Protein AF-A0A6G1H5S5-F1 (afdb_monomer_lite)

pLDDT: mean 70.02, std 25.82, range [28.34, 98.81]

Radius of gyration: 38.64 Å; chains: 1; bounding box: 111×103×98 Å

Organism: NCBI:txid1176131

Sequence (614 aa):
MPKRAVQYETAPFSPRRTAAPEPLEDLAERDIDSEVSFDLPKRERNLQPSKLIFERAMLGPEHFNNNYAIFVIWALHFAHLVPHRPGGTGGASSARGWTFGNTADHFGVTNLYGCTSVVVISRMGLYISHFWENPSFVTNQQVFQTDILNALQQGDGSQWLPVGPGQLRGPGLAFDPAFRPRAFIITPRPRGNPQAQANHYMFPNEVAQIVTSLTNLFPGAPPPIVKSYIPRGANPVGAYGKLLVQYEPLEHAITPAGGGCPIQFAKVRLWLEDEPMHVYADRWRPYPNQMVQGYQKRQACAKPSASSSSASQSTSASESASASESISVSSSASAPGSSASGQSSLGTASSISSSSSTSLSPEQVSSAAAAVGSVVAGIFSSKNSVSAVSAASVASVASVASVASVESVESLSRAKASTASSAAPASSAAPPPSSSAPPPAETTWVAPPAHGKCRLHIWENSWGSDDPVYGKFTVTDGINIQVYASNGYIKSKWGDTVTLKGEDTRLDHDVTITWTKKLSSTLDKRNIKRSETWDGTLWKNLERAVAPPAPVPWTKRLVEFGANGAKWDTKKDENKDDADKKVPYCKVGGWDTTDFDGINLLAPHRQMDCWWEC

Structure (mmCIF, N/CA/C/O backbone):
data_AF-A0A6G1H5S5-F1
#
_entry.id   AF-A0A6G1H5S5-F1
#
loop_
_atom_site.group_PDB
_atom_site.id
_atom_site.type_symbol
_atom_site.label_atom_id
_atom_site.label_alt_id
_atom_site.label_comp_id
_atom_site.label_asym_id
_atom_site.label_entity_id
_atom_site.label_seq_id
_atom_site.pdbx_PDB_ins_code
_atom_site.Cartn_x
_atom_site.Cartn_y
_atom_site.Cartn_z
_atom_site.occupancy
_atom_site.B_iso_or_equiv
_atom_site.auth_seq_id
_atom_site.auth_comp_id
_atom_site.auth_asym_id
_atom_site.auth_atom_id
_atom_site.pdbx_PDB_model_num
ATOM 1 N N . MET A 1 1 ? 44.996 20.934 60.443 1.00 36.81 1 MET A N 1
ATOM 2 C CA . MET A 1 1 ? 46.381 20.632 59.995 1.00 36.81 1 MET A CA 1
ATOM 3 C C . MET A 1 1 ? 47.167 20.064 61.177 1.00 36.81 1 MET A C 1
ATOM 5 O O . MET A 1 1 ? 46.789 20.437 62.281 1.00 36.81 1 MET A O 1
ATOM 9 N N . PRO A 1 2 ? 48.239 19.257 60.995 1.00 58.91 2 PRO A N 1
ATOM 10 C CA . PRO A 1 2 ? 48.901 18.909 59.726 1.00 58.91 2 PRO A CA 1
ATOM 11 C C . PRO A 1 2 ? 49.199 17.401 59.485 1.00 58.91 2 PRO A C 1
ATOM 13 O O . PRO A 1 2 ? 49.490 16.680 60.425 1.00 58.91 2 PRO A O 1
ATOM 16 N N . LYS A 1 3 ? 49.349 17.035 58.193 1.00 32.78 3 LYS A N 1
ATOM 17 C CA . LYS A 1 3 ? 50.249 15.978 57.644 1.00 32.78 3 LYS A CA 1
ATOM 18 C C . LYS A 1 3 ? 49.940 14.501 58.034 1.00 32.78 3 LYS A C 1
ATOM 20 O O . LYS A 1 3 ? 49.381 14.229 59.079 1.00 32.78 3 LYS A O 1
ATOM 25 N N . ARG A 1 4 ? 50.276 13.488 57.220 1.00 33.00 4 ARG A N 1
ATOM 26 C CA . ARG A 1 4 ? 51.066 13.445 55.967 1.00 33.00 4 ARG A CA 1
ATOM 27 C C . ARG A 1 4 ? 50.583 12.288 55.076 1.00 33.00 4 ARG A C 1
ATOM 29 O O . ARG A 1 4 ? 50.233 11.237 55.597 1.00 33.00 4 ARG A O 1
ATOM 36 N N . ALA A 1 5 ? 50.621 12.467 53.757 1.00 33.31 5 ALA A N 1
ATOM 37 C CA . ALA A 1 5 ? 50.438 11.371 52.805 1.00 33.31 5 ALA A CA 1
ATOM 38 C C . ALA A 1 5 ? 51.720 10.529 52.670 1.00 33.31 5 ALA A C 1
ATOM 40 O O . ALA A 1 5 ? 52.823 11.053 52.849 1.00 33.31 5 ALA A O 1
ATOM 41 N N . VAL A 1 6 ? 51.563 9.260 52.287 1.00 39.00 6 VAL A N 1
ATOM 42 C CA . VAL A 1 6 ? 52.629 8.407 51.746 1.00 39.00 6 VAL A CA 1
ATOM 43 C C . VAL A 1 6 ? 52.138 7.883 50.400 1.00 39.00 6 VAL A C 1
ATOM 45 O O . VAL A 1 6 ? 51.145 7.163 50.341 1.00 39.00 6 VAL A O 1
ATOM 48 N N . GLN A 1 7 ? 52.808 8.285 49.322 1.00 28.39 7 GLN A N 1
ATOM 49 C CA . GLN A 1 7 ? 52.650 7.662 48.010 1.00 28.39 7 GLN A CA 1
ATOM 50 C C . GLN A 1 7 ? 53.550 6.427 47.948 1.00 28.39 7 GLN A C 1
ATOM 52 O O . GLN A 1 7 ? 54.694 6.489 48.395 1.00 28.39 7 GLN A O 1
ATOM 57 N N . TYR A 1 8 ? 53.064 5.352 47.331 1.00 32.69 8 TYR A N 1
ATOM 58 C CA . TYR A 1 8 ? 53.928 4.349 46.719 1.00 32.69 8 TYR A CA 1
ATOM 59 C C . TYR A 1 8 ? 53.516 4.162 45.265 1.00 32.69 8 TYR A C 1
ATOM 61 O O . TYR A 1 8 ? 52.369 3.855 44.950 1.00 32.69 8 TYR A O 1
ATOM 69 N N . GLU A 1 9 ? 54.483 4.402 44.394 1.00 32.59 9 GLU A N 1
ATOM 70 C CA . GLU A 1 9 ? 54.393 4.305 42.947 1.00 32.59 9 GLU A CA 1
ATOM 71 C C . GLU A 1 9 ? 54.944 2.938 42.528 1.00 32.59 9 GLU A C 1
ATOM 73 O O . GLU A 1 9 ? 56.066 2.584 42.886 1.00 32.59 9 GLU A O 1
ATOM 78 N N . THR A 1 10 ? 54.162 2.147 41.790 1.00 39.34 10 THR A N 1
ATOM 79 C CA . THR A 1 10 ? 54.663 0.956 41.084 1.00 39.34 10 THR A CA 1
ATOM 80 C C . THR A 1 10 ? 54.056 0.892 39.685 1.00 39.34 10 THR A C 1
ATOM 82 O O . THR A 1 10 ? 52.876 1.173 39.483 1.00 39.34 10 THR A O 1
ATOM 85 N N . ALA A 1 11 ? 54.918 0.602 38.711 1.00 36.62 11 ALA A N 1
ATOM 86 C CA . ALA A 1 11 ? 54.668 0.749 37.279 1.00 36.62 11 ALA A CA 1
ATOM 87 C C . ALA A 1 11 ? 53.956 -0.490 36.667 1.00 36.62 11 ALA A C 1
ATOM 89 O O . ALA A 1 11 ? 53.801 -1.508 37.347 1.00 36.62 11 ALA A O 1
ATOM 90 N N . PRO A 1 12 ? 53.472 -0.426 35.409 1.00 39.69 12 PRO A N 1
ATOM 91 C CA . PRO A 1 12 ? 52.382 -1.283 34.941 1.00 39.69 12 PRO A CA 1
ATOM 92 C C . PRO A 1 12 ? 52.826 -2.658 34.427 1.00 39.69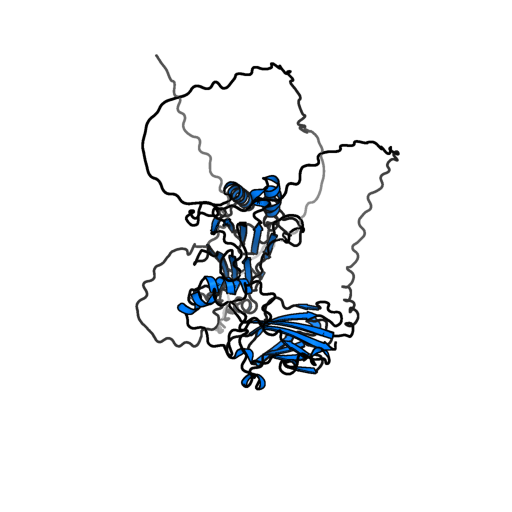 12 PRO A C 1
ATOM 94 O O . PRO A 1 12 ? 53.861 -2.801 33.777 1.00 39.69 12 PRO A O 1
ATOM 97 N N . PHE A 1 13 ? 51.960 -3.657 34.616 1.00 32.97 13 PHE A N 1
ATOM 98 C CA . PHE A 1 13 ? 52.077 -4.968 33.976 1.00 32.97 13 PHE A CA 1
ATOM 99 C C . PHE A 1 13 ? 51.235 -5.011 32.693 1.00 32.97 13 PHE A C 1
ATOM 101 O O . PHE A 1 13 ? 50.036 -4.743 32.723 1.00 32.97 13 PHE A O 1
ATOM 108 N N . SER A 1 14 ? 51.861 -5.348 31.563 1.00 37.25 14 SER A N 1
ATOM 109 C CA . SER A 1 14 ? 51.227 -5.355 30.237 1.00 37.25 14 SER A CA 1
ATOM 110 C C . SER A 1 14 ? 50.900 -6.789 29.785 1.00 37.25 14 SER A C 1
ATOM 112 O O . SER A 1 14 ? 51.828 -7.593 29.652 1.00 37.25 14 SER A O 1
ATOM 114 N N . PRO A 1 15 ? 49.623 -7.153 29.539 1.00 45.47 15 PRO A N 1
ATOM 115 C CA . PRO A 1 15 ? 49.269 -8.477 29.033 1.00 45.47 15 PRO A CA 1
ATOM 116 C C . PRO A 1 15 ? 49.565 -8.626 27.536 1.00 45.47 15 PRO A C 1
ATOM 118 O O . PRO A 1 15 ? 49.212 -7.793 26.701 1.00 45.47 15 PRO A O 1
ATOM 121 N N . ARG A 1 16 ? 50.202 -9.745 27.196 1.00 34.91 16 ARG A N 1
ATOM 122 C CA . ARG A 1 16 ? 50.638 -10.116 25.845 1.00 34.91 16 ARG A CA 1
ATOM 123 C C . ARG A 1 16 ? 49.431 -10.416 24.942 1.00 34.91 16 ARG A C 1
ATOM 125 O O . ARG A 1 16 ? 48.602 -11.247 25.300 1.00 34.91 16 ARG A O 1
ATOM 132 N N . ARG A 1 17 ? 49.361 -9.802 23.753 1.00 32.75 17 ARG A N 1
ATOM 133 C CA . ARG A 1 17 ? 48.362 -10.149 22.721 1.00 32.75 17 ARG A CA 1
ATOM 134 C C . ARG A 1 17 ? 48.512 -11.614 22.291 1.00 32.75 17 ARG A C 1
ATOM 136 O O . ARG A 1 17 ? 49.578 -11.997 21.812 1.00 32.75 17 ARG A O 1
ATOM 143 N N . THR A 1 18 ? 47.430 -12.381 22.353 1.00 40.75 18 THR A N 1
ATOM 144 C CA . THR A 1 18 ? 47.191 -13.528 21.467 1.00 40.75 18 THR A CA 1
ATOM 145 C C . THR A 1 18 ? 46.297 -13.066 20.318 1.00 40.75 18 THR A C 1
ATOM 147 O O . THR A 1 18 ? 45.323 -12.346 20.534 1.00 40.75 18 THR A O 1
ATOM 150 N N . ALA A 1 19 ? 46.660 -13.414 19.084 1.00 38.22 19 ALA A N 1
ATOM 151 C CA . ALA A 1 19 ? 45.897 -13.020 17.904 1.00 38.22 19 ALA A CA 1
ATOM 152 C C . ALA A 1 19 ? 44.640 -13.891 17.761 1.00 38.22 19 ALA A C 1
ATOM 154 O O . ALA A 1 19 ? 44.739 -15.117 17.742 1.00 38.22 19 ALA A O 1
ATOM 155 N N . ALA A 1 20 ? 43.478 -13.252 17.635 1.00 38.50 20 ALA A N 1
ATOM 156 C CA . ALA A 1 20 ? 42.278 -13.886 17.100 1.00 38.50 20 ALA A CA 1
ATOM 157 C C . ALA A 1 20 ? 42.306 -13.797 15.559 1.00 38.50 20 ALA A C 1
ATOM 159 O O . ALA A 1 20 ? 42.848 -12.820 15.035 1.00 38.50 20 ALA A O 1
ATOM 160 N N . PRO A 1 21 ? 41.759 -14.784 14.827 1.00 39.00 21 PRO A N 1
ATOM 161 C CA . PRO A 1 21 ? 41.644 -14.705 13.373 1.00 39.00 21 PRO A CA 1
ATOM 162 C C . PRO A 1 21 ? 40.643 -13.615 12.961 1.00 39.00 21 PRO A C 1
ATOM 164 O O . PRO A 1 21 ? 39.591 -13.468 13.584 1.00 39.00 21 PRO A O 1
ATOM 167 N N . GLU A 1 22 ? 40.973 -12.864 11.909 1.00 37.16 22 GLU A N 1
ATOM 168 C CA . GLU A 1 22 ? 40.108 -11.811 11.366 1.00 37.16 22 GLU A CA 1
ATOM 169 C C . GLU A 1 22 ? 38.799 -12.389 10.791 1.00 37.16 22 GLU A C 1
ATOM 171 O O . GLU A 1 22 ? 38.839 -13.396 10.074 1.00 37.16 22 GLU A O 1
ATOM 176 N N . PRO A 1 23 ? 37.637 -11.759 11.046 1.00 39.25 23 PRO A N 1
ATOM 177 C CA . PRO A 1 23 ? 36.441 -11.999 10.254 1.00 39.25 23 PRO A CA 1
ATOM 178 C C . PRO A 1 23 ? 36.586 -11.336 8.877 1.00 39.25 23 PRO A C 1
ATOM 180 O O . PRO A 1 23 ? 37.130 -10.241 8.748 1.00 39.25 23 PRO A O 1
ATOM 183 N N . LEU A 1 24 ? 36.075 -11.999 7.839 1.00 35.94 24 LEU A N 1
ATOM 184 C CA . LEU A 1 24 ? 36.111 -11.503 6.464 1.00 35.94 24 LEU A CA 1
ATOM 185 C C . LEU A 1 24 ? 35.107 -10.340 6.283 1.00 35.94 24 LEU A C 1
ATOM 187 O O . LEU A 1 24 ? 33.948 -10.568 5.937 1.00 35.94 24 LEU A O 1
ATOM 191 N N . GLU A 1 25 ? 35.532 -9.097 6.522 1.00 37.44 25 GLU A N 1
ATOM 192 C CA . GLU A 1 25 ? 34.700 -7.911 6.263 1.00 37.44 25 GLU A CA 1
ATOM 193 C C . GLU A 1 25 ? 34.649 -7.551 4.768 1.00 37.44 25 GLU A C 1
ATOM 195 O O . GLU A 1 25 ? 35.581 -7.018 4.170 1.00 37.44 25 GLU A O 1
ATOM 200 N N . ASP A 1 26 ? 33.512 -7.893 4.167 1.00 39.69 26 ASP A N 1
ATOM 201 C CA . ASP A 1 26 ? 32.637 -6.994 3.404 1.00 39.69 26 ASP A CA 1
ATOM 202 C C . ASP A 1 26 ? 33.270 -5.768 2.693 1.00 39.69 26 ASP A C 1
ATOM 204 O O . ASP A 1 26 ? 33.112 -4.612 3.085 1.00 39.69 26 ASP A O 1
ATOM 208 N N . LEU A 1 27 ? 33.932 -6.013 1.557 1.00 36.59 27 LEU A N 1
ATOM 209 C CA . LEU A 1 27 ? 34.372 -4.968 0.622 1.00 36.59 27 LEU A CA 1
ATOM 210 C C . LEU A 1 27 ? 33.392 -4.783 -0.556 1.00 36.59 27 LEU A C 1
ATOM 212 O O . LEU A 1 27 ? 33.786 -5.015 -1.704 1.00 36.59 27 LEU A O 1
ATOM 216 N N . ALA A 1 28 ? 32.136 -4.351 -0.325 1.00 39.69 28 ALA A N 1
ATOM 217 C CA . ALA A 1 28 ? 31.251 -3.945 -1.439 1.00 39.69 28 ALA A CA 1
ATOM 218 C C . ALA A 1 28 ? 30.036 -2.999 -1.189 1.00 39.69 28 ALA A C 1
ATOM 220 O O . ALA A 1 28 ? 29.197 -2.919 -2.087 1.00 39.69 28 ALA A O 1
ATOM 221 N N . GLU A 1 29 ? 29.916 -2.215 -0.108 1.00 39.75 29 GLU A N 1
ATOM 222 C CA . GLU A 1 29 ? 28.958 -1.076 -0.066 1.00 39.75 29 GLU A CA 1
ATOM 223 C C . GLU A 1 29 ? 29.676 0.240 0.312 1.00 39.75 29 GLU A C 1
ATOM 225 O O . GLU A 1 29 ? 29.883 0.551 1.479 1.00 39.75 29 GLU A O 1
ATOM 230 N N . ARG A 1 30 ? 30.058 1.045 -0.696 1.00 37.06 30 ARG A N 1
ATOM 231 C CA . ARG A 1 30 ? 30.282 2.490 -0.496 1.00 37.06 30 ARG A CA 1
ATOM 232 C C . ARG A 1 30 ? 28.928 3.184 -0.564 1.00 37.06 30 ARG A C 1
ATOM 234 O O . ARG A 1 30 ? 28.260 3.062 -1.591 1.00 37.06 30 ARG A O 1
ATOM 241 N N . ASP A 1 31 ? 28.581 3.953 0.463 1.00 34.78 31 ASP A N 1
ATOM 242 C CA . ASP A 1 31 ? 27.446 4.874 0.406 1.00 34.78 31 ASP A CA 1
ATOM 243 C C . ASP A 1 31 ? 27.635 5.865 -0.756 1.00 34.78 31 ASP A C 1
ATOM 245 O O . ASP A 1 31 ? 28.619 6.605 -0.818 1.00 34.78 31 ASP A O 1
ATOM 249 N N . ILE A 1 32 ? 26.686 5.867 -1.697 1.00 37.44 32 ILE A N 1
ATOM 250 C CA . ILE A 1 32 ? 26.589 6.860 -2.777 1.00 37.44 32 ILE A CA 1
ATOM 251 C C . ILE A 1 32 ? 25.466 7.836 -2.411 1.00 37.44 32 ILE A C 1
ATOM 253 O O . ILE A 1 32 ? 24.462 7.927 -3.109 1.00 37.44 32 ILE A O 1
ATOM 257 N N . ASP A 1 33 ? 25.669 8.549 -1.303 1.00 34.03 33 ASP A N 1
ATOM 258 C CA . ASP A 1 33 ? 24.866 9.700 -0.868 1.00 34.03 33 ASP A CA 1
ATOM 259 C C . ASP A 1 33 ? 25.761 10.955 -0.820 1.00 34.03 33 ASP A C 1
ATOM 261 O O . ASP A 1 33 ? 25.877 11.650 0.189 1.00 34.03 33 ASP A O 1
ATOM 265 N N . SER A 1 34 ? 26.444 11.239 -1.934 1.00 32.19 34 SER A N 1
ATOM 266 C CA . SER A 1 34 ? 27.091 12.531 -2.170 1.00 32.19 34 SER A CA 1
ATOM 267 C C . SER A 1 34 ? 26.385 13.279 -3.298 1.00 32.19 34 SER A C 1
ATOM 269 O O . SER A 1 34 ? 26.314 12.814 -4.437 1.00 32.19 34 SER A O 1
ATOM 271 N N . GLU A 1 35 ? 25.875 14.470 -2.981 1.00 38.53 35 GLU A N 1
ATOM 272 C CA . GLU A 1 35 ? 25.352 15.421 -3.962 1.00 38.53 35 GLU A CA 1
ATOM 273 C C . GLU A 1 35 ? 26.500 15.972 -4.821 1.00 38.53 35 GLU A C 1
ATOM 275 O O . GLU A 1 35 ? 27.036 17.056 -4.586 1.00 38.53 35 GLU A O 1
ATOM 280 N N . VAL A 1 36 ? 26.908 15.215 -5.841 1.00 29.00 36 VAL A N 1
ATOM 281 C CA . VAL A 1 36 ? 27.815 15.729 -6.869 1.00 29.00 36 VAL A CA 1
ATOM 282 C C . VAL A 1 36 ? 27.009 16.614 -7.815 1.00 29.00 36 VAL A C 1
ATOM 284 O O . VAL A 1 36 ? 26.400 16.136 -8.773 1.00 29.00 36 VAL A O 1
ATOM 287 N N . SER A 1 37 ? 27.017 17.919 -7.541 1.00 28.77 37 SER A N 1
ATOM 288 C CA . SER A 1 37 ? 26.527 18.932 -8.476 1.00 28.77 37 SER A CA 1
ATOM 289 C C . SER A 1 37 ? 27.349 18.880 -9.769 1.00 28.77 37 SER A C 1
ATOM 291 O O . SER A 1 37 ? 28.493 19.335 -9.814 1.00 28.77 37 SER A O 1
ATOM 293 N N . PHE A 1 38 ? 26.777 18.289 -10.818 1.00 29.38 38 PHE A N 1
ATOM 294 C CA . PHE A 1 38 ? 27.348 18.293 -12.161 1.00 29.38 38 PHE A CA 1
ATOM 295 C C . PHE A 1 38 ? 26.840 19.508 -12.941 1.00 29.38 38 PHE A C 1
ATOM 297 O O . PHE A 1 38 ? 25.727 19.496 -13.471 1.00 29.38 38 PHE A O 1
ATOM 304 N N . ASP A 1 39 ? 27.688 20.528 -13.079 1.00 31.81 39 ASP A N 1
ATOM 305 C CA . ASP A 1 39 ? 27.501 21.576 -14.083 1.00 31.81 39 ASP A CA 1
ATOM 306 C C . ASP A 1 39 ? 27.613 20.960 -15.490 1.00 31.81 39 ASP A C 1
ATOM 308 O O . ASP A 1 39 ? 28.701 20.640 -15.977 1.00 31.81 39 ASP A O 1
ATOM 312 N N . LEU A 1 40 ? 26.469 20.762 -16.151 1.00 30.55 40 LEU A N 1
ATOM 313 C CA . LEU A 1 40 ? 26.408 20.232 -17.513 1.00 30.55 40 LEU A CA 1
ATOM 314 C C . LEU A 1 40 ? 26.633 21.351 -18.551 1.00 30.55 40 LEU A C 1
ATOM 316 O O . LEU A 1 40 ? 25.820 22.279 -18.638 1.00 30.55 40 LEU A O 1
ATOM 320 N N . PRO A 1 41 ? 27.667 21.267 -19.411 1.00 30.72 41 PRO A N 1
ATOM 321 C CA . PRO A 1 41 ? 27.859 22.237 -20.483 1.00 30.72 41 PRO A CA 1
ATOM 322 C C . PRO A 1 41 ? 26.771 22.116 -21.566 1.00 30.72 41 PRO A C 1
ATOM 324 O O . PRO A 1 41 ? 26.451 21.036 -22.062 1.00 30.72 41 PRO A O 1
ATOM 327 N N . LYS A 1 42 ? 26.215 23.258 -21.991 1.00 39.69 42 LYS A N 1
ATOM 328 C CA . LYS A 1 42 ? 25.168 23.349 -23.029 1.00 39.69 42 LYS A CA 1
ATOM 329 C C . LYS A 1 42 ? 25.700 23.113 -24.456 1.00 39.69 42 LYS A C 1
ATOM 331 O O . LYS A 1 42 ? 25.857 24.070 -25.214 1.00 39.69 42 LYS A O 1
ATOM 336 N N . ARG A 1 43 ? 25.911 21.852 -24.847 1.00 33.44 43 ARG A N 1
ATOM 337 C CA . ARG A 1 43 ? 25.969 21.308 -26.232 1.00 33.44 43 ARG A CA 1
ATOM 338 C C . ARG A 1 43 ? 26.219 19.791 -26.104 1.00 33.44 43 ARG A C 1
ATOM 340 O O . ARG A 1 43 ? 27.004 19.404 -25.258 1.00 33.44 43 ARG A O 1
ATOM 347 N N . GLU A 1 44 ? 25.580 18.886 -26.845 1.00 30.91 44 GLU A N 1
ATOM 348 C CA . GLU A 1 44 ? 25.017 18.999 -28.196 1.00 30.91 44 GLU A CA 1
ATOM 349 C C . GLU A 1 44 ? 23.630 18.338 -28.333 1.00 30.91 44 GLU A C 1
ATOM 351 O O . GLU A 1 44 ? 23.326 17.325 -27.710 1.00 30.91 44 GLU A O 1
ATOM 356 N N . ARG A 1 45 ? 22.791 18.888 -29.220 1.00 37.97 45 ARG A N 1
ATOM 357 C CA . ARG A 1 45 ? 21.566 18.233 -29.703 1.00 37.97 45 ARG A CA 1
ATOM 358 C C . ARG A 1 45 ? 21.897 17.499 -31.004 1.00 37.97 45 ARG A C 1
ATOM 360 O O . ARG A 1 45 ? 21.960 18.185 -32.016 1.00 37.97 45 ARG A O 1
ATOM 367 N N . ASN A 1 46 ? 22.127 16.178 -30.970 1.00 36.91 46 ASN A N 1
ATOM 368 C CA . ASN A 1 46 ? 22.001 15.244 -32.117 1.00 36.91 46 ASN A CA 1
ATOM 369 C C . ASN A 1 46 ? 22.363 13.779 -31.752 1.00 36.91 46 ASN A C 1
ATOM 371 O O . ASN A 1 46 ? 23.241 13.168 -32.356 1.00 36.91 46 ASN A O 1
ATOM 375 N N . LEU A 1 47 ? 21.654 13.178 -30.791 1.00 33.09 47 LEU A N 1
ATOM 376 C CA . LEU A 1 47 ? 21.633 11.717 -30.615 1.00 33.09 47 LEU A CA 1
ATOM 377 C C . LEU A 1 47 ? 20.259 11.185 -31.036 1.00 33.09 47 LEU A C 1
ATOM 379 O O . LEU A 1 47 ? 19.234 11.678 -30.567 1.00 33.09 47 LEU A O 1
ATOM 383 N N . GLN A 1 48 ? 20.231 10.219 -31.960 1.00 34.00 48 GLN A N 1
ATOM 384 C CA . GLN A 1 48 ? 18.976 9.699 -32.510 1.00 34.00 48 GLN A CA 1
ATOM 385 C C . GLN A 1 48 ? 18.225 8.812 -31.496 1.00 34.00 48 GLN A C 1
ATOM 387 O O . GLN A 1 48 ? 18.837 7.935 -30.879 1.00 34.00 48 GLN A O 1
ATOM 392 N N . PRO A 1 49 ? 16.894 8.965 -31.351 1.00 39.62 49 PRO A N 1
ATOM 393 C CA . PRO A 1 49 ? 16.095 8.200 -30.399 1.00 39.62 49 PRO A CA 1
ATOM 394 C C . PRO A 1 49 ? 15.694 6.831 -30.975 1.00 39.62 49 PRO A C 1
ATOM 396 O O . PRO A 1 49 ? 14.537 6.600 -31.317 1.00 39.62 49 PRO A O 1
ATOM 399 N N . SER A 1 50 ? 16.645 5.900 -31.089 1.00 39.44 50 SER A N 1
ATOM 400 C CA . SER A 1 50 ? 16.395 4.548 -31.623 1.00 39.44 50 SER A CA 1
ATOM 401 C C . SER A 1 50 ? 16.959 3.414 -30.754 1.00 39.44 50 SER A C 1
ATOM 403 O O . SER A 1 50 ? 17.411 2.391 -31.268 1.00 39.44 50 SER A O 1
ATOM 405 N N . LYS A 1 51 ? 16.905 3.562 -29.416 1.00 39.62 51 LYS A N 1
ATOM 406 C CA . LYS A 1 51 ? 17.142 2.441 -28.477 1.00 39.62 51 LYS A CA 1
ATOM 407 C C . LYS A 1 51 ? 16.547 2.556 -27.060 1.00 39.62 51 LYS A C 1
ATOM 409 O O . LYS A 1 51 ? 16.926 1.770 -26.198 1.00 39.62 51 LYS A O 1
ATOM 414 N N . LEU A 1 52 ? 15.593 3.463 -26.817 1.00 39.81 52 LEU A N 1
ATOM 415 C CA . LEU A 1 52 ? 14.868 3.555 -25.535 1.00 39.81 52 LEU A CA 1
ATOM 416 C C . LEU A 1 52 ? 13.759 2.492 -25.431 1.00 39.81 52 LEU A C 1
ATOM 418 O O . LEU A 1 52 ? 12.566 2.774 -25.482 1.00 39.81 52 LEU A O 1
ATOM 422 N N . ILE A 1 53 ? 14.185 1.242 -25.285 1.00 47.00 53 ILE A N 1
ATOM 423 C CA . ILE A 1 53 ? 13.405 0.176 -24.652 1.00 47.00 53 ILE A CA 1
ATOM 424 C C . ILE A 1 53 ? 14.128 -0.118 -23.325 1.00 47.00 53 ILE A C 1
ATOM 426 O O . ILE A 1 53 ? 15.351 -0.009 -23.283 1.00 47.00 53 ILE A O 1
ATOM 430 N N . PHE A 1 54 ? 13.389 -0.512 -22.279 1.00 49.19 54 PHE A N 1
ATOM 431 C CA . PHE A 1 54 ? 13.870 -0.859 -20.921 1.00 49.19 54 PHE A CA 1
ATOM 432 C C . PHE A 1 54 ? 13.934 0.246 -19.850 1.00 49.19 54 PHE A C 1
ATOM 434 O O . PHE A 1 54 ? 14.701 0.097 -18.902 1.00 49.19 54 PHE A O 1
ATOM 441 N N . GLU A 1 55 ? 13.076 1.268 -19.896 1.00 50.69 55 GLU A N 1
ATOM 442 C CA . GLU A 1 55 ? 12.843 2.112 -18.711 1.00 50.69 55 GLU A CA 1
ATOM 443 C C . GLU A 1 55 ? 11.422 1.911 -18.163 1.00 50.69 55 GLU A C 1
ATOM 445 O O . GLU A 1 55 ? 10.465 2.576 -18.552 1.00 50.69 55 GLU A O 1
ATOM 450 N N . ARG A 1 56 ? 11.287 0.928 -17.260 1.00 63.16 56 ARG A N 1
ATOM 451 C CA . ARG A 1 56 ? 10.191 0.874 -16.282 1.00 63.16 56 ARG A CA 1
ATOM 452 C C . ARG A 1 56 ? 10.612 1.682 -15.053 1.00 63.16 56 ARG A C 1
ATOM 454 O O . ARG A 1 56 ? 10.865 1.123 -13.995 1.00 63.16 56 ARG A O 1
ATOM 461 N N . ALA A 1 57 ? 10.718 2.996 -15.212 1.00 76.56 57 ALA A N 1
ATOM 462 C CA . ALA A 1 57 ? 10.821 3.866 -14.051 1.00 76.56 57 ALA A CA 1
ATOM 463 C C . ALA A 1 57 ? 9.484 3.844 -13.294 1.00 76.56 57 ALA A C 1
ATOM 465 O O . ALA A 1 57 ? 8.422 3.962 -13.915 1.00 76.56 57 ALA A O 1
ATOM 466 N N . MET A 1 58 ? 9.516 3.737 -11.962 1.00 91.44 58 MET A N 1
ATOM 467 C CA . MET A 1 58 ? 8.347 4.033 -11.138 1.00 91.44 58 MET A CA 1
ATOM 468 C C . MET A 1 58 ? 7.847 5.434 -11.455 1.00 91.44 58 MET A C 1
ATOM 470 O O . MET A 1 58 ? 8.580 6.416 -11.299 1.00 91.44 58 MET A O 1
ATOM 474 N N . LEU A 1 59 ? 6.567 5.507 -11.814 1.00 92.00 59 LEU A N 1
ATOM 475 C CA . LEU A 1 59 ? 5.857 6.763 -11.977 1.00 92.00 59 LEU A CA 1
ATOM 476 C C . LEU A 1 59 ? 5.893 7.531 -10.649 1.00 92.00 59 LEU A C 1
ATOM 478 O O . LEU A 1 59 ? 5.345 7.058 -9.655 1.00 92.00 59 LEU A O 1
ATOM 482 N N . GLY A 1 60 ? 6.547 8.690 -10.624 1.00 92.75 60 GLY A N 1
ATOM 483 C CA . GLY A 1 60 ? 6.381 9.723 -9.601 1.00 92.75 60 GLY A CA 1
ATOM 484 C C . GLY A 1 60 ? 5.615 10.951 -10.121 1.00 92.75 60 GLY A C 1
ATOM 485 O O . GLY A 1 60 ? 5.174 10.959 -11.278 1.00 92.75 60 GLY A O 1
ATOM 486 N N . PRO A 1 61 ? 5.469 12.007 -9.294 1.00 92.50 61 PRO A N 1
ATOM 487 C CA . PRO A 1 61 ? 4.759 13.251 -9.620 1.00 92.50 61 PRO A CA 1
ATOM 488 C C . PRO A 1 61 ? 5.166 13.899 -10.947 1.00 92.50 61 PRO A C 1
ATOM 490 O O . PRO A 1 61 ? 4.333 14.514 -11.613 1.00 92.50 61 PRO A O 1
ATOM 493 N N . GLU A 1 62 ? 6.422 13.742 -11.356 1.00 90.56 62 GLU A N 1
ATOM 494 C CA . GLU A 1 62 ? 6.979 14.240 -12.615 1.00 90.56 62 GLU A CA 1
ATOM 495 C C . GLU A 1 62 ? 6.221 13.736 -13.858 1.00 90.56 62 GLU A C 1
ATOM 497 O O . GLU A 1 62 ? 6.098 14.463 -14.842 1.00 90.56 62 GLU A O 1
ATOM 502 N N . HIS A 1 63 ? 5.597 12.556 -13.778 1.00 90.56 63 HIS A N 1
ATOM 503 C CA . HIS A 1 63 ? 4.753 11.983 -14.834 1.00 90.56 63 HIS A CA 1
ATOM 504 C C . HIS A 1 63 ? 3.331 12.577 -14.871 1.00 90.56 63 HIS A C 1
ATOM 506 O O . HIS A 1 63 ? 2.571 12.316 -15.800 1.00 90.56 63 HIS A O 1
ATOM 512 N N . PHE A 1 64 ? 2.972 13.395 -13.878 1.00 89.31 64 PHE A N 1
ATOM 513 C CA . PHE A 1 64 ? 1.658 14.016 -13.696 1.00 89.31 64 PHE A CA 1
ATOM 514 C C . PHE A 1 64 ? 1.761 15.551 -13.711 1.00 89.31 64 PHE A C 1
ATOM 516 O O . PHE A 1 64 ? 1.050 16.239 -12.983 1.00 89.31 64 PHE A O 1
ATOM 523 N N . ASN A 1 65 ? 2.672 16.110 -14.520 1.00 90.44 65 ASN A N 1
ATOM 524 C CA . ASN A 1 65 ? 2.990 17.548 -14.567 1.00 90.44 65 ASN A CA 1
ATOM 525 C C . ASN A 1 65 ? 3.437 18.122 -13.204 1.00 90.44 65 ASN A C 1
ATOM 527 O O . ASN A 1 65 ? 3.100 19.254 -12.862 1.00 90.44 65 ASN A O 1
ATOM 531 N N . ASN A 1 66 ? 4.159 17.328 -12.403 1.00 88.12 66 ASN A N 1
ATOM 532 C CA . ASN A 1 66 ? 4.495 17.608 -10.999 1.00 88.12 66 ASN A CA 1
ATOM 533 C C . ASN A 1 66 ? 3.273 17.784 -10.074 1.00 88.12 66 ASN A C 1
ATOM 535 O O . ASN A 1 66 ? 3.411 18.252 -8.943 1.00 88.12 66 ASN A O 1
ATOM 539 N N . ASN A 1 67 ? 2.070 17.381 -10.504 1.00 89.56 67 ASN A N 1
ATOM 540 C CA . ASN A 1 67 ? 0.886 17.382 -9.654 1.00 89.56 67 ASN A CA 1
ATOM 541 C C . ASN A 1 67 ? 0.908 16.165 -8.721 1.00 89.56 67 ASN A C 1
ATOM 543 O O . ASN A 1 67 ? 0.330 15.112 -8.997 1.00 89.56 67 ASN A O 1
ATOM 547 N N . TYR A 1 68 ? 1.584 16.354 -7.589 1.00 89.88 68 TYR A N 1
ATOM 548 C CA . TYR A 1 68 ? 1.696 15.385 -6.506 1.00 89.88 68 TYR A CA 1
ATOM 549 C C . TYR A 1 68 ? 0.345 14.792 -6.079 1.00 89.88 68 TYR A C 1
ATOM 551 O O . TYR A 1 68 ? 0.231 13.582 -5.887 1.00 89.88 68 TYR A O 1
ATOM 559 N N . ALA A 1 69 ? -0.695 15.626 -5.973 1.00 88.25 69 ALA A N 1
ATOM 560 C CA . ALA A 1 69 ? -1.994 15.167 -5.504 1.00 88.25 69 ALA A CA 1
ATOM 561 C C . ALA A 1 69 ? -2.641 14.189 -6.496 1.00 88.25 69 ALA A C 1
ATOM 563 O O . ALA A 1 69 ? -3.075 13.111 -6.092 1.00 88.25 69 ALA A O 1
ATOM 564 N N . ILE A 1 70 ? -2.638 14.531 -7.791 1.00 88.25 70 ILE A N 1
ATOM 565 C CA . ILE A 1 70 ? -3.117 13.648 -8.866 1.00 88.25 70 ILE A CA 1
ATOM 566 C C . ILE A 1 70 ? -2.332 12.334 -8.869 1.00 88.25 70 ILE A C 1
ATOM 568 O O . ILE A 1 70 ? -2.943 11.270 -8.928 1.00 88.25 70 ILE A O 1
ATOM 572 N N . PHE A 1 71 ? -1.004 12.399 -8.748 1.00 92.94 71 PHE A N 1
ATOM 573 C CA . PHE A 1 71 ? -0.143 11.219 -8.670 1.00 92.94 71 PHE A CA 1
ATOM 574 C C . PHE A 1 71 ? -0.530 10.278 -7.514 1.00 92.94 71 PHE A C 1
ATOM 576 O O . PHE A 1 71 ? -0.724 9.084 -7.741 1.00 92.94 71 PHE A O 1
ATOM 583 N N . VAL A 1 72 ? -0.679 10.795 -6.289 1.00 92.06 72 VAL A N 1
ATOM 584 C CA . VAL A 1 72 ? -1.003 9.968 -5.114 1.00 92.06 72 VAL A CA 1
ATOM 585 C C . VAL A 1 72 ? -2.389 9.344 -5.223 1.00 92.06 72 VAL A C 1
ATOM 587 O O . VAL A 1 72 ? -2.535 8.156 -4.947 1.00 92.06 72 VAL A O 1
ATOM 590 N N . ILE A 1 73 ? -3.396 10.105 -5.661 1.00 89.19 73 ILE A N 1
ATOM 591 C CA . ILE A 1 73 ? -4.753 9.577 -5.876 1.00 89.19 73 ILE A CA 1
ATOM 592 C C . ILE A 1 73 ? -4.722 8.481 -6.952 1.00 89.19 73 ILE A C 1
ATOM 594 O O . ILE A 1 73 ? -5.265 7.399 -6.740 1.00 89.19 73 ILE A O 1
ATOM 598 N N . TRP A 1 74 ? -4.035 8.726 -8.074 1.00 91.19 74 TRP A N 1
ATOM 599 C CA . TRP A 1 74 ? -3.887 7.757 -9.161 1.00 91.19 74 TRP A CA 1
ATOM 600 C C . TRP A 1 74 ? -3.200 6.469 -8.694 1.00 91.19 74 TRP A C 1
ATOM 602 O O . TRP A 1 74 ? -3.690 5.381 -8.973 1.00 91.19 74 TRP A O 1
ATOM 612 N N . ALA A 1 75 ? -2.097 6.564 -7.951 1.00 92.94 75 ALA A N 1
ATOM 613 C CA . ALA A 1 75 ? -1.365 5.386 -7.493 1.00 92.94 75 ALA A CA 1
ATOM 614 C C . ALA A 1 75 ? -2.142 4.597 -6.424 1.00 92.94 75 ALA A C 1
ATOM 616 O O . ALA A 1 75 ? -2.103 3.367 -6.422 1.00 92.94 75 ALA A O 1
ATOM 617 N N . LEU A 1 76 ? -2.895 5.282 -5.554 1.00 92.50 76 LEU A N 1
ATOM 618 C CA . LEU A 1 76 ? -3.742 4.640 -4.544 1.00 92.50 76 LEU A CA 1
ATOM 619 C C . LEU A 1 76 ? -4.967 3.939 -5.129 1.00 92.50 76 LEU A C 1
ATOM 621 O O . LEU A 1 76 ? -5.419 2.954 -4.552 1.00 92.50 76 LEU A O 1
ATOM 625 N N . HIS A 1 77 ? -5.448 4.368 -6.297 1.00 86.62 77 HIS A N 1
ATOM 626 C CA . HIS A 1 77 ? -6.486 3.657 -7.051 1.00 86.62 77 HIS A CA 1
ATOM 627 C C . HIS A 1 77 ? -6.090 2.215 -7.408 1.00 86.62 77 HIS A C 1
ATOM 629 O O . HIS A 1 77 ? -6.934 1.322 -7.485 1.00 86.62 77 HIS A O 1
ATOM 635 N N . PHE A 1 78 ? -4.792 1.978 -7.616 1.00 87.94 78 PHE A N 1
ATOM 636 C CA . PHE A 1 78 ? -4.226 0.662 -7.921 1.00 87.94 78 PHE A CA 1
ATOM 637 C C . PHE A 1 78 ? -3.586 -0.015 -6.700 1.00 87.94 78 PHE A C 1
ATOM 639 O O . PHE A 1 78 ? -2.997 -1.085 -6.841 1.00 87.94 78 PHE A O 1
ATOM 646 N N . ALA A 1 79 ? -3.679 0.585 -5.510 1.00 94.75 79 ALA A N 1
ATOM 647 C CA . ALA A 1 79 ? -2.981 0.100 -4.329 1.00 94.75 79 ALA A CA 1
ATOM 648 C C . ALA A 1 79 ? -3.752 -0.977 -3.555 1.00 94.75 79 ALA A C 1
ATOM 650 O O . ALA A 1 79 ? -4.974 -0.941 -3.401 1.00 94.75 79 ALA A O 1
ATOM 651 N N . HIS A 1 80 ? -3.003 -1.886 -2.938 1.00 95.50 80 HIS A N 1
ATOM 652 C CA . HIS A 1 80 ? -3.479 -2.699 -1.831 1.00 95.50 80 HIS A CA 1
ATOM 653 C C . HIS A 1 80 ? -3.675 -1.809 -0.596 1.00 95.50 80 HIS A C 1
ATOM 655 O O . HIS A 1 80 ? -2.735 -1.514 0.147 1.00 95.50 80 HIS A O 1
ATOM 661 N N . LEU A 1 81 ? -4.910 -1.352 -0.396 1.00 95.88 81 LEU A N 1
ATOM 662 C CA . LEU A 1 81 ? -5.270 -0.495 0.728 1.00 95.88 81 LEU A CA 1
ATOM 663 C C . LEU A 1 81 ? -5.392 -1.282 2.040 1.00 95.88 81 LEU A C 1
ATOM 665 O O . LEU A 1 81 ? -5.911 -2.402 2.070 1.00 95.88 81 LEU A O 1
ATOM 669 N N . VAL A 1 82 ? -4.970 -0.657 3.140 1.00 96.56 82 VAL A N 1
ATOM 670 C CA . VAL A 1 82 ? -5.348 -1.038 4.507 1.00 96.56 82 VAL A CA 1
ATOM 671 C C . VAL A 1 82 ? -6.591 -0.224 4.889 1.00 96.56 82 VAL A C 1
ATOM 673 O O . VAL A 1 82 ? -6.472 0.967 5.202 1.00 96.56 82 VAL A O 1
ATOM 676 N N . PRO A 1 83 ? -7.799 -0.813 4.817 1.00 92.81 83 PRO A N 1
ATOM 677 C CA . PRO A 1 83 ? -9.027 -0.097 5.128 1.00 92.81 83 PRO A CA 1
ATOM 678 C C . PRO A 1 83 ? -9.131 0.152 6.632 1.00 92.81 83 PRO A C 1
ATOM 680 O O . PRO A 1 83 ? -8.544 -0.571 7.437 1.00 92.81 83 PRO A O 1
ATOM 683 N N . HIS A 1 84 ? -9.959 1.121 7.012 1.00 90.62 84 HIS A N 1
ATOM 684 C CA . HIS A 1 84 ? -10.487 1.194 8.374 1.00 90.62 84 HIS A CA 1
ATOM 685 C C . HIS A 1 84 ? -11.134 -0.134 8.779 1.00 90.62 84 HIS A C 1
ATOM 687 O O . HIS A 1 84 ? -11.817 -0.766 7.969 1.00 90.62 84 HIS A O 1
ATOM 693 N N . ARG A 1 85 ? -10.954 -0.549 10.035 1.00 93.06 85 ARG A N 1
ATOM 694 C CA . ARG A 1 85 ? -11.652 -1.722 10.564 1.00 93.06 85 ARG A CA 1
ATOM 695 C C . ARG A 1 85 ? -13.140 -1.405 10.760 1.00 93.06 85 ARG A C 1
ATOM 697 O O . ARG A 1 85 ? -13.450 -0.411 11.415 1.00 93.06 85 ARG A O 1
ATOM 704 N N . PRO A 1 86 ? -14.074 -2.230 10.254 1.00 90.75 86 PRO A N 1
ATOM 705 C CA . PRO A 1 86 ? -15.493 -2.020 10.515 1.00 90.75 86 PRO A CA 1
ATOM 706 C C . PRO A 1 86 ? -15.814 -2.165 12.007 1.00 90.75 86 PRO A C 1
ATOM 708 O O . PRO A 1 86 ? -15.369 -3.114 12.664 1.00 90.75 86 PRO A O 1
ATOM 711 N N . GLY A 1 87 ? -16.624 -1.244 12.534 1.00 89.62 87 GLY A N 1
ATOM 712 C CA . GLY A 1 87 ? -17.108 -1.303 13.913 1.00 89.62 87 GLY A CA 1
ATOM 713 C C . GLY A 1 87 ? -17.842 -2.617 14.210 1.00 89.62 87 GLY A C 1
ATOM 714 O O . GLY A 1 87 ? -18.480 -3.199 13.336 1.00 89.62 87 GLY A O 1
ATOM 715 N N . GLY A 1 88 ? -17.726 -3.106 15.445 1.00 88.75 88 GLY A N 1
ATOM 716 C CA . GLY A 1 88 ? -18.335 -4.374 15.869 1.00 88.75 88 GLY A CA 1
ATOM 717 C C . GLY A 1 88 ? -17.552 -5.640 15.492 1.00 88.75 88 GLY A C 1
ATOM 718 O O . GLY A 1 88 ? -17.925 -6.720 15.935 1.00 88.75 88 GLY A O 1
ATOM 719 N N . THR A 1 89 ? -16.435 -5.541 14.760 1.00 87.00 89 THR A N 1
ATOM 720 C CA . THR A 1 89 ? -15.582 -6.701 14.403 1.00 87.00 89 THR A CA 1
ATOM 721 C C . THR A 1 89 ? -14.527 -7.072 15.466 1.00 87.00 89 THR A C 1
ATOM 723 O O . THR A 1 89 ? -13.587 -7.816 15.172 1.00 87.00 89 THR A O 1
ATOM 726 N N . GLY A 1 90 ? -14.688 -6.554 16.694 1.00 83.06 90 GLY A N 1
ATOM 727 C CA . GLY A 1 90 ? -13.747 -6.661 17.822 1.00 83.06 90 GLY A CA 1
ATOM 728 C C . GLY A 1 90 ? -12.476 -5.831 17.608 1.00 83.06 90 GLY A C 1
ATOM 729 O O . GLY A 1 90 ? -11.880 -5.925 16.550 1.00 83.06 90 GLY A O 1
ATOM 730 N N . GLY A 1 91 ? -12.048 -5.017 18.579 1.00 88.94 91 GLY A N 1
ATOM 731 C CA . GLY A 1 91 ? -10.912 -4.093 18.393 1.00 88.94 91 GLY A CA 1
ATOM 732 C C . GLY A 1 91 ? -11.175 -2.978 17.365 1.00 88.94 91 GLY A C 1
ATOM 733 O O . GLY A 1 91 ? -12.208 -2.962 16.690 1.00 88.94 91 GLY A O 1
ATOM 734 N N . ALA A 1 92 ? -10.250 -2.019 17.260 1.00 91.94 92 ALA A N 1
ATOM 735 C CA . ALA A 1 92 ? -10.411 -0.846 16.382 1.00 91.94 92 ALA A CA 1
ATOM 736 C C . ALA A 1 92 ? -9.344 -0.708 15.279 1.00 91.94 92 ALA A C 1
ATOM 738 O O . ALA A 1 92 ? -9.545 0.008 14.300 1.00 91.94 92 ALA A O 1
ATOM 739 N N . SER A 1 93 ? -8.219 -1.407 15.416 1.00 93.75 93 SER A N 1
ATOM 740 C CA . SER A 1 93 ? -7.083 -1.337 14.494 1.00 93.75 93 SER A CA 1
ATOM 741 C C . SER A 1 93 ? -7.170 -2.355 13.357 1.00 93.75 93 SER A C 1
ATOM 743 O O . SER A 1 93 ? -7.603 -3.493 13.563 1.00 93.75 93 SER A O 1
ATOM 745 N N . SER A 1 94 ? -6.650 -1.994 12.183 1.00 97.50 94 SER A N 1
ATOM 746 C CA . SER A 1 94 ? -6.341 -2.917 11.081 1.00 97.50 94 SER A CA 1
ATOM 747 C C . SER A 1 94 ? -4.872 -2.803 10.656 1.00 97.50 94 SER A C 1
ATOM 749 O O . SER A 1 94 ? -4.205 -1.803 10.926 1.00 97.50 94 SER A O 1
ATOM 751 N N . ALA A 1 95 ? -4.342 -3.836 10.003 1.00 98.06 95 ALA A N 1
ATOM 752 C CA . ALA A 1 95 ? -3.021 -3.832 9.388 1.00 98.06 95 ALA A CA 1
ATOM 753 C C . ALA A 1 95 ? -2.838 -5.001 8.420 1.00 98.06 95 ALA A C 1
ATOM 755 O O . ALA A 1 95 ? -3.523 -6.020 8.514 1.00 98.06 95 ALA A O 1
ATOM 756 N N . ARG A 1 96 ? -1.864 -4.883 7.515 1.00 97.88 96 ARG A N 1
ATOM 757 C CA . ARG A 1 96 ? -1.431 -5.978 6.641 1.00 97.88 96 ARG A CA 1
ATOM 758 C C . ARG A 1 96 ? 0.080 -5.982 6.465 1.00 97.88 96 ARG A C 1
ATOM 760 O O . ARG A 1 96 ? 0.713 -4.928 6.441 1.00 97.88 96 ARG A O 1
ATOM 767 N N . GLY A 1 97 ? 0.625 -7.189 6.333 1.00 97.38 97 GLY A N 1
ATOM 768 C CA . GLY A 1 97 ? 1.998 -7.442 5.915 1.00 97.38 97 GLY A CA 1
ATOM 769 C C . GLY A 1 97 ? 2.034 -8.070 4.522 1.00 97.38 97 GLY A C 1
ATOM 770 O O . GLY A 1 97 ? 1.169 -8.880 4.190 1.00 97.38 97 GLY A O 1
ATOM 771 N N . TRP A 1 98 ? 3.040 -7.716 3.729 1.00 97.94 98 TRP A N 1
ATOM 772 C CA . TRP A 1 98 ? 3.306 -8.256 2.398 1.00 97.94 98 TRP A CA 1
ATOM 773 C C . TRP A 1 98 ? 4.796 -8.557 2.233 1.00 97.94 98 TRP A C 1
ATOM 775 O O . TRP A 1 98 ? 5.647 -7.794 2.690 1.00 97.94 98 TRP A O 1
ATOM 785 N N . THR A 1 99 ? 5.111 -9.636 1.523 1.00 97.88 99 THR A N 1
ATOM 786 C CA . THR A 1 99 ? 6.470 -9.924 1.048 1.00 97.88 99 THR A CA 1
ATOM 787 C C . THR A 1 99 ? 6.618 -9.370 -0.364 1.00 97.88 99 THR A C 1
ATOM 789 O O . THR A 1 99 ? 5.756 -9.598 -1.210 1.00 97.88 99 THR A O 1
ATOM 792 N N . PHE A 1 100 ? 7.711 -8.664 -0.636 1.00 98.12 100 PHE A N 1
ATOM 793 C CA . PHE A 1 100 ? 8.008 -8.140 -1.966 1.00 98.12 100 PHE A CA 1
ATOM 794 C C . PHE A 1 100 ? 8.438 -9.272 -2.909 1.00 98.12 100 PHE A C 1
ATOM 796 O O . PHE A 1 100 ? 9.415 -9.975 -2.636 1.00 98.12 100 PHE A O 1
ATOM 803 N N . GLY A 1 101 ? 7.689 -9.450 -4.000 1.00 96.62 101 GLY A N 1
ATOM 804 C CA . GLY A 1 101 ? 7.927 -10.452 -5.043 1.00 96.62 101 GLY A CA 1
ATOM 805 C C . GLY A 1 101 ? 8.582 -9.868 -6.295 1.00 96.62 101 GLY A C 1
ATOM 806 O O . GLY A 1 101 ? 9.271 -8.856 -6.240 1.00 96.62 101 GLY A O 1
ATOM 807 N N . ASN A 1 102 ? 8.363 -10.506 -7.445 1.00 95.25 102 ASN A N 1
ATOM 808 C CA . ASN A 1 102 ? 8.856 -10.051 -8.751 1.00 95.25 102 ASN A CA 1
ATOM 809 C C . ASN A 1 102 ? 7.817 -9.242 -9.557 1.00 95.25 102 ASN A C 1
ATOM 811 O O . ASN A 1 102 ? 7.988 -9.038 -10.762 1.00 95.25 102 ASN A O 1
ATOM 815 N N . THR A 1 103 ? 6.765 -8.774 -8.886 1.00 93.75 103 THR A N 1
ATOM 816 C CA . THR A 1 103 ? 5.747 -7.844 -9.382 1.00 93.75 103 THR A CA 1
ATOM 817 C C . THR A 1 103 ? 5.996 -6.438 -8.844 1.00 93.75 103 THR A C 1
ATOM 819 O O . THR A 1 103 ? 6.523 -6.270 -7.746 1.00 93.75 103 THR A O 1
ATOM 822 N N . ALA A 1 104 ? 5.650 -5.429 -9.644 1.00 95.19 104 ALA A N 1
ATOM 823 C CA . ALA A 1 104 ? 5.592 -4.046 -9.190 1.00 95.19 104 ALA A CA 1
ATOM 824 C C . ALA A 1 104 ? 4.211 -3.797 -8.587 1.00 95.19 104 ALA A C 1
ATOM 826 O O . ALA A 1 104 ? 3.207 -4.124 -9.220 1.00 95.19 104 ALA A O 1
ATOM 827 N N . ASP A 1 105 ? 4.170 -3.218 -7.392 1.00 96.56 105 ASP A N 1
ATOM 828 C CA . ASP A 1 105 ? 2.966 -3.142 -6.572 1.00 96.56 105 ASP A CA 1
ATOM 829 C C . ASP A 1 105 ? 2.852 -1.784 -5.870 1.00 96.56 105 ASP A C 1
ATOM 831 O O . ASP A 1 105 ? 3.832 -1.060 -5.646 1.00 96.56 105 ASP A O 1
ATOM 835 N N . HIS A 1 106 ? 1.621 -1.413 -5.532 1.00 96.88 106 HIS A N 1
ATOM 836 C CA . HIS A 1 106 ? 1.306 -0.218 -4.758 1.00 96.88 106 HIS A CA 1
ATOM 837 C C . HIS A 1 106 ? 0.533 -0.630 -3.506 1.00 96.88 106 HIS A C 1
ATOM 839 O O . HIS A 1 106 ? -0.283 -1.550 -3.531 1.00 96.88 106 HIS A O 1
ATOM 845 N N . PHE A 1 107 ? 0.783 0.058 -2.402 1.00 98.12 107 PHE A N 1
ATOM 846 C CA . PHE A 1 107 ? 0.173 -0.202 -1.101 1.00 98.12 107 PHE A CA 1
ATOM 847 C C . PHE A 1 107 ? -0.158 1.134 -0.451 1.00 98.12 107 PHE A C 1
ATOM 849 O O . PHE A 1 107 ? 0.500 2.136 -0.735 1.00 98.12 107 PHE A O 1
ATOM 856 N N . GLY A 1 108 ? -1.136 1.184 0.445 1.00 97.06 108 GLY A N 1
ATOM 857 C CA . GLY A 1 108 ? -1.404 2.453 1.104 1.00 97.06 108 GLY A CA 1
ATOM 858 C C . GLY A 1 108 ? -2.461 2.445 2.183 1.00 97.06 108 GLY A C 1
ATOM 859 O O . GLY A 1 108 ? -3.119 1.443 2.462 1.00 97.06 108 GLY A O 1
ATOM 860 N N . VAL A 1 109 ? -2.622 3.624 2.768 1.00 96.06 109 VAL A N 1
ATOM 861 C CA . VAL A 1 109 ? -3.714 3.959 3.673 1.00 96.06 109 VAL A CA 1
ATOM 862 C C . VAL A 1 109 ? -4.421 5.170 3.099 1.00 96.06 109 VAL A C 1
ATOM 864 O O . VAL A 1 109 ? -3.786 6.155 2.726 1.00 96.06 109 VAL A O 1
ATOM 867 N N . THR A 1 110 ? -5.741 5.103 3.049 1.00 93.62 110 THR A N 1
ATOM 868 C CA . THR A 1 110 ? -6.603 6.259 2.815 1.00 93.62 110 THR A CA 1
ATOM 869 C C . THR A 1 110 ? -7.318 6.609 4.107 1.00 93.62 110 THR A C 1
ATOM 871 O O . THR A 1 110 ? -7.490 5.753 4.971 1.00 93.62 110 THR A O 1
ATOM 874 N N . ASN A 1 111 ? -7.860 7.819 4.184 1.00 90.81 111 ASN A N 1
ATOM 875 C CA . ASN A 1 111 ? -8.809 8.218 5.217 1.00 90.81 111 ASN A CA 1
ATOM 876 C C . ASN A 1 111 ? -8.210 8.330 6.635 1.00 90.81 111 ASN A C 1
ATOM 878 O O . ASN A 1 111 ? -8.904 8.091 7.622 1.00 90.81 111 ASN A O 1
ATOM 882 N N . LEU A 1 112 ? -6.941 8.739 6.743 1.00 93.00 112 LEU A N 1
ATOM 883 C CA . LEU A 1 112 ? -6.292 9.115 8.004 1.00 93.00 112 LEU A CA 1
ATOM 884 C C . LEU A 1 112 ? -6.920 10.411 8.563 1.00 93.00 112 LEU A C 1
ATOM 886 O O . LEU A 1 112 ? -6.448 11.513 8.306 1.00 93.00 112 LEU A O 1
ATOM 890 N N . TYR A 1 113 ? -8.020 10.296 9.311 1.00 89.69 113 TYR A N 1
ATOM 891 C CA . TYR A 1 113 ? -8.798 11.443 9.825 1.00 89.69 113 TYR A CA 1
ATOM 892 C C . TYR A 1 113 ? -8.431 11.840 11.267 1.00 89.69 113 TYR A C 1
ATOM 894 O O . TYR A 1 113 ? -9.301 12.185 12.064 1.00 89.69 113 TYR A O 1
ATOM 902 N N . GLY A 1 114 ? -7.150 11.734 11.629 1.00 92.25 114 GLY A N 1
ATOM 903 C CA . GLY A 1 114 ? -6.686 11.705 13.025 1.00 92.25 114 GLY A CA 1
ATOM 904 C C . GLY A 1 114 ? -6.246 10.311 13.504 1.00 92.25 114 GLY A C 1
ATOM 905 O O . GLY A 1 114 ? -5.728 10.141 14.603 1.00 92.25 114 GLY A O 1
ATOM 906 N N . CYS A 1 115 ? -6.365 9.302 12.642 1.00 95.94 115 CYS A N 1
ATOM 907 C CA . CYS A 1 115 ? -5.801 7.973 12.876 1.00 95.94 115 CYS A CA 1
ATOM 908 C C . CYS A 1 115 ? -4.270 7.973 12.704 1.00 95.94 115 CYS A C 1
ATOM 910 O O . CYS A 1 115 ? -3.716 8.803 11.981 1.00 95.94 115 CYS A O 1
ATOM 912 N N . THR A 1 116 ? -3.572 7.036 13.341 1.00 97.69 116 THR A N 1
ATOM 913 C CA . THR A 1 116 ? -2.117 6.871 13.179 1.00 97.69 116 THR A CA 1
ATOM 914 C C . THR A 1 116 ? -1.829 5.642 12.320 1.00 97.69 116 THR A C 1
ATOM 916 O O . THR A 1 116 ? -2.442 4.595 12.503 1.00 97.69 116 THR A O 1
ATOM 919 N N . SER A 1 117 ? -0.880 5.737 11.394 1.00 98.25 117 SER A N 1
ATOM 920 C CA . SER A 1 117 ? -0.367 4.596 10.633 1.00 98.25 117 SER A CA 1
ATOM 921 C C . SER A 1 117 ? 1.065 4.293 11.058 1.00 98.25 117 SER A C 1
ATOM 923 O O . SER A 1 117 ? 1.896 5.198 11.150 1.00 98.25 117 SER A O 1
ATOM 925 N N . VAL A 1 118 ? 1.364 3.021 11.314 1.00 98.62 118 VAL A N 1
ATOM 926 C CA . VAL A 1 118 ? 2.738 2.530 11.431 1.00 98.62 118 VAL A CA 1
ATOM 927 C C . VAL A 1 118 ? 3.080 1.781 10.157 1.00 98.62 118 VAL A C 1
ATOM 929 O O . VAL A 1 118 ? 2.376 0.851 9.763 1.00 98.62 118 VAL A O 1
ATOM 932 N N . VAL A 1 119 ? 4.184 2.178 9.533 1.00 98.75 119 VAL A N 1
ATOM 933 C CA . VAL A 1 119 ? 4.702 1.566 8.313 1.00 98.75 119 VAL A CA 1
ATOM 934 C C . VAL A 1 119 ? 6.090 1.010 8.598 1.00 98.75 119 VAL A C 1
ATOM 936 O O . VAL A 1 119 ? 6.959 1.737 9.068 1.00 98.75 119 VAL A O 1
ATOM 939 N N . VAL A 1 120 ? 6.315 -0.271 8.320 1.00 98.81 120 VAL A N 1
ATOM 940 C CA . VAL A 1 120 ? 7.639 -0.904 8.401 1.00 98.81 120 VAL A CA 1
ATOM 941 C C . VAL A 1 120 ? 8.002 -1.406 7.014 1.00 98.81 120 VAL A C 1
ATOM 943 O O . VAL A 1 120 ? 7.262 -2.194 6.432 1.00 98.81 120 VAL A O 1
ATOM 946 N N . ILE A 1 121 ? 9.122 -0.934 6.477 1.00 98.75 121 ILE A N 1
ATOM 947 C CA . ILE A 1 121 ? 9.633 -1.303 5.155 1.00 98.75 121 ILE A CA 1
ATOM 948 C C . ILE A 1 121 ? 10.989 -1.971 5.344 1.00 98.75 121 ILE A C 1
ATOM 950 O O . ILE A 1 121 ? 11.835 -1.456 6.069 1.00 98.75 121 ILE A O 1
ATOM 954 N N . SER A 1 122 ? 11.219 -3.085 4.665 1.00 98.69 122 SER A N 1
ATOM 955 C CA . SER A 1 122 ? 12.539 -3.688 4.497 1.00 98.69 122 SER A CA 1
ATOM 956 C C . SER A 1 122 ? 12.808 -3.930 3.016 1.00 98.69 122 SER A C 1
ATOM 958 O O . SER A 1 122 ? 11.942 -3.735 2.164 1.00 98.69 122 SER A O 1
ATOM 960 N N . ARG A 1 123 ? 13.995 -4.443 2.696 1.00 98.50 123 ARG A N 1
ATOM 961 C CA . ARG A 1 123 ? 14.324 -4.887 1.337 1.00 98.50 123 ARG A CA 1
ATOM 962 C C . ARG A 1 123 ? 13.591 -6.181 0.923 1.00 98.50 123 ARG A C 1
ATOM 964 O O . ARG A 1 123 ? 13.689 -6.588 -0.232 1.00 98.50 123 ARG A O 1
ATOM 971 N N . MET A 1 124 ? 12.836 -6.820 1.826 1.00 98.44 124 MET A N 1
ATOM 972 C CA . MET A 1 124 ? 12.074 -8.056 1.573 1.00 98.44 124 MET A CA 1
ATOM 973 C C . MET A 1 124 ? 10.560 -7.936 1.764 1.00 98.44 124 MET A C 1
ATOM 975 O O . MET A 1 124 ? 9.829 -8.808 1.296 1.00 98.44 124 MET A O 1
ATOM 979 N N . GLY A 1 125 ? 10.056 -6.880 2.399 1.00 98.31 125 GLY A N 1
ATOM 980 C CA . GLY A 1 125 ? 8.621 -6.720 2.582 1.00 98.31 125 GLY A CA 1
ATOM 981 C C . GLY A 1 125 ? 8.199 -5.425 3.256 1.00 98.31 125 GLY A C 1
ATOM 982 O O . GLY A 1 125 ? 8.986 -4.510 3.503 1.00 98.31 125 GLY A O 1
ATOM 983 N N . LEU A 1 126 ? 6.907 -5.377 3.544 1.00 98.69 126 LEU A N 1
ATOM 984 C CA . LEU A 1 126 ? 6.171 -4.203 3.972 1.00 98.69 126 LEU A CA 1
ATOM 985 C C . LEU A 1 126 ? 5.138 -4.596 5.024 1.00 98.69 126 LEU A C 1
ATOM 987 O O . LEU A 1 126 ? 4.472 -5.616 4.894 1.00 98.69 126 LEU A O 1
ATOM 991 N N . TYR A 1 127 ? 4.947 -3.748 6.024 1.00 98.75 127 TYR A N 1
ATOM 992 C CA . TYR A 1 127 ? 3.802 -3.766 6.923 1.00 98.75 127 TYR A CA 1
ATOM 993 C C . TYR A 1 127 ? 3.226 -2.359 6.974 1.00 98.75 127 TYR A C 1
ATOM 995 O O . TYR A 1 127 ? 3.977 -1.393 7.102 1.00 98.75 127 TYR A O 1
ATOM 1003 N N . ILE A 1 128 ? 1.906 -2.247 6.878 1.00 98.56 128 ILE A N 1
ATOM 1004 C CA . ILE A 1 128 ? 1.169 -0.992 7.020 1.00 98.56 128 ILE A CA 1
ATOM 1005 C C . ILE A 1 128 ? 0.017 -1.240 7.989 1.00 98.56 128 ILE A C 1
ATOM 1007 O O . ILE A 1 128 ? -0.744 -2.192 7.808 1.00 98.56 128 ILE A O 1
ATOM 1011 N N . SER A 1 129 ? -0.143 -0.366 8.981 1.00 98.50 129 SER A N 1
ATOM 1012 C CA . SER A 1 129 ? -1.320 -0.337 9.849 1.00 98.50 129 SER A CA 1
ATOM 1013 C C . SER A 1 129 ? -2.212 0.879 9.627 1.00 98.50 129 SER A C 1
ATOM 1015 O O . SER A 1 129 ? -1.792 1.909 9.097 1.00 98.50 129 SER A O 1
ATOM 1017 N N . HIS A 1 130 ? -3.446 0.755 10.098 1.00 97.56 130 HIS A N 1
ATOM 1018 C CA . HIS A 1 130 ? -4.390 1.835 10.298 1.00 97.56 130 HIS A CA 1
ATOM 1019 C C . HIS A 1 130 ? -4.910 1.728 11.741 1.00 97.56 130 HIS A C 1
ATOM 1021 O O . HIS A 1 130 ? -5.803 0.939 12.050 1.00 97.56 130 HIS A O 1
ATOM 1027 N N . PHE A 1 131 ? -4.289 2.481 12.650 1.00 97.69 131 PHE A N 1
ATOM 1028 C CA . PHE A 1 131 ? -4.644 2.511 14.066 1.00 97.69 131 PHE A CA 1
ATOM 1029 C C . PHE A 1 131 ? -5.624 3.650 14.329 1.00 97.69 131 PHE A C 1
ATOM 1031 O O . PHE A 1 131 ? -5.311 4.830 14.138 1.00 97.69 131 PHE A O 1
ATOM 1038 N N . TRP A 1 132 ? -6.831 3.270 14.729 1.00 94.94 132 TRP A N 1
ATOM 1039 C CA . TRP A 1 132 ? -7.972 4.165 14.831 1.00 94.94 132 TRP A CA 1
ATOM 1040 C C . TRP A 1 132 ? -7.870 5.086 16.061 1.00 94.94 132 TRP A C 1
ATOM 1042 O O . TRP A 1 132 ? -7.442 4.671 17.132 1.00 94.94 132 TRP A O 1
ATOM 1052 N N . GLU A 1 133 ? -8.276 6.351 15.925 1.00 95.00 133 GLU A N 1
ATOM 1053 C CA . GLU A 1 133 ? -8.126 7.364 16.984 1.00 95.00 133 GLU A CA 1
ATOM 1054 C C . GLU A 1 133 ? -8.965 7.064 18.241 1.00 95.00 133 GLU A C 1
ATOM 1056 O O . GLU A 1 133 ? -8.452 7.033 19.358 1.00 95.00 133 GLU A O 1
ATOM 1061 N N . ASN A 1 134 ? -10.268 6.830 18.065 1.00 93.75 134 ASN A N 1
ATOM 1062 C CA . ASN A 1 134 ? -11.229 6.623 19.151 1.00 93.75 134 ASN A CA 1
ATOM 1063 C C . ASN A 1 134 ? -11.944 5.267 19.013 1.00 93.75 134 ASN A C 1
ATOM 1065 O O . ASN A 1 134 ? -12.881 5.179 18.216 1.00 93.75 134 ASN A O 1
ATOM 1069 N N . PRO A 1 135 ? -11.510 4.218 19.735 1.00 94.38 135 PRO A N 1
ATOM 1070 C CA . PRO A 1 135 ? -11.067 4.323 21.129 1.00 94.38 135 PRO A CA 1
ATOM 1071 C C . PRO A 1 135 ? -9.549 4.328 21.383 1.00 94.38 135 PRO A C 1
ATOM 1073 O O . PRO A 1 135 ? -9.133 4.763 22.458 1.00 94.38 135 PRO A O 1
ATOM 1076 N N . SER A 1 136 ? -8.717 3.861 20.448 1.00 96.12 136 SER A N 1
ATOM 1077 C CA . SER A 1 136 ? -7.375 3.356 20.784 1.00 96.12 136 SER A CA 1
ATOM 1078 C C . SER A 1 136 ? -6.383 4.389 21.323 1.00 96.12 136 SER A C 1
ATOM 1080 O O . SER A 1 136 ? -5.523 4.010 22.108 1.00 96.12 136 SER A O 1
ATOM 1082 N N . PHE A 1 137 ? -6.501 5.672 20.969 1.00 96.69 137 PHE A N 1
ATOM 1083 C CA . PHE A 1 137 ? -5.653 6.752 21.501 1.00 96.69 137 PHE A CA 1
ATOM 1084 C C . PHE A 1 137 ? -6.323 7.591 22.600 1.00 96.69 137 PHE A C 1
ATOM 1086 O O . PHE A 1 137 ? -5.625 8.273 23.344 1.00 96.69 137 PHE A O 1
ATOM 1093 N N . VAL A 1 138 ? -7.658 7.576 22.712 1.00 94.62 138 VAL A N 1
ATOM 1094 C CA . VAL A 1 138 ? -8.396 8.537 23.565 1.00 94.62 138 VAL A CA 1
ATOM 1095 C C . VAL A 1 138 ? -9.124 7.917 24.756 1.00 94.62 138 VAL A C 1
ATOM 1097 O O . VAL A 1 138 ? -9.491 8.646 25.672 1.00 94.62 138 VAL A O 1
ATOM 1100 N N . THR A 1 139 ? -9.393 6.606 24.758 1.00 93.81 139 THR A N 1
ATOM 1101 C CA . THR A 1 139 ? -10.224 5.987 25.806 1.00 93.81 139 THR A CA 1
ATOM 1102 C C . THR A 1 139 ? -9.436 5.704 27.083 1.00 93.81 139 THR A C 1
ATOM 1104 O O . THR A 1 139 ? -9.778 6.239 28.133 1.00 93.81 139 THR A O 1
ATOM 1107 N N . ASN A 1 140 ? -8.412 4.845 27.027 1.00 96.00 140 ASN A N 1
ATOM 1108 C CA . ASN A 1 140 ? -7.477 4.604 28.131 1.00 96.00 140 ASN A CA 1
ATOM 1109 C C . ASN A 1 140 ? -6.249 3.797 27.664 1.00 96.00 140 ASN A C 1
ATOM 1111 O O . ASN A 1 140 ? -6.254 3.174 26.601 1.00 96.00 140 ASN A O 1
ATOM 1115 N N . GLN A 1 141 ? -5.224 3.753 28.520 1.00 97.50 141 GLN A N 1
ATOM 1116 C CA . GLN A 1 141 ? -3.961 3.048 28.283 1.00 97.50 141 GLN A CA 1
ATOM 1117 C C . GLN A 1 141 ? -4.117 1.534 28.031 1.00 97.50 141 GLN A C 1
ATOM 1119 O O . GLN A 1 141 ? -3.302 0.963 27.311 1.00 97.50 141 GLN A O 1
ATOM 1124 N N . GLN A 1 142 ? -5.139 0.866 28.580 1.00 96.94 142 GLN A N 1
ATOM 1125 C CA . GLN A 1 142 ? -5.356 -0.568 28.344 1.00 96.94 142 GLN A CA 1
ATOM 1126 C C . GLN A 1 142 ? -5.861 -0.827 26.919 1.00 96.94 142 GLN A C 1
ATOM 1128 O O . GLN A 1 142 ? -5.399 -1.767 26.276 1.00 96.94 142 GLN A O 1
ATOM 1133 N N . VAL A 1 143 ? -6.756 0.023 26.401 1.00 95.81 143 VAL A N 1
ATOM 1134 C CA . VAL A 1 143 ? -7.185 -0.050 24.995 1.00 95.81 143 VAL A CA 1
ATOM 1135 C C . VAL A 1 143 ? -6.000 0.242 24.075 1.00 95.81 143 VAL A C 1
ATOM 1137 O O . VAL A 1 143 ? -5.747 -0.539 23.164 1.00 95.81 143 VAL A O 1
ATOM 1140 N N . PHE A 1 144 ? -5.213 1.285 24.361 1.00 97.69 144 PHE A N 1
ATOM 1141 C CA . PHE A 1 144 ? -3.988 1.600 23.616 1.00 97.69 144 PHE A CA 1
ATOM 1142 C C . PHE A 1 144 ? -2.989 0.426 23.591 1.00 97.69 144 PHE A C 1
ATOM 1144 O O . PHE A 1 144 ? -2.492 0.032 22.532 1.00 97.69 144 PHE A O 1
ATOM 1151 N N . GLN A 1 145 ? -2.736 -0.193 24.747 1.00 97.69 145 GLN A N 1
ATOM 1152 C CA . GLN A 1 145 ? -1.874 -1.369 24.862 1.00 97.69 145 GLN A CA 1
ATOM 1153 C C . GLN A 1 145 ? -2.381 -2.528 23.990 1.00 97.69 145 GLN A C 1
ATOM 1155 O O . GLN A 1 145 ? -1.585 -3.157 23.294 1.00 97.69 145 GLN A O 1
ATOM 1160 N N . THR A 1 146 ? -3.685 -2.810 24.005 1.00 95.88 146 THR A N 1
ATOM 1161 C CA . THR A 1 146 ? -4.280 -3.927 23.259 1.00 95.88 146 THR A CA 1
ATOM 1162 C C . THR A 1 146 ? -4.363 -3.657 21.753 1.00 95.88 146 THR A C 1
ATOM 1164 O O . THR A 1 146 ? -3.846 -4.456 20.974 1.00 95.88 146 THR A O 1
ATOM 1167 N N . ASP A 1 147 ? -4.961 -2.540 21.337 1.00 96.00 147 ASP A N 1
ATOM 1168 C CA . ASP A 1 147 ? -5.227 -2.216 19.926 1.00 96.00 147 ASP A CA 1
ATOM 1169 C C . ASP A 1 147 ? -3.965 -1.836 19.134 1.00 96.00 147 ASP A C 1
ATOM 1171 O O . ASP A 1 147 ? -3.991 -1.866 17.901 1.00 96.00 147 ASP A O 1
ATOM 1175 N N . ILE A 1 148 ? -2.882 -1.425 19.807 1.00 97.88 148 ILE A N 1
ATOM 1176 C CA . ILE A 1 148 ? -1.694 -0.854 19.153 1.00 97.88 148 ILE A CA 1
ATOM 1177 C C . ILE A 1 148 ? -0.416 -1.573 19.572 1.00 97.88 148 ILE A C 1
ATOM 1179 O O . ILE A 1 148 ? 0.244 -2.172 18.726 1.00 97.88 148 ILE A O 1
ATOM 1183 N N . LEU A 1 149 ? -0.039 -1.547 20.853 1.00 98.38 149 LEU A N 1
ATOM 1184 C CA . LEU A 1 149 ? 1.273 -2.072 21.260 1.00 98.38 149 LEU A CA 1
ATOM 1185 C C . LEU A 1 149 ? 1.361 -3.602 21.138 1.00 98.38 149 LEU A C 1
ATOM 1187 O O . LEU A 1 149 ? 2.349 -4.115 20.614 1.00 98.38 149 LEU A O 1
ATOM 1191 N N . ASN A 1 150 ? 0.318 -4.330 21.543 1.00 97.56 150 ASN A N 1
ATOM 1192 C CA . ASN A 1 150 ? 0.224 -5.779 21.347 1.00 97.56 150 ASN A CA 1
ATOM 1193 C C . ASN A 1 150 ? 0.039 -6.117 19.858 1.00 97.56 150 ASN A C 1
ATOM 1195 O O . ASN A 1 150 ? 0.689 -7.030 19.346 1.00 97.56 150 ASN A O 1
ATOM 1199 N N . ALA A 1 151 ? -0.779 -5.339 19.142 1.00 97.12 151 ALA A N 1
ATOM 1200 C CA . ALA A 1 151 ? -0.986 -5.499 17.705 1.00 97.12 151 ALA A CA 1
ATOM 1201 C C . ALA A 1 151 ? 0.322 -5.356 16.898 1.00 97.12 151 ALA A C 1
ATOM 1203 O O . ALA A 1 151 ? 0.548 -6.108 15.953 1.00 97.12 151 ALA A O 1
ATOM 1204 N N . LEU A 1 152 ? 1.237 -4.467 17.302 1.00 98.44 152 LEU A N 1
ATOM 1205 C CA . LEU A 1 152 ? 2.570 -4.358 16.697 1.00 98.44 152 LEU A CA 1
ATOM 1206 C C . LEU A 1 152 ? 3.454 -5.593 16.947 1.00 98.44 152 LEU A C 1
ATOM 1208 O O . LEU A 1 152 ? 4.297 -5.930 16.116 1.00 98.44 152 LEU A O 1
ATOM 1212 N N . GLN A 1 153 ? 3.272 -6.296 18.064 1.00 98.12 153 GLN A N 1
ATOM 1213 C CA . GLN A 1 153 ? 4.050 -7.498 18.371 1.00 98.12 153 GLN A CA 1
ATOM 1214 C C . GLN A 1 153 ? 3.523 -8.729 17.625 1.00 98.12 153 GLN A C 1
ATOM 1216 O O . GLN A 1 153 ? 4.299 -9.417 16.965 1.00 98.12 153 GLN A O 1
ATOM 1221 N N . GLN A 1 154 ? 2.218 -8.994 17.711 1.00 97.25 154 GLN A N 1
ATOM 1222 C CA . GLN A 1 154 ? 1.623 -10.276 17.303 1.00 97.25 154 GLN A CA 1
ATOM 1223 C C . GLN A 1 154 ? 0.328 -10.160 16.485 1.00 97.25 154 GLN A C 1
ATOM 1225 O O . GLN A 1 154 ? -0.257 -11.170 16.110 1.00 97.25 154 GLN A O 1
ATOM 1230 N N . GLY A 1 155 ? -0.137 -8.941 16.233 1.00 96.88 155 GLY A N 1
ATOM 1231 C CA . GLY A 1 155 ? -1.455 -8.682 15.674 1.00 96.88 155 GLY A CA 1
ATOM 1232 C C . GLY A 1 155 ? -2.600 -9.042 16.629 1.00 96.88 155 GLY A C 1
ATOM 1233 O O . GLY A 1 155 ? -2.409 -9.084 17.845 1.00 96.88 155 GLY A O 1
ATOM 1234 N N . ASP A 1 156 ? -3.792 -9.295 16.083 1.00 95.31 156 ASP A N 1
ATOM 1235 C CA . ASP A 1 156 ? -4.945 -9.829 16.830 1.00 95.31 156 ASP A CA 1
ATOM 1236 C C . ASP A 1 156 ? -5.487 -11.156 16.261 1.00 95.31 156 ASP A C 1
ATOM 1238 O O . ASP A 1 156 ? -6.456 -11.703 16.784 1.00 95.31 156 ASP A O 1
ATOM 1242 N N . GLY A 1 157 ? -4.873 -11.681 15.193 1.00 95.69 157 GLY A N 1
ATOM 1243 C CA . GLY A 1 157 ? -5.288 -12.917 14.521 1.00 95.69 157 GLY A CA 1
ATOM 1244 C C . GLY A 1 157 ? -6.570 -12.801 13.684 1.00 95.69 157 GLY A C 1
ATOM 1245 O O . GLY A 1 157 ? -6.999 -13.788 13.089 1.00 95.69 157 GLY A O 1
ATOM 1246 N N . SER A 1 158 ? -7.192 -11.621 13.603 1.00 96.25 158 SER A N 1
ATOM 1247 C CA . SER A 1 158 ? -8.372 -11.390 12.766 1.00 96.25 158 SER A CA 1
ATOM 1248 C C . SER A 1 158 ? -8.004 -11.190 11.293 1.00 96.25 158 SER A C 1
ATOM 1250 O O . SER A 1 158 ? -6.880 -10.844 10.947 1.00 96.25 158 SER A O 1
ATOM 1252 N N . GLN A 1 159 ? -8.991 -11.274 10.399 1.00 94.88 159 GLN A N 1
ATOM 1253 C CA . GLN A 1 159 ? -8.817 -10.896 8.986 1.00 94.88 159 GLN A CA 1
ATOM 1254 C C . GLN A 1 159 ? -8.429 -9.416 8.759 1.00 94.88 159 GLN A C 1
ATOM 1256 O O . GLN A 1 159 ? -8.007 -9.049 7.659 1.00 94.88 159 GLN A O 1
ATOM 1261 N N . TRP A 1 160 ? -8.596 -8.560 9.775 1.00 96.25 160 TRP A N 1
ATOM 1262 C CA . TRP A 1 160 ? -8.298 -7.128 9.708 1.00 96.25 160 TRP A CA 1
ATOM 1263 C C . TRP A 1 160 ? -6.887 -6.798 10.184 1.00 96.25 160 TRP A C 1
ATOM 1265 O O . TRP A 1 160 ? -6.328 -5.812 9.715 1.00 96.25 160 TRP A O 1
ATOM 1275 N N . LEU A 1 161 ? -6.327 -7.594 11.100 1.00 96.81 161 LEU A N 1
ATOM 1276 C CA . LEU A 1 161 ? -5.000 -7.396 11.686 1.00 96.81 161 LEU A CA 1
ATOM 1277 C C . LEU A 1 161 ? -4.342 -8.766 12.004 1.00 96.81 161 LEU A C 1
ATOM 1279 O O . LEU A 1 161 ? -4.040 -9.079 13.158 1.00 96.81 161 LEU A O 1
ATOM 1283 N N . PRO A 1 162 ? -4.123 -9.620 10.982 1.00 96.94 162 PRO A N 1
ATOM 1284 C CA . PRO A 1 162 ? -3.818 -11.039 11.186 1.00 96.94 162 PRO A CA 1
ATOM 1285 C C . PRO A 1 162 ? -2.466 -11.289 11.853 1.00 96.94 162 PRO A C 1
ATOM 1287 O O . PRO A 1 162 ? -2.325 -12.261 12.588 1.00 96.94 162 PRO A O 1
ATOM 1290 N N . VAL A 1 163 ? -1.483 -10.422 11.596 1.00 97.25 163 VAL A N 1
ATOM 1291 C CA . VAL A 1 163 ? -0.116 -10.517 12.119 1.00 97.25 163 VAL A CA 1
ATOM 1292 C C . VAL A 1 163 ? 0.430 -9.129 12.432 1.00 97.25 163 VAL A C 1
ATOM 1294 O O . VAL A 1 163 ? 0.110 -8.156 11.745 1.00 97.25 163 VAL A O 1
ATOM 1297 N N . GLY A 1 164 ? 1.288 -9.053 13.445 1.00 98.06 164 GLY A N 1
ATOM 1298 C CA . GLY A 1 164 ? 2.075 -7.860 13.760 1.00 98.06 164 GLY A CA 1
ATOM 1299 C C . GLY A 1 164 ? 3.466 -7.915 13.116 1.00 98.06 164 GLY A C 1
ATOM 1300 O O . GLY A 1 164 ? 3.976 -9.008 12.853 1.00 98.06 164 GLY A O 1
ATOM 1301 N N . PRO A 1 165 ? 4.146 -6.773 12.904 1.00 98.31 165 PRO A N 1
ATOM 1302 C CA . PRO A 1 165 ? 5.511 -6.742 12.391 1.00 98.31 165 PRO A CA 1
ATOM 1303 C C . PRO A 1 165 ? 6.495 -7.501 13.296 1.00 98.31 165 PRO A C 1
ATOM 1305 O O . PRO A 1 165 ? 7.492 -8.010 12.794 1.00 98.31 165 PRO A O 1
ATOM 1308 N N . GLY A 1 166 ? 6.206 -7.659 14.594 1.00 98.00 166 GLY A N 1
ATOM 1309 C CA . GLY A 1 166 ? 6.995 -8.508 15.490 1.00 98.00 166 GLY A CA 1
ATOM 1310 C C . GLY A 1 166 ? 7.012 -9.998 15.114 1.00 98.00 166 GLY A C 1
ATOM 1311 O O . GLY A 1 166 ? 8.058 -10.626 15.249 1.00 98.00 166 GLY A O 1
ATOM 1312 N N . GLN A 1 167 ? 5.920 -10.548 14.573 1.00 98.06 167 GLN A N 1
ATOM 1313 C CA . GLN A 1 167 ? 5.852 -11.929 14.057 1.00 98.06 167 GLN A CA 1
ATOM 1314 C C . GLN A 1 167 ? 6.490 -12.096 12.674 1.00 98.06 167 GLN A C 1
ATOM 1316 O O . GLN A 1 167 ? 6.837 -13.205 12.282 1.00 98.06 167 GLN A O 1
ATOM 1321 N N . LEU A 1 168 ? 6.669 -11.000 11.934 1.00 98.00 168 LEU A N 1
ATOM 1322 C CA . LEU A 1 168 ? 7.356 -10.990 10.640 1.00 98.00 168 LEU A CA 1
ATOM 1323 C C . LEU A 1 168 ? 8.889 -10.885 10.791 1.00 98.00 168 LEU A C 1
ATOM 1325 O O . LEU A 1 168 ? 9.599 -10.712 9.800 1.00 98.00 168 LEU A O 1
ATOM 1329 N N . ARG A 1 169 ? 9.401 -11.004 12.025 1.00 97.12 169 ARG A N 1
ATOM 1330 C CA . ARG A 1 169 ? 10.826 -11.077 12.364 1.00 97.12 169 ARG A CA 1
ATOM 1331 C C . ARG A 1 169 ? 11.303 -12.517 12.481 1.00 97.12 169 ARG A C 1
ATOM 1333 O O . ARG A 1 169 ? 10.690 -13.330 13.164 1.00 97.12 169 ARG A O 1
ATOM 1340 N N . GLY A 1 170 ? 12.482 -12.781 11.942 1.00 95.00 170 GLY A N 1
ATOM 1341 C CA . GLY A 1 170 ? 13.192 -14.047 12.097 1.00 95.00 170 GLY A CA 1
ATOM 1342 C C . GLY A 1 170 ? 14.032 -14.345 10.859 1.00 95.00 170 GLY A C 1
ATOM 1343 O O . GLY A 1 170 ? 13.845 -13.663 9.850 1.00 95.00 170 GLY A O 1
ATOM 1344 N N . PRO A 1 171 ? 14.934 -15.341 10.914 1.00 97.12 171 PRO A N 1
ATOM 1345 C CA . PRO A 1 171 ? 15.769 -15.719 9.779 1.00 97.12 171 PRO A CA 1
ATOM 1346 C C . PRO A 1 171 ? 14.949 -15.946 8.501 1.00 97.12 171 PRO A C 1
ATOM 1348 O O . PRO A 1 171 ? 14.092 -16.829 8.454 1.00 97.12 171 PRO A O 1
ATOM 1351 N N . GLY A 1 172 ? 15.192 -15.134 7.473 1.00 95.25 172 GLY A N 1
ATOM 1352 C CA . GLY A 1 172 ? 14.510 -15.208 6.176 1.00 95.25 172 GLY A CA 1
ATOM 1353 C C . GLY A 1 172 ? 13.070 -14.670 6.129 1.00 95.25 172 GLY A C 1
ATOM 1354 O O . GLY A 1 172 ? 12.463 -14.704 5.059 1.00 95.25 172 GLY A O 1
ATOM 1355 N N . LEU A 1 173 ? 12.516 -14.151 7.231 1.00 97.56 173 LEU A N 1
ATOM 1356 C CA . LEU A 1 173 ? 11.211 -13.473 7.236 1.00 97.56 173 LEU A CA 1
ATOM 1357 C C . LEU A 1 173 ? 11.342 -12.001 6.822 1.00 97.56 173 LEU A C 1
ATOM 1359 O O . LEU A 1 173 ? 12.433 -11.440 6.825 1.00 97.56 173 LEU A O 1
ATOM 1363 N N . ALA A 1 174 ? 10.223 -11.356 6.471 1.00 97.81 174 ALA A N 1
ATOM 1364 C CA . ALA A 1 174 ? 10.218 -10.017 5.874 1.00 97.81 174 ALA A CA 1
ATOM 1365 C C . ALA A 1 174 ? 11.031 -8.970 6.663 1.00 97.81 174 ALA A C 1
ATOM 1367 O O . ALA A 1 174 ? 11.662 -8.115 6.043 1.00 97.81 174 ALA A O 1
ATOM 1368 N N . PHE A 1 175 ? 11.068 -9.044 7.997 1.00 98.31 175 PHE A N 1
ATOM 1369 C CA . PHE A 1 175 ? 11.831 -8.137 8.863 1.00 98.31 175 PHE A CA 1
ATOM 1370 C C . PHE A 1 175 ? 12.958 -8.834 9.642 1.00 98.31 175 PHE A C 1
ATOM 1372 O O . PHE A 1 175 ? 13.247 -8.487 10.789 1.00 98.31 175 PHE A O 1
ATOM 1379 N N . ASP A 1 176 ? 13.619 -9.808 9.015 1.00 97.94 176 ASP A N 1
ATOM 1380 C CA . ASP A 1 176 ? 14.994 -10.180 9.360 1.00 97.94 176 ASP A CA 1
ATOM 1381 C C . ASP A 1 176 ? 15.891 -8.915 9.378 1.00 97.94 176 ASP A C 1
ATOM 1383 O O . ASP A 1 176 ? 15.836 -8.124 8.425 1.00 97.94 176 ASP A O 1
ATOM 1387 N N . PRO A 1 177 ? 16.729 -8.693 10.411 1.00 97.88 177 PRO A N 1
ATOM 1388 C CA . PRO A 1 177 ? 17.747 -7.640 10.406 1.00 97.88 177 PRO A CA 1
ATOM 1389 C C . PRO A 1 177 ? 18.611 -7.598 9.134 1.00 97.88 177 PRO A C 1
ATOM 1391 O O . PRO A 1 177 ? 18.957 -6.507 8.676 1.00 97.88 177 PRO A O 1
ATOM 1394 N N . ALA A 1 178 ? 18.889 -8.747 8.503 1.00 97.56 178 ALA A N 1
ATOM 1395 C CA . ALA A 1 178 ? 19.626 -8.840 7.238 1.00 97.56 178 ALA A CA 1
ATOM 1396 C C . ALA A 1 178 ? 18.947 -8.100 6.065 1.00 97.56 178 ALA A C 1
ATOM 1398 O O . ALA A 1 178 ? 19.607 -7.738 5.090 1.00 97.56 178 ALA A O 1
ATOM 1399 N N . PHE A 1 179 ? 17.641 -7.829 6.156 1.00 98.06 179 PHE A N 1
ATOM 1400 C CA . PHE A 1 179 ? 16.873 -7.087 5.152 1.00 98.06 179 PHE A CA 1
ATOM 1401 C C . PHE A 1 179 ? 16.696 -5.597 5.494 1.00 98.06 179 PHE A C 1
ATOM 1403 O O . PHE A 1 179 ? 15.956 -4.899 4.798 1.00 98.06 179 PHE A O 1
ATOM 1410 N N . ARG A 1 180 ? 17.405 -5.096 6.520 1.00 98.19 180 ARG A N 1
ATOM 1411 C CA . ARG A 1 180 ? 17.493 -3.674 6.918 1.00 98.19 180 ARG A CA 1
ATOM 1412 C C . ARG A 1 180 ? 16.115 -3.004 7.113 1.00 98.19 180 ARG A C 1
ATOM 1414 O O . ARG A 1 180 ? 15.824 -2.021 6.429 1.00 98.19 180 ARG A O 1
ATOM 1421 N N . PRO A 1 181 ? 15.251 -3.506 8.020 1.00 98.50 181 PRO A N 1
ATOM 1422 C CA . PRO A 1 181 ? 13.955 -2.888 8.285 1.00 98.50 181 PRO A CA 1
ATOM 1423 C C . PRO A 1 181 ? 14.099 -1.437 8.780 1.00 98.50 181 PRO A C 1
ATOM 1425 O O . PRO A 1 181 ? 14.971 -1.117 9.587 1.00 98.50 181 PRO A O 1
ATOM 1428 N N . ARG A 1 182 ? 13.210 -0.559 8.312 1.00 98.62 182 ARG A N 1
ATOM 1429 C CA . ARG A 1 182 ? 13.035 0.836 8.737 1.00 98.62 182 ARG A CA 1
ATOM 1430 C C . ARG A 1 182 ? 11.567 1.081 9.063 1.00 98.62 182 ARG A C 1
ATOM 1432 O O . ARG A 1 182 ? 10.685 0.695 8.295 1.00 98.62 182 ARG A O 1
ATOM 1439 N N . ALA A 1 183 ? 11.313 1.728 10.195 1.00 98.69 183 ALA A N 1
ATOM 1440 C CA . ALA A 1 183 ? 9.968 2.002 10.683 1.00 98.69 183 ALA A CA 1
ATOM 1441 C C . ALA A 1 183 ? 9.621 3.495 10.605 1.00 98.69 183 ALA A C 1
ATOM 1443 O O . ALA A 1 183 ? 10.461 4.362 10.850 1.00 98.69 183 ALA A O 1
ATOM 1444 N N . PHE A 1 184 ? 8.358 3.778 10.305 1.00 98.62 184 PHE A N 1
ATOM 1445 C CA . PHE A 1 184 ? 7.783 5.108 10.164 1.00 98.62 184 PHE A CA 1
ATOM 1446 C C . PHE A 1 184 ? 6.481 5.180 10.963 1.00 98.62 184 PHE A C 1
ATOM 1448 O O . PHE A 1 184 ? 5.687 4.238 10.949 1.00 98.62 184 PHE A O 1
ATOM 1455 N N . ILE A 1 185 ? 6.248 6.302 11.641 1.00 98.38 185 ILE A N 1
ATOM 1456 C CA . ILE A 1 185 ? 5.014 6.577 12.385 1.00 98.38 185 ILE A CA 1
ATOM 1457 C C . ILE A 1 185 ? 4.389 7.834 11.790 1.00 98.38 185 ILE A C 1
ATOM 1459 O O . ILE A 1 185 ? 4.974 8.912 11.866 1.00 98.38 185 ILE A O 1
ATOM 1463 N N . ILE A 1 186 ? 3.211 7.692 11.192 1.00 97.62 186 ILE A N 1
ATOM 1464 C CA . ILE A 1 186 ? 2.476 8.761 10.522 1.00 97.62 186 ILE A CA 1
ATOM 1465 C C . ILE A 1 186 ? 1.258 9.090 11.380 1.00 97.62 186 ILE A C 1
ATOM 1467 O O . ILE A 1 186 ? 0.327 8.295 11.479 1.00 97.62 186 ILE A O 1
ATOM 1471 N N . THR A 1 187 ? 1.286 10.242 12.045 1.00 96.94 187 THR A N 1
ATOM 1472 C CA . THR A 1 187 ? 0.377 10.589 13.152 1.00 96.94 187 THR A CA 1
ATOM 1473 C C . THR A 1 187 ? -0.172 12.014 12.980 1.00 96.94 187 THR A C 1
ATOM 1475 O O . THR A 1 187 ? 0.518 12.854 12.398 1.00 96.94 187 THR A O 1
ATOM 1478 N N . PRO A 1 188 ? -1.399 12.345 13.413 1.00 95.50 188 PRO A N 1
ATOM 1479 C CA . PRO A 1 188 ? -1.932 13.692 13.212 1.00 95.50 188 PRO A CA 1
ATOM 1480 C C . PRO A 1 188 ? -1.226 14.756 14.063 1.00 95.50 188 PRO A C 1
ATOM 1482 O O . PRO A 1 188 ? -0.778 14.505 15.185 1.00 95.50 188 PRO A O 1
ATOM 1485 N N . ARG A 1 189 ? -1.220 15.993 13.561 1.00 94.06 189 ARG A N 1
ATOM 1486 C CA . ARG A 1 189 ? -1.004 17.207 14.366 1.00 94.06 189 ARG A CA 1
ATOM 1487 C C . ARG A 1 189 ? -2.253 17.551 15.195 1.00 94.06 189 ARG A C 1
ATOM 1489 O O . ARG A 1 189 ? -3.353 17.147 14.817 1.00 94.06 189 ARG A O 1
ATOM 1496 N N . PRO A 1 190 ? -2.131 18.333 16.285 1.00 93.38 190 PRO A N 1
ATOM 1497 C CA . PRO A 1 190 ? -3.279 18.822 17.043 1.00 93.38 190 PRO A CA 1
ATOM 1498 C C . PRO A 1 190 ? -4.337 19.505 16.161 1.00 93.38 190 PRO A C 1
ATOM 1500 O O . PRO A 1 190 ? -4.049 20.446 15.414 1.00 93.38 190 PRO A O 1
ATOM 1503 N N . ARG A 1 191 ? -5.587 19.040 16.270 1.00 90.44 191 ARG A N 1
ATOM 1504 C CA . ARG A 1 191 ? -6.737 19.613 15.555 1.00 90.44 191 ARG A CA 1
ATOM 1505 C C . ARG A 1 191 ? -6.905 21.098 15.900 1.00 90.44 191 ARG A C 1
ATOM 1507 O O . ARG A 1 191 ? -6.692 21.511 17.035 1.00 90.44 191 ARG A O 1
ATOM 1514 N N . GLY A 1 192 ? -7.305 21.905 14.917 1.00 83.69 192 GLY A N 1
ATOM 1515 C CA . GLY A 1 192 ? -7.510 23.349 15.091 1.00 83.69 192 GLY A CA 1
ATOM 1516 C C . GLY A 1 192 ? -6.234 24.203 15.080 1.00 83.69 192 GLY A C 1
ATOM 1517 O O . GLY A 1 192 ? -6.346 25.423 15.016 1.00 83.69 192 GLY A O 1
ATOM 1518 N N . ASN A 1 193 ? -5.037 23.602 15.062 1.00 81.25 193 ASN A N 1
ATOM 1519 C CA . ASN A 1 193 ? -3.775 24.328 14.911 1.00 81.25 193 ASN A CA 1
ATOM 1520 C C . ASN A 1 193 ? -3.025 23.904 13.628 1.00 81.25 193 ASN A C 1
ATOM 1522 O O . ASN A 1 193 ? -2.084 23.114 13.696 1.00 81.25 193 ASN A O 1
ATOM 1526 N N . PRO A 1 194 ? -3.390 24.433 12.442 1.00 71.81 194 PRO A N 1
ATOM 1527 C CA . PRO A 1 194 ? -2.683 24.127 11.193 1.00 71.81 194 PRO A CA 1
ATOM 1528 C C . PRO A 1 194 ? -1.236 24.654 11.172 1.00 71.81 194 PRO A C 1
ATOM 1530 O O . PRO A 1 194 ? -0.438 24.200 10.358 1.00 71.81 194 PRO A O 1
ATOM 1533 N N . GLN A 1 195 ? -0.895 25.586 12.071 1.00 76.62 195 GLN A N 1
ATOM 1534 C CA . GLN A 1 195 ? 0.457 26.120 12.273 1.00 76.62 195 GLN A CA 1
ATOM 1535 C C . GLN A 1 195 ? 1.267 25.311 13.304 1.00 76.62 195 GLN A C 1
ATOM 1537 O O . GLN A 1 195 ? 2.384 25.695 13.653 1.00 76.62 195 GLN A O 1
ATOM 1542 N N . ALA A 1 196 ? 0.733 24.190 13.806 1.00 80.19 196 ALA A N 1
ATOM 1543 C CA . ALA A 1 196 ? 1.494 23.266 14.633 1.00 80.19 196 ALA A CA 1
ATOM 1544 C C . ALA A 1 196 ? 2.737 22.791 13.863 1.00 80.19 196 ALA A C 1
ATOM 1546 O O . ALA A 1 196 ? 2.645 22.324 12.722 1.00 80.19 196 ALA A O 1
ATOM 1547 N N . GLN A 1 197 ? 3.901 22.928 14.500 1.00 81.38 197 GLN A N 1
ATOM 1548 C CA . GLN A 1 197 ? 5.179 22.493 13.945 1.00 81.38 197 GLN A CA 1
ATOM 1549 C C . GLN A 1 197 ? 5.152 20.986 13.646 1.00 81.38 197 GLN A C 1
ATOM 1551 O O . GLN A 1 197 ? 4.438 20.223 14.296 1.00 81.38 197 GLN A O 1
ATOM 1556 N N . ALA A 1 198 ? 5.951 20.537 12.674 1.00 79.81 198 ALA A N 1
ATOM 1557 C CA . ALA A 1 198 ? 5.926 19.150 12.197 1.00 79.81 198 ALA A CA 1
ATOM 1558 C C . ALA A 1 198 ? 6.304 18.092 13.263 1.00 79.81 198 ALA A C 1
ATOM 1560 O O . ALA A 1 198 ? 6.037 16.907 13.069 1.00 79.81 198 ALA A O 1
ATOM 1561 N N . ASN A 1 199 ? 6.889 18.512 14.385 1.00 84.00 199 ASN A N 1
ATOM 1562 C CA . ASN A 1 199 ? 7.228 17.701 15.558 1.00 84.00 199 ASN A CA 1
ATOM 1563 C C . ASN A 1 199 ? 6.151 17.713 16.668 1.00 84.00 199 ASN A C 1
ATOM 1565 O O . ASN A 1 199 ? 6.341 17.061 17.693 1.00 84.00 199 ASN A O 1
ATOM 1569 N N . HIS A 1 200 ? 5.046 18.450 16.506 1.00 89.38 200 HIS A N 1
ATOM 1570 C CA . HIS A 1 200 ? 3.951 18.497 17.476 1.00 89.38 200 HIS A CA 1
ATOM 1571 C C . HIS A 1 200 ? 2.843 17.524 17.054 1.00 89.38 200 HIS A C 1
ATOM 1573 O O . HIS A 1 200 ? 2.094 17.775 16.109 1.00 89.38 200 HIS A O 1
ATOM 1579 N N . TYR A 1 201 ? 2.746 16.406 17.769 1.00 93.81 201 TYR A N 1
ATOM 1580 C CA . TYR A 1 201 ? 1.767 15.341 17.531 1.00 93.81 201 TYR A CA 1
ATOM 1581 C C . TYR A 1 201 ? 0.533 15.520 18.418 1.00 93.81 201 TYR A C 1
ATOM 1583 O O . TYR A 1 201 ? 0.630 16.072 19.511 1.00 93.81 201 TYR A O 1
ATOM 1591 N N . MET A 1 202 ? -0.622 15.025 17.976 1.00 95.00 202 MET A N 1
ATOM 1592 C CA . MET A 1 202 ? -1.849 15.019 18.783 1.00 95.00 202 MET A CA 1
ATOM 1593 C C . MET A 1 202 ? -1.752 14.073 19.994 1.00 95.00 202 MET A C 1
ATOM 1595 O O . MET A 1 202 ? -2.368 14.342 21.020 1.00 95.00 202 MET A O 1
ATOM 1599 N N . PHE A 1 203 ? -0.950 13.006 19.880 1.00 96.50 203 PHE A N 1
ATOM 1600 C CA . PHE A 1 203 ? -0.799 11.937 20.879 1.00 96.50 203 PHE A CA 1
ATOM 1601 C C . PHE A 1 203 ? 0.685 11.688 21.218 1.00 96.50 203 PHE A C 1
ATOM 1603 O O . PHE A 1 203 ? 1.254 10.660 20.840 1.00 96.50 203 PHE A O 1
ATOM 1610 N N . PRO A 1 204 ? 1.392 12.659 21.831 1.00 96.38 204 PRO A N 1
ATOM 1611 C CA . PRO A 1 204 ? 2.849 12.604 21.962 1.00 96.38 204 PRO A CA 1
ATOM 1612 C C . PRO A 1 204 ? 3.339 11.465 22.871 1.00 96.38 204 PRO A C 1
ATOM 1614 O O . PRO A 1 204 ? 4.382 10.873 22.588 1.00 96.38 204 PRO A O 1
ATOM 1617 N N . ASN A 1 205 ? 2.589 11.120 23.923 1.00 97.44 205 ASN A N 1
ATOM 1618 C CA . ASN A 1 205 ? 2.956 10.051 24.858 1.00 97.44 205 ASN A CA 1
ATOM 1619 C C . ASN A 1 205 ? 2.793 8.671 24.207 1.00 97.44 205 ASN A C 1
ATOM 1621 O O . ASN A 1 205 ? 3.641 7.791 24.341 1.00 97.44 205 ASN A O 1
ATOM 1625 N N . GLU A 1 206 ? 1.708 8.494 23.467 1.00 98.12 206 GLU A N 1
ATOM 1626 C CA . GLU A 1 206 ? 1.340 7.284 22.742 1.00 98.12 206 GLU A CA 1
ATOM 1627 C C . GLU A 1 206 ? 2.329 7.043 21.594 1.00 98.12 206 GLU A C 1
ATOM 1629 O O . GLU A 1 206 ? 2.867 5.948 21.441 1.00 98.12 206 GLU A O 1
ATOM 1634 N N . VAL A 1 207 ? 2.671 8.094 20.841 1.00 98.19 207 VAL A N 1
ATOM 1635 C CA . VAL A 1 207 ? 3.710 8.047 19.802 1.00 98.19 207 VAL A CA 1
ATOM 1636 C C . VAL A 1 207 ? 5.070 7.664 20.394 1.00 98.19 207 VAL A C 1
ATOM 1638 O O . VAL A 1 207 ? 5.746 6.808 19.826 1.00 98.19 207 VAL A O 1
ATOM 1641 N N . ALA A 1 208 ? 5.462 8.202 21.555 1.00 98.12 208 ALA A N 1
ATOM 1642 C CA . ALA A 1 208 ? 6.706 7.809 22.228 1.00 98.12 208 ALA A CA 1
ATOM 1643 C C . ALA A 1 208 ? 6.716 6.324 22.653 1.00 98.12 208 ALA A C 1
ATOM 1645 O O . ALA A 1 208 ? 7.738 5.639 22.524 1.00 98.12 208 ALA A O 1
ATOM 1646 N N . GLN A 1 209 ? 5.575 5.789 23.098 1.00 98.56 209 GLN A N 1
ATOM 1647 C CA . GLN A 1 209 ? 5.425 4.359 23.386 1.00 98.56 209 GLN A CA 1
ATOM 1648 C C . GLN A 1 209 ? 5.531 3.494 22.117 1.00 98.56 209 GLN A C 1
ATOM 1650 O O . GLN A 1 209 ? 6.194 2.456 22.147 1.00 98.56 209 GLN A O 1
ATOM 1655 N N . ILE A 1 210 ? 4.964 3.932 20.985 1.00 98.62 210 ILE A N 1
ATOM 1656 C CA . ILE A 1 210 ? 5.118 3.253 19.684 1.00 98.62 210 ILE A CA 1
ATOM 1657 C C . ILE A 1 210 ? 6.586 3.278 19.229 1.00 98.62 210 ILE A C 1
ATOM 1659 O O . ILE A 1 210 ? 7.105 2.238 18.827 1.00 98.62 210 ILE A O 1
ATOM 1663 N N . VAL A 1 211 ? 7.286 4.418 19.344 1.00 98.62 211 VAL A N 1
ATOM 1664 C CA . VAL A 1 211 ? 8.732 4.524 19.053 1.00 98.62 211 VAL A CA 1
ATOM 1665 C C . VAL A 1 211 ? 9.525 3.520 19.892 1.00 98.62 211 VAL A C 1
ATOM 1667 O O . VAL A 1 211 ? 10.350 2.784 19.350 1.00 98.62 211 VAL A O 1
ATOM 1670 N N . THR A 1 212 ? 9.246 3.441 21.195 1.00 98.62 212 THR A N 1
ATOM 1671 C CA . THR A 1 212 ? 9.917 2.507 22.116 1.00 98.62 212 THR A CA 1
ATOM 1672 C C . THR A 1 212 ? 9.635 1.051 21.733 1.00 98.62 212 THR A C 1
ATOM 1674 O O . THR A 1 212 ? 10.557 0.243 21.639 1.00 98.62 212 THR A O 1
ATOM 1677 N N . SER A 1 213 ? 8.374 0.717 21.440 1.00 98.50 213 SER A N 1
ATOM 1678 C CA . SER A 1 213 ? 7.964 -0.623 21.006 1.00 98.50 213 SER A CA 1
ATOM 1679 C C . SER A 1 213 ? 8.663 -1.047 19.711 1.00 98.50 213 SER A C 1
ATOM 1681 O O . SER A 1 213 ? 9.263 -2.118 19.662 1.00 98.50 213 SER A O 1
ATOM 1683 N N . LEU A 1 214 ? 8.680 -0.184 18.691 1.00 98.56 214 LEU A N 1
ATOM 1684 C CA . LEU A 1 214 ? 9.346 -0.449 17.413 1.00 98.56 214 LEU A CA 1
ATOM 1685 C C . LEU A 1 214 ? 10.872 -0.543 17.550 1.00 98.56 214 LEU A C 1
ATOM 1687 O O . LEU A 1 214 ? 11.477 -1.408 16.924 1.00 98.56 214 LEU A O 1
ATOM 1691 N N . THR A 1 215 ? 11.490 0.280 18.401 1.00 98.50 215 THR A N 1
ATOM 1692 C CA . THR A 1 215 ? 12.935 0.201 18.692 1.00 98.50 215 THR A CA 1
ATOM 1693 C C . THR A 1 215 ? 13.294 -1.136 19.350 1.00 98.50 215 THR A C 1
ATOM 1695 O O . THR A 1 215 ? 14.266 -1.778 18.959 1.00 98.50 215 THR A O 1
ATOM 1698 N N . ASN A 1 216 ? 12.467 -1.614 20.285 1.00 98.25 216 ASN A N 1
ATOM 1699 C CA . ASN A 1 216 ? 12.638 -2.927 20.917 1.00 98.25 216 ASN A CA 1
ATOM 1700 C C . ASN A 1 216 ? 12.329 -4.094 19.957 1.00 98.25 216 ASN A C 1
ATOM 1702 O O . ASN A 1 216 ? 12.908 -5.176 20.080 1.00 98.25 216 ASN A O 1
ATOM 1706 N N . LEU A 1 217 ? 11.420 -3.893 18.997 1.00 98.06 217 LEU A N 1
ATOM 1707 C CA . LEU A 1 217 ? 11.131 -4.866 17.944 1.00 98.06 217 LEU A CA 1
ATOM 1708 C C . LEU A 1 217 ? 12.247 -4.948 16.896 1.00 98.06 217 LEU A C 1
ATOM 1710 O O . LEU A 1 217 ? 12.456 -6.024 16.349 1.00 98.06 217 LEU A O 1
ATOM 1714 N N . PHE A 1 218 ? 12.994 -3.879 16.633 1.00 97.88 218 PHE A N 1
ATOM 1715 C CA . PHE A 1 218 ? 14.046 -3.870 15.612 1.00 97.88 218 PHE A CA 1
ATOM 1716 C C . PHE A 1 218 ? 15.406 -3.453 16.194 1.00 97.88 218 PHE A C 1
ATOM 1718 O O . PHE A 1 218 ? 15.937 -2.400 15.838 1.00 97.88 218 PHE A O 1
ATOM 1725 N N . PRO A 1 219 ? 16.005 -4.273 17.083 1.00 96.75 219 PRO A N 1
ATOM 1726 C CA . PRO A 1 219 ? 17.310 -3.971 17.658 1.00 96.75 219 PRO A CA 1
ATOM 1727 C C . PRO A 1 219 ? 18.373 -3.879 16.556 1.00 96.75 219 PRO A C 1
ATOM 1729 O O . PRO A 1 219 ? 18.497 -4.776 15.723 1.00 96.75 219 PRO A O 1
ATOM 1732 N N . GLY A 1 220 ? 19.133 -2.782 16.553 1.00 96.12 220 GLY A N 1
ATOM 1733 C CA . GLY A 1 220 ? 20.143 -2.482 15.531 1.00 96.12 220 GLY A CA 1
ATOM 1734 C C . GLY A 1 220 ? 19.607 -1.806 14.261 1.00 96.12 220 GLY A C 1
ATOM 1735 O O . GLY A 1 220 ? 20.407 -1.346 13.449 1.00 96.12 220 GLY A O 1
ATOM 1736 N N . ALA A 1 221 ? 18.287 -1.683 14.086 1.00 97.69 221 ALA A N 1
ATOM 1737 C CA . ALA A 1 221 ? 17.724 -0.842 13.034 1.00 97.69 221 ALA A CA 1
ATOM 1738 C C . ALA A 1 221 ? 17.832 0.657 13.395 1.00 97.69 221 ALA A C 1
ATOM 1740 O O . ALA A 1 221 ? 17.906 1.007 14.577 1.00 97.69 221 ALA A O 1
ATOM 1741 N N . PRO A 1 222 ? 17.805 1.568 12.402 1.00 98.25 222 PRO A N 1
ATOM 1742 C CA . PRO A 1 222 ? 17.692 3.001 12.662 1.00 98.25 222 PRO A CA 1
ATOM 1743 C C . PRO A 1 222 ? 16.421 3.341 13.467 1.00 98.25 222 PRO A C 1
ATOM 1745 O O . PRO A 1 222 ? 15.390 2.695 13.254 1.00 98.25 222 PRO A O 1
ATOM 1748 N N . PRO A 1 223 ? 16.449 4.371 14.338 1.00 98.25 223 PRO A N 1
ATOM 1749 C CA . PRO A 1 223 ? 15.277 4.791 15.103 1.00 98.25 223 PRO A CA 1
ATOM 1750 C C . PRO A 1 223 ? 14.051 5.083 14.215 1.00 98.25 223 PRO A C 1
ATOM 1752 O O . PRO A 1 223 ? 14.220 5.631 13.120 1.00 98.25 223 PRO A O 1
ATOM 1755 N N . PRO A 1 224 ? 12.820 4.773 14.671 1.00 98.44 224 PRO A N 1
ATOM 1756 C CA . PRO A 1 224 ? 11.603 5.049 13.913 1.00 98.44 224 PRO A CA 1
ATOM 1757 C C . PRO A 1 224 ? 11.449 6.532 13.548 1.00 98.44 224 PRO A C 1
ATOM 1759 O O . PRO A 1 224 ? 11.556 7.411 14.404 1.00 98.44 224 PRO A O 1
ATOM 1762 N N . ILE A 1 225 ? 11.143 6.813 12.281 1.00 97.75 225 ILE A N 1
ATOM 1763 C CA . ILE A 1 225 ? 10.947 8.179 11.780 1.00 97.75 225 ILE A CA 1
ATOM 1764 C C . ILE A 1 225 ? 9.490 8.590 12.004 1.00 97.75 225 ILE A C 1
ATOM 1766 O O . ILE A 1 225 ? 8.573 8.017 11.416 1.00 97.75 225 ILE A O 1
ATOM 1770 N N . VAL A 1 226 ? 9.264 9.610 12.832 1.00 97.50 226 VAL A N 1
ATOM 1771 C CA . VAL A 1 226 ? 7.925 10.173 13.051 1.00 97.50 226 VAL A CA 1
ATOM 1772 C C . VAL A 1 226 ? 7.658 11.293 12.044 1.00 97.50 226 VAL A C 1
ATOM 1774 O O . VAL A 1 226 ? 8.467 12.207 11.883 1.00 97.50 226 VAL A O 1
ATOM 1777 N N . LYS A 1 227 ? 6.510 11.234 11.370 1.00 95.81 227 LYS A N 1
ATOM 1778 C CA . LYS A 1 227 ? 6.003 12.264 10.460 1.00 95.81 227 LYS A CA 1
ATOM 1779 C C . LYS A 1 227 ? 4.593 12.659 10.871 1.00 95.81 227 LYS A C 1
ATOM 1781 O O . LYS A 1 227 ? 3.773 11.802 11.196 1.00 95.81 227 LYS A O 1
ATOM 1786 N N . SER A 1 228 ? 4.310 13.959 10.835 1.00 94.38 228 SER A N 1
ATOM 1787 C CA . SER A 1 228 ? 2.987 14.477 11.169 1.00 94.38 228 SER A CA 1
ATOM 1788 C C . SER A 1 228 ? 2.265 15.082 9.974 1.00 94.38 228 SER A C 1
ATOM 1790 O O . SER A 1 228 ? 2.841 15.866 9.213 1.00 94.38 228 SER A O 1
ATOM 1792 N N . TYR A 1 229 ? 0.984 14.749 9.853 1.00 92.75 229 TYR A N 1
ATOM 1793 C CA . TYR A 1 229 ? 0.078 15.264 8.827 1.00 92.75 229 TYR A CA 1
ATOM 1794 C C . TYR A 1 229 ? -1.010 16.138 9.469 1.00 92.75 229 TYR A C 1
ATOM 1796 O O . TYR A 1 229 ? -1.273 16.037 10.674 1.00 92.75 229 TYR A O 1
ATOM 1804 N N . ILE A 1 230 ? -1.640 17.024 8.698 1.00 91.31 230 ILE A N 1
ATOM 1805 C CA . ILE A 1 230 ? -2.755 17.837 9.204 1.00 91.31 230 ILE A CA 1
ATOM 1806 C C . ILE A 1 230 ? -4.038 16.992 9.137 1.00 91.31 230 ILE A C 1
ATOM 1808 O O . ILE A 1 230 ? -4.481 16.698 8.029 1.00 91.31 230 ILE A O 1
ATOM 1812 N N . PRO A 1 231 ? -4.684 16.617 10.262 1.00 90.62 231 PRO A N 1
ATOM 1813 C CA . PRO A 1 231 ? -5.908 15.826 10.206 1.00 90.62 231 PRO A CA 1
ATOM 1814 C C . PRO A 1 231 ? -7.031 16.617 9.538 1.00 90.62 231 PRO A C 1
ATOM 1816 O O . PRO A 1 231 ? -7.445 17.677 10.015 1.00 90.62 231 PRO A O 1
ATOM 1819 N N . ARG A 1 232 ? -7.539 16.078 8.430 1.00 86.12 232 ARG A N 1
ATOM 1820 C CA . ARG A 1 232 ? -8.698 16.608 7.703 1.00 86.1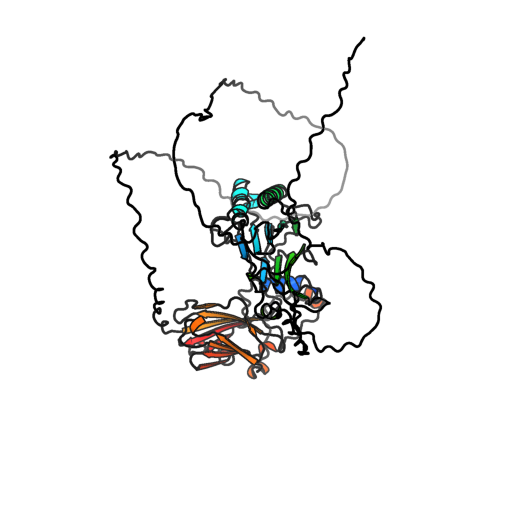2 232 ARG A CA 1
ATOM 1821 C C . ARG A 1 232 ? -9.835 15.593 7.780 1.00 86.12 232 ARG A C 1
ATOM 1823 O O . ARG A 1 232 ? -9.602 14.407 8.000 1.00 86.12 232 ARG A O 1
ATOM 1830 N N . GLY A 1 233 ? -11.070 16.067 7.622 1.00 80.62 233 GLY A N 1
ATOM 1831 C CA . GLY A 1 233 ? -12.231 15.183 7.513 1.00 80.62 233 GLY A CA 1
ATOM 1832 C C . GLY A 1 233 ? -12.213 14.362 6.220 1.00 80.62 233 GLY A C 1
ATOM 1833 O O . GLY A 1 233 ? -11.270 14.441 5.430 1.00 80.62 233 GLY A O 1
ATOM 1834 N N . ALA A 1 234 ? -13.291 13.614 5.980 1.00 75.50 234 ALA A N 1
ATOM 1835 C CA . ALA A 1 234 ? -13.442 12.800 4.782 1.00 75.50 234 ALA A CA 1
ATOM 1836 C C . ALA A 1 234 ? -13.347 13.619 3.490 1.00 75.50 234 ALA A C 1
ATOM 1838 O O . ALA A 1 234 ? -14.316 14.223 3.037 1.00 75.50 234 ALA A O 1
ATOM 1839 N N . ASN A 1 235 ? -12.156 13.614 2.889 1.00 73.44 235 ASN A N 1
ATOM 1840 C CA . ASN A 1 235 ? -11.919 14.111 1.547 1.00 73.44 235 ASN A CA 1
ATOM 1841 C C . ASN A 1 235 ? -11.487 12.937 0.659 1.00 73.44 235 ASN A C 1
ATOM 1843 O O . ASN A 1 235 ? -10.304 12.577 0.630 1.00 73.44 235 ASN A O 1
ATOM 1847 N N . PRO A 1 236 ? -12.438 12.310 -0.046 1.00 65.62 236 PRO A N 1
ATOM 1848 C CA . PRO A 1 236 ? -12.114 11.194 -0.914 1.00 65.62 236 PRO A CA 1
ATOM 1849 C C . PRO A 1 236 ? -11.408 11.690 -2.193 1.00 65.62 236 PRO A C 1
ATOM 1851 O O . PRO A 1 236 ? -10.451 11.063 -2.636 1.00 65.62 236 PRO A O 1
ATOM 1854 N N . VAL A 1 237 ? -11.778 12.888 -2.670 1.00 70.12 237 VAL A N 1
ATOM 1855 C CA . VAL A 1 237 ? -11.277 13.566 -3.880 1.00 70.12 237 VAL A CA 1
ATOM 1856 C C . VAL A 1 237 ? -9.802 13.964 -3.806 1.00 70.12 237 VAL A C 1
ATOM 1858 O O . VAL A 1 237 ? -9.096 13.924 -4.806 1.00 70.12 237 VAL A O 1
ATOM 1861 N N . GLY A 1 238 ? -9.354 14.461 -2.655 1.00 75.19 238 GLY A N 1
ATOM 1862 C CA . GLY A 1 238 ? -8.024 15.046 -2.491 1.00 75.19 238 GLY A CA 1
ATOM 1863 C C . GLY A 1 238 ? -6.968 14.018 -2.100 1.00 75.19 238 GLY A C 1
ATOM 1864 O O . GLY A 1 238 ? -7.285 12.945 -1.598 1.00 75.19 238 GLY A O 1
ATOM 1865 N N . ALA A 1 239 ? -5.692 14.392 -2.196 1.00 78.94 239 ALA A N 1
ATOM 1866 C CA . ALA A 1 239 ? -4.596 13.598 -1.634 1.00 78.94 239 ALA A CA 1
ATOM 1867 C C . ALA A 1 239 ? -4.619 13.517 -0.093 1.00 78.94 239 ALA A C 1
ATOM 1869 O O . ALA A 1 239 ? -3.797 12.822 0.487 1.00 78.94 239 ALA A O 1
ATOM 1870 N N . TYR A 1 240 ? -5.548 14.205 0.577 1.00 84.38 240 TYR A N 1
ATOM 1871 C CA . TYR A 1 240 ? -5.559 14.320 2.030 1.00 84.38 240 TYR A CA 1
ATOM 1872 C C . TYR A 1 240 ? -5.981 13.041 2.760 1.00 84.38 240 TYR A C 1
ATOM 1874 O O . TYR A 1 240 ? -6.818 12.269 2.273 1.00 84.38 240 TYR A O 1
ATOM 1882 N N . GLY A 1 241 ? -5.412 12.846 3.947 1.00 85.94 241 GLY A N 1
ATOM 1883 C CA . GLY A 1 241 ? -5.520 11.644 4.764 1.00 85.94 241 GLY A CA 1
ATOM 1884 C C . GLY A 1 241 ? -4.902 10.409 4.108 1.00 85.94 241 GLY A C 1
ATOM 1885 O O . GLY A 1 241 ? -5.440 9.318 4.305 1.00 85.94 241 GLY A O 1
ATOM 1886 N N . LYS A 1 242 ? -3.874 10.548 3.255 1.00 91.75 242 LYS A N 1
ATOM 1887 C CA . LYS A 1 242 ? -3.363 9.444 2.419 1.00 91.75 242 LYS A CA 1
ATOM 1888 C C . LYS A 1 242 ? -1.857 9.213 2.538 1.00 91.75 242 LYS A C 1
ATOM 1890 O O . LYS A 1 242 ? -1.052 10.142 2.603 1.00 91.75 242 LYS A O 1
ATOM 1895 N N . LEU A 1 243 ? -1.506 7.931 2.504 1.00 95.88 243 LEU A N 1
ATOM 1896 C CA . LEU A 1 243 ? -0.154 7.387 2.531 1.00 95.88 243 LEU A CA 1
ATOM 1897 C C . LEU A 1 243 ? -0.017 6.350 1.419 1.00 95.88 243 LEU A C 1
ATOM 1899 O O . LEU A 1 243 ? -0.862 5.464 1.309 1.00 95.88 243 LEU A O 1
ATOM 1903 N N . LEU A 1 244 ? 1.062 6.429 0.642 1.00 97.56 244 LEU A N 1
ATOM 1904 C CA . LEU A 1 244 ? 1.347 5.535 -0.484 1.00 97.56 244 LEU A CA 1
ATOM 1905 C C . LEU A 1 244 ? 2.751 4.939 -0.344 1.00 97.56 244 LEU A C 1
ATOM 1907 O O . LEU A 1 244 ? 3.725 5.674 -0.199 1.00 97.56 244 LEU A O 1
ATOM 1911 N N . VAL A 1 245 ? 2.865 3.621 -0.483 1.00 98.38 245 VAL A N 1
ATOM 1912 C CA . VAL A 1 245 ? 4.131 2.919 -0.716 1.00 98.38 245 VAL A CA 1
ATOM 1913 C C . VAL A 1 245 ? 4.114 2.336 -2.125 1.00 98.38 245 VAL A C 1
ATOM 1915 O O . VAL A 1 245 ? 3.190 1.615 -2.494 1.00 98.38 245 VAL A O 1
ATOM 1918 N N . GLN A 1 246 ? 5.147 2.631 -2.908 1.00 97.88 246 GLN A N 1
ATOM 1919 C CA . GLN A 1 246 ? 5.388 2.015 -4.212 1.00 97.88 246 GLN A CA 1
ATOM 1920 C C . GLN A 1 246 ? 6.555 1.039 -4.106 1.00 97.88 246 GLN A C 1
ATOM 1922 O O . GLN A 1 246 ? 7.582 1.382 -3.517 1.00 97.88 246 GLN A O 1
ATOM 1927 N N . TYR A 1 247 ? 6.415 -0.134 -4.716 1.00 98.19 247 TYR A N 1
ATOM 1928 C CA . TYR A 1 247 ? 7.477 -1.113 -4.898 1.00 98.19 247 TYR A CA 1
ATOM 1929 C C . TYR A 1 247 ? 7.635 -1.443 -6.385 1.00 98.19 247 TYR A C 1
ATOM 1931 O O . TYR A 1 247 ? 6.652 -1.725 -7.066 1.00 98.19 247 TYR A O 1
ATOM 1939 N N . GLU A 1 248 ? 8.870 -1.443 -6.883 1.00 96.94 248 GLU A N 1
ATOM 1940 C CA . GLU A 1 248 ? 9.205 -1.914 -8.228 1.00 96.94 248 GLU A CA 1
ATOM 1941 C C . GLU A 1 248 ? 10.466 -2.798 -8.149 1.00 96.94 248 GLU A C 1
ATOM 1943 O O . GLU A 1 248 ? 11.534 -2.315 -7.750 1.00 96.94 248 GLU A O 1
ATOM 1948 N N . P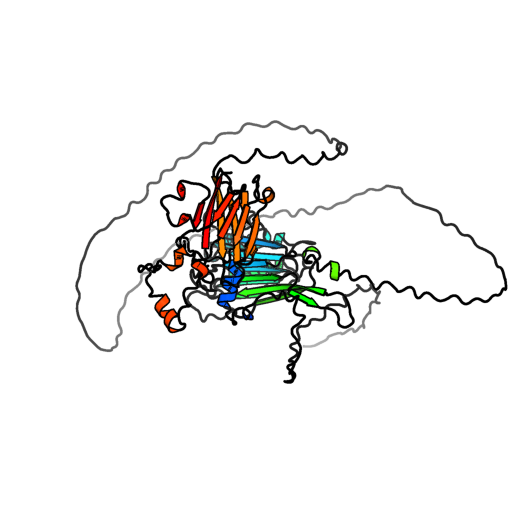RO A 1 249 ? 10.378 -4.094 -8.504 1.00 96.38 249 PRO A N 1
ATOM 1949 C CA . PRO A 1 249 ? 11.516 -5.011 -8.499 1.00 96.38 249 PRO A CA 1
ATOM 1950 C C . PRO A 1 249 ? 12.576 -4.664 -9.555 1.00 96.38 249 PRO A C 1
ATOM 1952 O O . PRO A 1 249 ? 13.737 -5.045 -9.392 1.00 96.38 249 PRO A O 1
ATOM 1955 N N . LEU A 1 250 ? 12.207 -3.965 -10.633 1.00 94.00 250 LEU A N 1
ATOM 1956 C CA . LEU A 1 250 ? 13.060 -3.611 -11.771 1.00 94.00 250 LEU A CA 1
ATOM 1957 C C . LEU A 1 250 ? 12.914 -2.112 -12.103 1.00 94.00 250 LEU A C 1
ATOM 1959 O O . LEU A 1 250 ? 12.455 -1.740 -13.176 1.00 94.00 250 LEU A O 1
ATOM 1963 N N . GLU A 1 251 ? 13.345 -1.238 -11.188 1.00 92.81 251 GLU A N 1
ATOM 1964 C CA . GLU A 1 251 ? 13.323 0.227 -11.404 1.00 92.81 251 GLU A CA 1
ATOM 1965 C C . GLU A 1 251 ? 14.291 0.613 -12.534 1.00 92.81 251 GLU A C 1
ATOM 1967 O O . GLU A 1 251 ? 14.032 1.504 -13.336 1.00 92.81 251 GLU A O 1
ATOM 1972 N N . HIS A 1 252 ? 15.444 -0.058 -12.583 1.00 87.88 252 HIS A N 1
ATOM 1973 C CA . HIS A 1 252 ? 16.447 0.111 -13.631 1.00 87.88 252 HIS A CA 1
ATOM 1974 C C . HIS A 1 252 ? 17.383 -1.104 -13.686 1.00 87.88 252 HIS A C 1
ATOM 1976 O O . HIS A 1 252 ? 17.465 -1.898 -12.741 1.00 87.88 252 HIS A O 1
ATOM 1982 N N . ALA A 1 253 ? 18.116 -1.234 -14.795 1.00 87.88 253 ALA A N 1
ATOM 1983 C CA . ALA A 1 253 ? 19.180 -2.218 -14.945 1.00 87.88 253 ALA A CA 1
ATOM 1984 C C . ALA A 1 253 ? 20.464 -1.556 -15.467 1.00 87.88 253 ALA A C 1
ATOM 1986 O O . ALA A 1 253 ? 20.461 -0.954 -16.540 1.00 87.88 253 ALA A O 1
ATOM 1987 N N . ILE A 1 254 ? 21.569 -1.683 -14.729 1.00 87.31 254 ILE A N 1
ATOM 1988 C CA . ILE A 1 254 ? 22.860 -1.078 -15.095 1.00 87.31 254 ILE A CA 1
ATOM 1989 C C . ILE A 1 254 ? 23.746 -2.131 -15.761 1.00 87.31 254 ILE A C 1
ATOM 1991 O O . ILE A 1 254 ? 23.999 -3.187 -15.186 1.00 87.31 254 ILE A O 1
ATOM 1995 N N . THR A 1 255 ? 24.259 -1.829 -16.955 1.00 89.69 255 THR A N 1
ATOM 1996 C CA . THR A 1 255 ? 25.314 -2.630 -17.598 1.00 89.69 255 THR A CA 1
ATOM 1997 C C . THR A 1 255 ? 26.683 -2.076 -17.180 1.00 89.69 255 THR A C 1
ATOM 1999 O O . THR A 1 255 ? 26.915 -0.884 -17.386 1.00 89.69 255 THR A O 1
ATOM 2002 N N . PRO A 1 256 ? 27.594 -2.880 -16.596 1.00 88.44 256 PRO A N 1
ATOM 2003 C CA . PRO A 1 256 ? 28.930 -2.416 -16.219 1.00 88.44 256 PRO A CA 1
ATOM 2004 C C . PRO A 1 256 ? 29.739 -1.887 -17.413 1.00 88.44 256 PRO A C 1
ATOM 2006 O O . PRO A 1 256 ? 29.715 -2.474 -18.495 1.00 88.44 256 PRO A O 1
ATOM 2009 N N . ALA A 1 257 ? 30.506 -0.813 -17.201 1.00 85.38 257 ALA A N 1
ATOM 2010 C CA . ALA A 1 257 ? 31.233 -0.107 -18.265 1.00 85.38 257 ALA A CA 1
ATOM 2011 C C . ALA A 1 257 ? 32.302 -0.951 -18.995 1.00 85.38 257 ALA A C 1
ATOM 2013 O O . ALA A 1 257 ? 32.633 -0.654 -20.137 1.00 85.38 257 ALA A O 1
ATOM 2014 N N . GLY A 1 258 ? 32.816 -2.016 -18.367 1.00 88.25 258 GLY A N 1
ATOM 2015 C CA . GLY A 1 258 ? 33.756 -2.964 -18.986 1.00 88.25 258 GLY A CA 1
ATOM 2016 C C . GLY A 1 258 ? 33.102 -4.055 -19.845 1.00 88.25 258 GLY A C 1
ATOM 2017 O O . GLY A 1 258 ? 33.781 -4.991 -20.256 1.00 88.25 258 GLY A O 1
ATOM 2018 N N . GLY A 1 259 ? 31.787 -3.975 -20.075 1.00 80.88 259 GLY A N 1
ATOM 2019 C CA . GLY A 1 259 ? 30.989 -5.107 -20.532 1.00 80.88 259 GLY A CA 1
ATOM 2020 C C . GLY A 1 259 ? 30.660 -6.052 -19.372 1.00 80.88 259 GLY A C 1
ATOM 2021 O O . GLY A 1 259 ? 31.442 -6.249 -18.444 1.00 80.88 259 GLY A O 1
ATOM 2022 N N . GLY A 1 260 ? 29.459 -6.618 -19.392 1.00 84.00 260 GLY A N 1
ATOM 2023 C CA . GLY A 1 260 ? 28.959 -7.463 -18.314 1.00 84.00 260 GLY A CA 1
ATOM 2024 C C . GLY A 1 260 ? 27.445 -7.588 -18.369 1.00 84.00 260 GLY A C 1
ATOM 2025 O O . GLY A 1 260 ? 26.792 -7.032 -19.252 1.00 84.00 260 GLY A O 1
ATOM 2026 N N . CYS A 1 261 ? 26.877 -8.324 -17.422 1.00 84.56 261 CYS A N 1
ATOM 2027 C CA . CYS A 1 261 ? 25.437 -8.524 -17.378 1.00 84.56 261 CYS A CA 1
ATOM 2028 C C . CYS A 1 261 ? 24.707 -7.296 -16.818 1.00 84.56 261 CYS A C 1
ATOM 2030 O O . CYS A 1 261 ? 25.205 -6.694 -15.864 1.00 84.56 261 CYS A O 1
ATOM 2032 N N . PRO A 1 262 ? 23.504 -6.960 -17.321 1.00 88.00 262 PRO A N 1
ATOM 2033 C CA . PRO A 1 262 ? 22.655 -5.950 -16.702 1.00 88.00 262 PRO A CA 1
ATOM 2034 C C . PRO A 1 262 ? 22.267 -6.347 -15.268 1.00 88.00 262 PRO A C 1
ATOM 2036 O O . PRO A 1 262 ? 21.530 -7.312 -15.046 1.00 88.00 262 PRO A O 1
ATOM 2039 N N . ILE A 1 263 ? 22.749 -5.589 -14.286 1.00 90.12 263 ILE A N 1
ATOM 2040 C CA . ILE A 1 263 ? 22.408 -5.760 -12.872 1.00 90.12 263 ILE A CA 1
ATOM 2041 C C . ILE A 1 263 ? 21.049 -5.097 -12.641 1.00 90.12 263 ILE A C 1
ATOM 2043 O O . ILE A 1 263 ? 20.928 -3.885 -12.803 1.00 90.12 263 ILE A O 1
ATOM 2047 N N . GLN A 1 264 ? 20.036 -5.895 -12.291 1.00 92.50 264 GLN A N 1
ATOM 2048 C CA . GLN A 1 264 ? 18.705 -5.421 -11.889 1.00 92.50 264 GLN A CA 1
ATOM 2049 C C . GLN A 1 264 ? 18.807 -4.761 -10.510 1.00 92.50 264 GLN A C 1
ATOM 2051 O O . GLN A 1 264 ? 19.556 -5.234 -9.654 1.00 92.50 264 GLN A O 1
ATOM 2056 N N . PHE A 1 265 ? 18.017 -3.717 -10.282 1.00 94.94 265 PHE A N 1
ATOM 2057 C CA . PHE A 1 265 ? 17.827 -3.121 -8.965 1.00 94.94 265 PHE A CA 1
ATOM 2058 C C . PHE A 1 265 ? 16.339 -2.940 -8.670 1.00 94.94 265 PHE A C 1
ATOM 2060 O O . PHE A 1 265 ? 15.608 -2.369 -9.485 1.00 94.94 265 PHE A O 1
ATOM 2067 N N . ALA A 1 266 ? 15.940 -3.370 -7.478 1.00 97.00 266 ALA A N 1
ATOM 2068 C CA . ALA A 1 266 ? 14.641 -3.077 -6.897 1.00 97.00 266 ALA A CA 1
ATOM 2069 C C . ALA A 1 266 ? 14.683 -1.728 -6.168 1.00 97.00 266 ALA A C 1
ATOM 2071 O O . ALA A 1 266 ? 15.753 -1.267 -5.748 1.00 97.00 266 ALA A O 1
ATOM 2072 N N . LYS A 1 267 ? 13.524 -1.088 -6.010 1.00 97.50 267 LYS A N 1
ATOM 2073 C CA . LYS A 1 267 ? 13.389 0.163 -5.259 1.00 97.50 267 LYS A CA 1
ATOM 2074 C C . LYS A 1 267 ? 12.015 0.268 -4.601 1.00 97.50 267 LYS A C 1
ATOM 2076 O O . LYS A 1 267 ? 11.015 -0.211 -5.133 1.00 97.50 267 LYS A O 1
ATOM 2081 N N . VAL A 1 268 ? 11.981 0.948 -3.461 1.00 98.38 268 VAL A N 1
ATOM 2082 C CA . VAL A 1 268 ? 10.761 1.326 -2.737 1.00 98.38 268 VAL A CA 1
ATOM 2083 C C . VAL A 1 268 ? 10.699 2.847 -2.578 1.00 98.38 268 VAL A C 1
ATOM 2085 O O . VAL A 1 268 ? 11.743 3.498 -2.484 1.00 98.38 268 VAL A O 1
ATOM 2088 N N . ARG A 1 269 ? 9.495 3.424 -2.549 1.00 98.06 269 ARG A N 1
ATOM 2089 C CA . ARG A 1 269 ? 9.247 4.839 -2.207 1.00 98.06 269 ARG A CA 1
ATOM 2090 C C . ARG A 1 269 ? 8.047 4.943 -1.260 1.00 98.06 269 ARG A C 1
ATOM 2092 O O . ARG A 1 269 ? 7.040 4.284 -1.502 1.00 98.06 269 ARG A O 1
ATOM 2099 N N . LEU A 1 270 ? 8.135 5.779 -0.226 1.00 97.94 270 LEU A N 1
ATOM 2100 C CA . LEU A 1 270 ? 7.043 6.124 0.697 1.00 97.94 270 LEU A CA 1
ATOM 2101 C C . LEU A 1 270 ? 6.664 7.601 0.518 1.00 97.94 270 LEU A C 1
ATOM 2103 O O . LEU A 1 270 ? 7.525 8.473 0.612 1.00 97.94 270 LEU A O 1
ATOM 2107 N N . TRP A 1 271 ? 5.380 7.883 0.321 1.00 97.19 271 TRP A N 1
ATOM 2108 C CA . TRP A 1 271 ? 4.819 9.217 0.092 1.00 97.19 271 TRP A CA 1
ATOM 2109 C C . TRP A 1 271 ? 3.699 9.525 1.101 1.00 97.19 271 TRP A C 1
ATOM 2111 O O . TRP A 1 271 ? 2.980 8.616 1.525 1.00 97.19 271 TRP A O 1
ATOM 2121 N N . LEU A 1 272 ? 3.537 10.804 1.463 1.00 94.56 272 LEU A N 1
ATOM 2122 C CA . LEU A 1 272 ? 2.571 11.289 2.458 1.00 94.56 272 LEU A CA 1
ATOM 2123 C C . LEU A 1 272 ? 1.909 12.601 2.001 1.00 94.56 272 LEU A C 1
ATOM 2125 O O . LEU A 1 272 ? 2.617 13.503 1.579 1.00 94.56 272 LEU A O 1
ATOM 2129 N N . GLU A 1 273 ? 0.587 12.724 2.157 1.00 85.81 273 GLU A N 1
ATOM 2130 C CA . GLU A 1 273 ? -0.288 13.788 1.613 1.00 85.81 273 GLU A CA 1
ATOM 2131 C C . GLU A 1 273 ? 0.233 15.241 1.537 1.00 85.81 273 GLU A C 1
ATOM 2133 O O . GLU A 1 273 ? -0.102 15.951 0.588 1.00 85.81 273 GLU A O 1
ATOM 2138 N N . ASP A 1 274 ? 0.991 15.698 2.538 1.00 83.19 274 ASP A N 1
ATOM 2139 C CA . ASP A 1 274 ? 1.447 17.087 2.694 1.00 83.19 274 ASP A CA 1
ATOM 2140 C C . ASP A 1 274 ? 2.938 17.249 2.289 1.00 83.19 274 ASP A C 1
ATOM 2142 O O . ASP A 1 274 ? 3.499 18.338 2.405 1.00 83.19 274 ASP A O 1
ATOM 2146 N N . GLU A 1 275 ? 3.593 16.180 1.816 1.00 89.00 275 GLU A N 1
ATOM 2147 C CA . GLU A 1 275 ? 5.013 16.121 1.441 1.00 89.00 275 GLU A CA 1
ATOM 2148 C C . GLU A 1 275 ? 5.146 15.930 -0.089 1.00 89.00 275 GLU A C 1
ATOM 2150 O O . GLU A 1 275 ? 4.877 14.839 -0.598 1.00 89.00 275 GLU A O 1
ATOM 2155 N N . PRO A 1 276 ? 5.583 16.949 -0.862 1.00 87.31 276 PRO A N 1
ATOM 2156 C CA . PRO A 1 276 ? 5.685 16.850 -2.326 1.00 87.31 276 PRO A CA 1
ATOM 2157 C C . PRO A 1 276 ? 6.807 15.908 -2.796 1.00 87.31 276 PRO A C 1
ATOM 2159 O O . PRO A 1 276 ? 6.835 15.498 -3.956 1.00 87.31 276 PRO A O 1
ATOM 2162 N N . MET A 1 277 ? 7.729 15.570 -1.893 1.00 91.88 277 MET A N 1
ATOM 2163 C CA . MET A 1 277 ? 8.798 14.595 -2.082 1.00 91.88 277 MET A CA 1
ATOM 2164 C C . MET A 1 277 ? 8.499 13.334 -1.270 1.00 91.88 277 MET A C 1
ATOM 2166 O O . MET A 1 277 ? 7.792 13.370 -0.264 1.00 91.88 277 MET A O 1
ATOM 2170 N N . HIS A 1 278 ? 9.063 12.202 -1.687 1.00 94.25 278 HIS A N 1
ATOM 2171 C CA . HIS A 1 278 ? 8.947 10.967 -0.921 1.00 94.25 278 HIS A CA 1
ATOM 2172 C C . HIS A 1 278 ? 9.630 11.131 0.445 1.00 94.25 278 HIS A C 1
ATOM 2174 O O . HIS A 1 278 ? 10.761 11.600 0.542 1.00 94.25 278 HIS A O 1
ATOM 2180 N N . VAL A 1 279 ? 8.943 10.702 1.504 1.00 95.88 279 VAL A N 1
ATOM 2181 C CA . VAL A 1 279 ? 9.448 10.672 2.885 1.00 95.88 279 VAL A CA 1
ATOM 2182 C C . VAL A 1 279 ? 10.643 9.726 3.013 1.00 95.88 279 VAL A C 1
ATOM 2184 O O . VAL A 1 279 ? 11.506 9.923 3.865 1.00 95.88 279 VAL A O 1
ATOM 2187 N N . TYR A 1 280 ? 10.679 8.684 2.181 1.00 98.06 280 TYR A N 1
ATOM 2188 C CA . TYR A 1 280 ? 11.735 7.682 2.165 1.00 98.06 280 TYR A CA 1
ATOM 2189 C C . TYR A 1 280 ? 11.814 6.979 0.808 1.00 98.06 280 TYR A C 1
ATOM 2191 O O . TYR A 1 280 ? 10.793 6.747 0.157 1.00 98.06 280 TYR A O 1
ATOM 2199 N N . ALA A 1 281 ? 13.029 6.608 0.414 1.00 97.75 281 ALA A N 1
ATOM 2200 C CA . ALA A 1 281 ? 13.302 5.633 -0.629 1.00 97.75 281 ALA A CA 1
ATOM 2201 C C . ALA A 1 281 ? 14.521 4.776 -0.244 1.00 97.75 281 ALA A C 1
ATOM 2203 O O . ALA A 1 281 ? 15.423 5.242 0.452 1.00 97.75 281 ALA A O 1
ATOM 2204 N N . ASP A 1 282 ? 14.560 3.532 -0.716 1.00 97.81 282 ASP A N 1
ATOM 2205 C CA . ASP A 1 282 ? 15.752 2.669 -0.708 1.00 97.81 282 ASP A CA 1
ATOM 2206 C C . ASP A 1 282 ? 15.793 1.872 -2.012 1.00 97.81 282 ASP A C 1
ATOM 2208 O O . ASP A 1 282 ? 14.764 1.660 -2.662 1.00 97.81 282 ASP A O 1
ATOM 2212 N N . ARG A 1 283 ? 16.997 1.466 -2.411 1.00 97.31 283 ARG A N 1
ATOM 2213 C CA . ARG A 1 283 ? 17.308 0.834 -3.690 1.00 97.31 283 ARG A CA 1
ATOM 2214 C C . ARG A 1 283 ? 18.365 -0.239 -3.467 1.00 97.31 283 ARG A C 1
ATOM 2216 O O . ARG A 1 283 ? 19.448 0.054 -2.972 1.00 97.31 283 ARG A O 1
ATOM 2223 N N . TRP A 1 284 ? 18.074 -1.470 -3.867 1.00 97.56 284 TRP A N 1
ATOM 2224 C CA . TRP A 1 284 ? 18.922 -2.629 -3.581 1.00 97.56 284 TRP A CA 1
ATOM 2225 C C . TRP A 1 284 ? 19.002 -3.585 -4.771 1.00 97.56 284 TRP A C 1
ATOM 2227 O O . TRP A 1 284 ? 18.226 -3.493 -5.724 1.00 97.56 284 TRP A O 1
ATOM 2237 N N . ARG A 1 285 ? 19.959 -4.518 -4.733 1.00 96.25 285 ARG A N 1
ATOM 2238 C CA . ARG A 1 285 ? 19.956 -5.657 -5.659 1.00 96.25 285 ARG A CA 1
ATOM 2239 C C . ARG A 1 285 ? 18.836 -6.615 -5.232 1.00 96.25 285 ARG A C 1
ATOM 2241 O O . ARG A 1 285 ? 18.855 -7.024 -4.074 1.00 96.25 285 ARG A O 1
ATOM 2248 N N . PRO A 1 286 ? 17.886 -6.965 -6.114 1.00 96.19 286 PRO A N 1
ATOM 2249 C CA . PRO A 1 286 ? 16.739 -7.807 -5.774 1.00 96.19 286 PRO A CA 1
ATOM 2250 C C . PRO A 1 286 ? 17.175 -9.160 -5.201 1.00 96.19 286 PRO A C 1
ATOM 2252 O O . PRO A 1 286 ? 18.141 -9.768 -5.668 1.00 96.19 286 PRO A O 1
ATOM 2255 N N . TYR A 1 287 ? 16.412 -9.667 -4.236 1.00 96.62 287 TYR A N 1
ATOM 2256 C CA . TYR A 1 287 ? 16.549 -11.046 -3.764 1.00 96.62 287 TYR A CA 1
ATOM 2257 C C . TYR A 1 287 ? 16.041 -12.047 -4.823 1.00 96.62 287 TYR A C 1
ATOM 2259 O O . TYR A 1 287 ? 15.334 -11.652 -5.754 1.00 96.62 287 TYR A O 1
ATOM 2267 N N . PRO A 1 288 ? 16.362 -13.354 -4.726 1.00 95.25 288 PRO A N 1
ATOM 2268 C CA . PRO A 1 288 ? 16.004 -14.336 -5.758 1.00 95.25 288 PRO A CA 1
ATOM 2269 C C . PRO A 1 288 ? 14.510 -14.386 -6.124 1.00 95.25 288 PRO A C 1
ATOM 2271 O O . PRO A 1 288 ? 14.175 -14.583 -7.291 1.00 95.25 288 PRO A O 1
ATOM 2274 N N . ASN A 1 289 ? 13.616 -14.150 -5.159 1.00 95.69 289 ASN A N 1
ATOM 2275 C CA . ASN A 1 289 ? 12.159 -14.065 -5.337 1.00 95.69 289 ASN A CA 1
ATOM 2276 C C . ASN A 1 289 ? 11.670 -12.743 -5.969 1.00 95.69 289 ASN A C 1
ATOM 2278 O O . ASN A 1 289 ? 10.527 -12.670 -6.408 1.00 95.69 289 ASN A O 1
ATOM 2282 N N . GLN A 1 290 ? 12.524 -11.718 -6.026 1.00 96.75 290 GLN A N 1
ATOM 2283 C CA . GLN A 1 290 ? 12.258 -10.399 -6.618 1.00 96.75 290 GLN A CA 1
ATOM 2284 C C . GLN A 1 290 ? 12.800 -10.276 -8.053 1.00 96.75 290 GLN A C 1
ATOM 2286 O O . GLN A 1 290 ? 12.609 -9.273 -8.741 1.00 96.75 290 GLN A O 1
ATOM 2291 N N . MET A 1 291 ? 13.490 -11.306 -8.540 1.00 94.38 291 MET A N 1
ATOM 2292 C CA . MET A 1 291 ? 14.035 -11.342 -9.892 1.00 94.38 291 MET A CA 1
ATOM 2293 C C . MET A 1 291 ? 12.926 -11.417 -10.947 1.00 94.38 291 MET A C 1
ATOM 2295 O O . MET A 1 291 ? 12.138 -12.367 -10.980 1.00 94.38 291 MET A O 1
ATOM 2299 N N . VAL A 1 292 ? 12.899 -10.448 -11.868 1.00 91.25 292 VAL A N 1
ATOM 2300 C CA . VAL A 1 292 ? 11.896 -10.418 -12.940 1.00 91.25 292 VAL A CA 1
ATOM 2301 C C . VAL A 1 292 ? 12.243 -11.471 -13.996 1.00 91.25 292 VAL A C 1
ATOM 2303 O O . VAL A 1 292 ? 13.374 -11.546 -14.499 1.00 91.25 292 VAL A O 1
ATOM 2306 N N . GLN A 1 293 ? 11.268 -12.313 -14.348 1.00 85.44 293 GLN A N 1
ATOM 2307 C CA . GLN A 1 293 ? 11.470 -13.353 -15.356 1.00 85.44 293 GLN A CA 1
ATOM 2308 C C . GLN A 1 293 ? 11.872 -12.736 -16.707 1.00 85.44 293 GLN A C 1
ATOM 2310 O O . GLN A 1 293 ? 11.385 -11.685 -17.117 1.00 85.44 293 GLN A O 1
ATOM 2315 N N . GLY A 1 294 ? 12.821 -13.375 -17.393 1.00 81.44 294 GLY A N 1
ATOM 2316 C CA . GLY A 1 294 ? 13.435 -12.844 -18.616 1.00 81.44 294 GLY A CA 1
ATOM 2317 C C . GLY A 1 294 ? 14.668 -11.957 -18.386 1.00 81.44 294 GLY A C 1
ATOM 2318 O O . GLY A 1 294 ? 15.545 -11.943 -19.252 1.00 81.44 294 GLY A O 1
ATOM 2319 N N . TYR A 1 295 ? 14.821 -11.318 -17.218 1.00 73.62 295 TYR A N 1
ATOM 2320 C CA . TYR A 1 295 ? 16.079 -10.654 -16.835 1.00 73.62 295 TYR A CA 1
ATOM 2321 C C . TYR A 1 295 ? 17.108 -11.644 -16.280 1.00 73.62 295 TYR A C 1
ATOM 2323 O O . TYR A 1 295 ? 18.287 -11.536 -16.611 1.00 73.62 295 TYR A O 1
ATOM 2331 N N . GLN A 1 296 ? 16.673 -12.690 -15.568 1.00 65.12 296 GLN A N 1
ATOM 2332 C CA . GLN A 1 296 ? 17.551 -13.784 -15.116 1.00 65.12 296 GLN A CA 1
ATOM 2333 C C . GLN A 1 296 ? 18.379 -14.401 -16.263 1.00 65.12 296 GLN A C 1
ATOM 2335 O O . GLN A 1 296 ? 19.587 -14.581 -16.125 1.00 65.12 296 GLN A O 1
ATOM 2340 N N . LYS A 1 297 ? 17.771 -14.630 -17.441 1.00 61.75 297 LYS A N 1
ATOM 2341 C CA . LYS A 1 297 ? 18.471 -15.153 -18.637 1.00 61.75 297 LYS A CA 1
ATOM 2342 C C . LYS A 1 297 ? 19.559 -14.213 -19.181 1.00 61.75 297 LYS A C 1
ATOM 2344 O O . LYS A 1 297 ? 20.414 -14.662 -19.933 1.00 61.75 297 LYS A O 1
ATOM 2349 N N . ARG A 1 298 ? 19.518 -12.921 -18.835 1.00 59.03 298 ARG A N 1
ATOM 2350 C CA . ARG A 1 298 ? 20.530 -11.913 -19.202 1.00 59.03 298 ARG A CA 1
ATOM 2351 C C . ARG A 1 298 ? 21.567 -11.694 -18.097 1.00 59.03 298 ARG A C 1
ATOM 2353 O O . ARG A 1 298 ? 22.636 -11.176 -18.391 1.00 59.03 298 ARG A O 1
ATOM 2360 N N . GLN A 1 299 ? 21.260 -12.082 -16.857 1.00 58.91 299 GLN A N 1
ATOM 2361 C CA . GLN A 1 299 ? 22.202 -12.091 -15.731 1.00 58.91 299 GLN A CA 1
ATOM 2362 C C . GLN A 1 299 ? 23.084 -13.334 -15.702 1.00 58.91 299 GLN A C 1
ATOM 2364 O O . GLN A 1 299 ? 24.257 -13.245 -15.354 1.00 58.91 299 GLN A O 1
ATOM 2369 N N . ALA A 1 300 ? 22.565 -14.468 -16.165 1.00 61.91 300 ALA A N 1
ATOM 2370 C CA . ALA A 1 300 ? 23.383 -15.597 -16.575 1.00 61.91 300 ALA A CA 1
ATOM 2371 C C . ALA A 1 300 ? 24.030 -15.316 -17.946 1.00 61.91 300 ALA A C 1
ATOM 2373 O O . ALA A 1 300 ? 23.776 -16.033 -18.914 1.00 61.91 300 ALA A O 1
ATOM 2374 N N . CYS A 1 301 ? 24.860 -14.268 -18.058 1.00 64.75 301 CYS A N 1
ATOM 2375 C CA . CYS A 1 301 ? 25.747 -14.177 -19.216 1.00 64.75 301 CYS A CA 1
ATOM 2376 C C . CYS A 1 301 ? 26.578 -15.453 -19.248 1.00 64.75 301 CYS A C 1
ATOM 2378 O O . CYS A 1 301 ? 27.153 -15.839 -18.226 1.00 64.75 301 CYS A O 1
ATOM 2380 N N . ALA A 1 302 ? 26.672 -16.085 -20.417 1.00 58.47 302 ALA A N 1
ATOM 2381 C CA . ALA A 1 302 ? 27.646 -17.139 -20.613 1.00 58.47 302 ALA A CA 1
ATOM 2382 C C . ALA A 1 302 ? 29.014 -16.580 -20.203 1.00 58.47 302 ALA A C 1
ATOM 2384 O O . ALA A 1 302 ? 29.499 -15.629 -20.824 1.00 58.47 302 ALA A O 1
ATOM 2385 N N . LYS A 1 303 ? 29.600 -17.140 -19.132 1.00 58.97 303 LYS A N 1
ATOM 2386 C CA . LYS A 1 303 ? 30.999 -16.905 -18.757 1.00 58.97 303 LYS A CA 1
ATOM 2387 C C . LYS A 1 303 ? 31.784 -17.028 -20.061 1.00 58.97 303 LYS A C 1
ATOM 2389 O O . LYS A 1 303 ? 31.635 -18.088 -20.674 1.00 58.97 303 LYS A O 1
ATOM 2394 N N . PRO A 1 304 ? 32.487 -15.974 -20.528 1.00 58.75 304 PRO A N 1
ATOM 2395 C CA . PRO A 1 304 ? 32.993 -15.913 -21.894 1.00 58.75 304 PRO A CA 1
ATOM 2396 C C . PRO A 1 304 ? 33.750 -17.201 -22.151 1.00 58.75 304 PRO A C 1
ATOM 2398 O O . PRO A 1 304 ? 34.736 -17.473 -21.462 1.00 58.75 304 PRO A O 1
ATOM 2401 N N . SER A 1 305 ? 33.176 -18.044 -23.019 1.00 56.47 305 SER A N 1
ATOM 2402 C CA . SER A 1 305 ? 33.622 -19.424 -23.166 1.00 56.47 305 SER A CA 1
ATOM 2403 C C . SER A 1 305 ? 35.072 -19.331 -23.565 1.00 56.47 305 SER A C 1
ATOM 2405 O O . SER A 1 305 ? 35.343 -18.766 -24.623 1.00 56.47 305 SER A O 1
ATOM 2407 N N . ALA A 1 306 ? 35.970 -19.774 -22.678 1.00 59.16 306 ALA A N 1
ATOM 2408 C CA . ALA A 1 306 ? 37.395 -19.561 -22.846 1.00 59.16 306 ALA A CA 1
ATOM 2409 C C . ALA A 1 306 ? 37.752 -20.133 -24.209 1.00 59.16 306 ALA A C 1
ATOM 2411 O O . ALA A 1 306 ? 37.686 -21.348 -24.400 1.00 59.16 306 ALA A O 1
ATOM 2412 N N . SER A 1 307 ? 37.997 -19.243 -25.173 1.00 56.34 307 SER A N 1
ATOM 2413 C CA . SER A 1 307 ? 38.257 -19.632 -26.545 1.00 56.34 307 SER A CA 1
ATOM 2414 C C . SER A 1 307 ? 39.538 -20.425 -26.471 1.00 56.34 307 SER A C 1
ATOM 2416 O O . SER A 1 307 ? 40.593 -19.848 -26.207 1.00 56.34 307 SER A O 1
ATOM 2418 N N . SER A 1 308 ? 39.415 -21.745 -26.589 1.00 54.31 308 SER A N 1
ATOM 2419 C CA . SER A 1 308 ? 40.536 -22.661 -26.534 1.00 54.31 308 SER A CA 1
ATOM 2420 C C . SER A 1 308 ? 41.449 -22.277 -27.680 1.00 54.31 308 SER A C 1
ATOM 2422 O O . SER A 1 308 ? 41.173 -22.616 -28.831 1.00 54.31 308 SER A O 1
ATOM 2424 N N . SER A 1 309 ? 42.478 -21.494 -27.362 1.00 53.47 309 SER A N 1
ATOM 2425 C CA . SER A 1 309 ? 43.523 -21.097 -28.285 1.00 53.47 309 SER A CA 1
ATOM 2426 C C . SER A 1 309 ? 44.138 -22.386 -28.795 1.00 53.47 309 SER A C 1
ATOM 2428 O O . SER A 1 309 ? 44.920 -23.017 -28.086 1.00 53.47 309 SER A O 1
ATOM 2430 N N . SER A 1 310 ? 43.712 -22.815 -29.981 1.00 51.00 310 SER A N 1
ATOM 2431 C CA . SER A 1 310 ? 44.195 -24.028 -30.623 1.00 51.00 310 SER A CA 1
ATOM 2432 C C . SER A 1 310 ? 45.648 -23.796 -31.001 1.00 51.00 310 SER A C 1
ATOM 2434 O O . SER A 1 310 ? 45.948 -23.340 -32.102 1.00 51.00 310 SER A O 1
ATOM 2436 N N . ALA A 1 311 ? 46.540 -24.041 -30.041 1.00 53.16 311 ALA A N 1
ATOM 2437 C CA . ALA A 1 311 ? 47.972 -23.939 -30.215 1.00 53.16 311 ALA A CA 1
ATOM 2438 C C . ALA A 1 311 ? 48.372 -24.945 -31.294 1.00 53.16 311 ALA A C 1
ATOM 2440 O O . ALA A 1 311 ? 48.344 -26.159 -31.087 1.00 53.16 311 ALA A O 1
ATOM 2441 N N . SER A 1 312 ? 48.675 -24.417 -32.476 1.00 52.19 312 SER A N 1
ATOM 2442 C CA . SER A 1 312 ? 49.112 -25.188 -33.628 1.00 52.19 312 SER A CA 1
ATOM 2443 C C . SER A 1 312 ? 50.357 -25.989 -33.266 1.00 52.19 312 SER A C 1
ATOM 2445 O O . SER A 1 312 ? 51.359 -25.418 -32.837 1.00 52.19 312 SER A O 1
ATOM 2447 N N . GLN A 1 313 ? 50.277 -27.306 -33.452 1.00 55.25 313 GLN A N 1
ATOM 2448 C CA . GLN A 1 313 ? 51.393 -28.223 -33.256 1.00 55.25 313 GLN A CA 1
ATOM 2449 C C . GLN A 1 313 ? 52.594 -27.794 -34.107 1.00 55.25 313 GLN A C 1
ATOM 2451 O O . GLN A 1 313 ? 52.473 -27.631 -35.321 1.00 55.25 313 GLN A O 1
ATOM 2456 N N . SER A 1 314 ? 53.766 -27.703 -33.484 1.00 51.00 314 SER A N 1
ATOM 2457 C CA . SER A 1 314 ? 55.048 -27.778 -34.177 1.00 51.00 314 SER A CA 1
ATOM 2458 C C . SER A 1 314 ? 55.899 -28.870 -33.530 1.00 51.00 314 SER A C 1
ATOM 2460 O O . SER A 1 314 ? 56.085 -28.937 -32.318 1.00 51.00 314 SER A O 1
ATOM 2462 N N . THR A 1 315 ? 56.345 -29.794 -34.371 1.00 53.22 315 THR A N 1
ATOM 2463 C CA . THR A 1 315 ? 57.122 -30.985 -34.026 1.00 53.22 315 THR A CA 1
ATOM 2464 C C . THR A 1 315 ? 58.600 -30.664 -33.830 1.00 53.22 315 THR A C 1
ATOM 2466 O O . THR A 1 315 ? 59.168 -29.984 -34.685 1.00 53.22 315 THR A O 1
ATOM 2469 N N . SER A 1 316 ? 59.249 -31.262 -32.824 1.00 45.28 316 SER A N 1
ATOM 2470 C CA . SER A 1 316 ? 60.594 -31.875 -32.931 1.00 45.28 316 SER A CA 1
ATOM 2471 C C . SER A 1 316 ? 60.955 -32.674 -31.668 1.00 45.28 316 SER A C 1
ATOM 2473 O O . SER A 1 316 ? 60.512 -32.340 -30.573 1.00 45.28 316 SER A O 1
ATOM 2475 N N . ALA A 1 317 ? 61.731 -33.748 -31.846 1.00 49.19 317 ALA A N 1
ATOM 2476 C CA . ALA A 1 317 ? 62.260 -34.637 -30.798 1.00 49.19 317 ALA A CA 1
ATOM 2477 C C . ALA A 1 317 ? 63.533 -34.020 -30.138 1.00 49.19 317 ALA A C 1
ATOM 2479 O O . ALA A 1 317 ? 64.032 -33.017 -30.639 1.00 49.19 317 ALA A O 1
ATOM 2480 N N . SER A 1 318 ? 64.099 -34.474 -29.010 1.00 41.31 318 SER A N 1
ATOM 2481 C CA . SER A 1 318 ? 64.475 -35.852 -28.659 1.00 41.31 318 SER A CA 1
ATOM 2482 C C . SER A 1 318 ? 64.859 -36.024 -27.176 1.00 41.31 318 SER A C 1
ATOM 2484 O O . SER A 1 318 ? 65.327 -35.095 -26.528 1.00 41.31 318 SER A O 1
ATOM 2486 N N . GLU A 1 319 ? 64.686 -37.260 -26.702 1.00 47.38 319 GLU A N 1
ATOM 2487 C CA . GLU A 1 319 ? 65.479 -38.028 -25.719 1.00 47.38 319 GLU A CA 1
ATOM 2488 C C . GLU A 1 319 ? 66.487 -37.322 -24.784 1.00 47.38 319 GLU A C 1
ATOM 2490 O O . GLU A 1 319 ? 67.506 -36.790 -25.221 1.00 47.38 319 GLU A O 1
ATOM 2495 N N . SER A 1 320 ? 66.348 -37.573 -23.474 1.00 41.06 320 SER A N 1
ATOM 2496 C CA . SER A 1 320 ? 67.325 -38.393 -22.722 1.00 41.06 320 SER A CA 1
ATOM 2497 C C . SER A 1 320 ? 66.795 -38.797 -21.340 1.00 41.06 320 SER A C 1
ATOM 2499 O O . SER A 1 320 ? 65.995 -38.091 -20.732 1.00 41.06 320 SER A O 1
ATOM 2501 N N . ALA A 1 321 ? 67.220 -39.967 -20.860 1.00 46.41 321 ALA A N 1
ATOM 2502 C CA . ALA A 1 321 ? 66.724 -40.598 -19.636 1.00 46.41 321 ALA A CA 1
ATOM 2503 C C . ALA A 1 321 ? 67.501 -40.193 -18.371 1.00 46.41 321 ALA A C 1
ATOM 2505 O O . ALA A 1 321 ? 68.679 -39.849 -18.448 1.00 46.41 321 ALA A O 1
ATOM 2506 N N . SER A 1 322 ? 66.882 -40.378 -17.198 1.00 40.00 322 SER A N 1
ATOM 2507 C CA . SER A 1 322 ? 67.518 -40.986 -16.011 1.00 40.00 322 SER A CA 1
ATOM 2508 C C . SER A 1 322 ? 66.472 -41.358 -14.953 1.00 40.00 322 SER A C 1
ATOM 2510 O O . SER A 1 322 ? 65.397 -40.766 -14.902 1.00 40.00 322 SER A O 1
ATOM 2512 N N . ALA A 1 323 ? 66.780 -42.370 -14.140 1.00 45.53 323 ALA A N 1
ATOM 2513 C CA . ALA A 1 323 ? 65.863 -42.991 -13.184 1.00 45.53 323 ALA A CA 1
ATOM 2514 C C . ALA A 1 323 ? 66.268 -42.753 -11.718 1.00 45.53 323 ALA A C 1
ATOM 2516 O O . ALA A 1 323 ? 67.457 -42.715 -11.411 1.00 45.53 323 ALA A O 1
ATOM 2517 N N . SER A 1 324 ? 65.267 -42.693 -10.835 1.00 40.72 324 SER A N 1
ATOM 2518 C CA . SER A 1 324 ? 65.318 -43.017 -9.394 1.00 40.72 324 SER A CA 1
ATOM 2519 C C . SER A 1 324 ? 63.866 -43.023 -8.871 1.00 40.72 324 SER A C 1
ATOM 2521 O O . SER A 1 324 ? 63.120 -42.075 -9.084 1.00 40.72 324 SER A O 1
ATOM 2523 N N . GLU A 1 325 ? 63.292 -44.178 -8.526 1.00 36.47 325 GLU A N 1
ATOM 2524 C CA . GLU A 1 325 ? 63.378 -44.901 -7.239 1.00 36.47 325 GLU A CA 1
ATOM 2525 C C . GLU A 1 325 ? 62.523 -44.322 -6.091 1.00 36.47 325 GLU A C 1
ATOM 2527 O O . GLU A 1 325 ? 62.961 -43.427 -5.381 1.00 36.47 325 GLU A O 1
ATOM 2532 N N . SER A 1 326 ? 61.396 -45.002 -5.805 1.00 43.00 326 SER A N 1
ATOM 2533 C CA . SER A 1 326 ? 60.701 -45.077 -4.493 1.00 43.00 326 SER A CA 1
ATOM 2534 C C . SER A 1 326 ? 60.133 -43.753 -3.904 1.00 43.00 326 SER A C 1
ATOM 2536 O O . SER A 1 326 ? 60.528 -42.664 -4.280 1.00 43.00 326 SER A O 1
ATOM 2538 N N . ILE A 1 327 ? 59.129 -43.712 -3.018 1.00 39.41 327 ILE A N 1
ATOM 2539 C CA . ILE A 1 327 ? 58.605 -44.681 -2.043 1.00 39.41 327 ILE A CA 1
ATOM 2540 C C . ILE A 1 327 ? 57.065 -44.647 -2.044 1.00 39.41 327 ILE A C 1
ATOM 2542 O O . ILE A 1 327 ? 56.450 -43.584 -2.084 1.00 39.41 327 ILE A O 1
ATOM 2546 N N . SER A 1 328 ? 56.435 -45.815 -1.923 1.00 45.44 328 SER A N 1
ATOM 2547 C CA . SER A 1 328 ? 55.002 -45.973 -1.646 1.00 45.44 328 SER A CA 1
ATOM 2548 C C . SER A 1 328 ? 54.688 -45.841 -0.151 1.00 45.44 328 SER A C 1
ATOM 2550 O O . SER A 1 328 ? 55.275 -46.576 0.645 1.00 45.44 328 SER A O 1
ATOM 2552 N N . VAL A 1 329 ? 53.703 -45.021 0.235 1.00 41.72 329 VAL A N 1
ATOM 2553 C CA . VAL A 1 329 ? 53.095 -45.086 1.579 1.00 41.72 329 VAL A CA 1
ATOM 2554 C C . VAL A 1 329 ? 51.571 -45.012 1.481 1.00 41.72 329 VAL A C 1
ATOM 2556 O O . VAL A 1 329 ? 51.008 -44.022 1.019 1.00 41.72 329 VAL A O 1
ATOM 2559 N N . SER A 1 330 ? 50.916 -46.079 1.932 1.00 48.16 330 SER A N 1
ATOM 2560 C CA . SER A 1 330 ? 49.463 -46.178 2.093 1.00 48.16 330 SER A CA 1
ATOM 2561 C C . SER A 1 330 ? 49.054 -45.724 3.495 1.00 48.16 330 SER A C 1
ATOM 2563 O O . SER A 1 330 ? 49.721 -46.092 4.459 1.00 48.16 330 SER A O 1
ATOM 2565 N N . SER A 1 331 ? 47.914 -45.039 3.628 1.00 42.62 331 SER A N 1
ATOM 2566 C CA . SER A 1 331 ? 47.327 -44.701 4.935 1.00 42.62 331 SER A CA 1
ATOM 2567 C C . SER A 1 331 ? 45.847 -45.077 4.982 1.00 42.62 331 SER A C 1
ATOM 2569 O O . SER A 1 331 ? 44.979 -44.338 4.523 1.00 42.62 331 SER A O 1
ATOM 2571 N N . SER A 1 332 ? 45.569 -46.255 5.533 1.00 42.19 332 SER A N 1
ATOM 2572 C CA . SER A 1 332 ? 44.231 -46.787 5.802 1.00 42.19 332 SER A CA 1
ATOM 2573 C C . SER A 1 332 ? 43.848 -46.629 7.276 1.00 42.19 332 SER A C 1
ATOM 2575 O O . SER A 1 332 ? 44.683 -46.925 8.126 1.00 42.19 332 SER A O 1
ATOM 2577 N N . ALA A 1 333 ? 42.564 -46.349 7.550 1.00 42.38 333 ALA A N 1
ATOM 2578 C CA . ALA A 1 333 ? 41.912 -46.462 8.870 1.00 42.38 333 ALA A CA 1
ATOM 2579 C C . ALA A 1 333 ? 42.469 -45.507 9.972 1.00 42.38 333 ALA A C 1
ATOM 2581 O O . ALA A 1 333 ? 43.577 -45.003 9.887 1.00 42.38 333 ALA A O 1
ATOM 2582 N N . SER A 1 334 ? 41.747 -45.147 11.038 1.00 35.91 334 SER A N 1
ATOM 2583 C CA . SER A 1 334 ? 40.720 -45.904 11.763 1.00 35.91 334 SER A CA 1
ATOM 2584 C C . SER A 1 334 ? 39.721 -44.995 12.489 1.00 35.91 334 SER A C 1
ATOM 2586 O O . SER A 1 334 ? 40.028 -43.850 12.812 1.00 35.91 334 SER A O 1
ATOM 2588 N N . ALA A 1 335 ? 38.550 -45.543 12.822 1.00 45.94 335 ALA A N 1
ATOM 2589 C CA . ALA A 1 335 ? 37.691 -44.993 13.871 1.00 45.94 335 ALA A CA 1
ATOM 2590 C C . ALA A 1 335 ? 38.326 -45.186 15.264 1.00 45.94 335 ALA A C 1
ATOM 2592 O O . ALA A 1 335 ? 39.192 -46.047 15.438 1.00 45.94 335 ALA A O 1
ATOM 2593 N N . PRO A 1 336 ? 37.820 -44.470 16.279 1.00 46.94 336 PRO A N 1
ATOM 2594 C CA . PRO A 1 336 ? 37.430 -45.189 17.489 1.00 46.94 336 PRO A CA 1
ATOM 2595 C C . PRO A 1 336 ? 36.020 -44.815 17.962 1.00 46.94 336 PRO A C 1
ATOM 2597 O O . PRO A 1 336 ? 35.618 -43.654 17.954 1.00 46.94 336 PRO A O 1
ATOM 2600 N N . GLY A 1 337 ? 35.285 -45.824 18.425 1.00 36.84 337 GLY A N 1
ATOM 2601 C CA . GLY A 1 337 ? 34.117 -45.649 19.287 1.00 36.84 337 GLY A CA 1
ATOM 2602 C C . GLY A 1 337 ? 34.388 -46.215 20.684 1.00 36.84 337 GLY A C 1
ATOM 2603 O O . GLY A 1 337 ? 35.445 -46.802 20.917 1.00 36.84 337 GLY A O 1
ATOM 2604 N N . SER A 1 338 ? 33.371 -46.150 21.549 1.00 36.22 338 SER A N 1
ATOM 2605 C CA . SER A 1 338 ? 33.355 -46.616 22.955 1.00 36.22 338 SER A CA 1
ATOM 2606 C C . SER A 1 338 ? 34.005 -45.659 23.970 1.00 36.22 338 SER A C 1
ATOM 2608 O O . SER A 1 338 ? 34.973 -44.985 23.645 1.00 36.22 338 SER A O 1
ATOM 2610 N N . SER A 1 339 ? 33.585 -45.585 25.240 1.00 35.56 339 SER A N 1
ATOM 2611 C CA . SER A 1 339 ? 32.300 -45.927 25.890 1.00 35.56 339 SER A CA 1
ATOM 2612 C C . SER A 1 339 ? 32.279 -45.338 27.315 1.00 35.56 339 SER A C 1
ATOM 2614 O O . SER A 1 339 ? 33.331 -45.158 27.912 1.00 35.56 339 SER A O 1
ATOM 2616 N N . ALA A 1 340 ? 31.074 -45.083 27.837 1.00 38.53 340 ALA A N 1
ATOM 2617 C CA . ALA A 1 340 ? 30.653 -44.896 29.242 1.00 38.53 340 ALA A CA 1
ATOM 2618 C C . ALA A 1 340 ? 31.685 -44.840 30.408 1.00 38.53 340 ALA A C 1
ATOM 2620 O O . ALA A 1 340 ? 32.466 -45.769 30.598 1.00 38.53 340 ALA A O 1
ATOM 2621 N N . SER A 1 341 ? 31.495 -43.905 31.359 1.00 36.06 341 SER A N 1
ATOM 2622 C CA . SER A 1 341 ? 30.986 -44.184 32.736 1.00 36.06 341 SER A CA 1
ATOM 2623 C C . SER A 1 341 ? 31.201 -43.024 33.743 1.00 36.06 341 SER A C 1
ATOM 2625 O O . SER A 1 341 ? 32.040 -42.160 33.517 1.00 36.06 341 SER A O 1
ATOM 2627 N N . GLY A 1 342 ? 30.432 -43.014 34.851 1.00 32.66 342 GLY A N 1
ATOM 2628 C CA . GLY A 1 342 ? 30.466 -42.005 35.939 1.00 32.66 342 GLY A CA 1
ATOM 2629 C C . GLY A 1 342 ? 29.465 -40.851 35.717 1.00 32.66 342 GLY A C 1
ATOM 2630 O O . GLY A 1 342 ? 29.574 -40.153 34.720 1.00 32.66 342 GLY A O 1
ATOM 2631 N N . GLN A 1 343 ? 28.400 -40.593 36.498 1.00 38.34 343 GLN A N 1
ATOM 2632 C CA . GLN A 1 343 ? 28.236 -40.574 37.969 1.00 38.34 343 GLN A CA 1
ATOM 2633 C C . GLN A 1 343 ? 29.350 -39.743 38.656 1.00 38.34 343 GLN A C 1
ATOM 2635 O O . GLN A 1 343 ? 30.517 -40.016 38.422 1.00 38.34 343 GLN A O 1
ATOM 2640 N N . SER A 1 344 ? 29.088 -38.726 39.494 1.00 32.28 344 SER A N 1
ATOM 2641 C CA . SER A 1 344 ? 27.860 -38.407 40.248 1.00 32.28 344 SER A CA 1
ATOM 2642 C C . SER A 1 344 ? 27.795 -36.969 40.821 1.00 32.28 344 SER A C 1
ATOM 2644 O O . SER A 1 344 ? 28.808 -36.436 41.260 1.00 32.28 344 SER A O 1
ATOM 2646 N N . SER A 1 345 ? 26.555 -36.497 41.040 1.00 37.38 345 SER A N 1
ATOM 2647 C CA . SER A 1 345 ? 26.063 -35.785 42.252 1.00 37.38 345 SER A CA 1
ATOM 2648 C C . SER A 1 345 ? 26.199 -34.257 42.430 1.00 37.38 345 SER A C 1
ATOM 2650 O O . SER A 1 345 ? 27.148 -33.643 41.967 1.00 37.38 345 SER A O 1
ATOM 2652 N N . LEU A 1 346 ? 25.244 -33.728 43.228 1.00 36.19 346 LEU A N 1
ATOM 2653 C CA . LEU A 1 346 ? 25.127 -32.375 43.814 1.00 36.19 346 LEU A CA 1
ATOM 2654 C C . LEU A 1 346 ? 24.887 -31.258 42.769 1.00 36.19 346 LEU A C 1
ATOM 2656 O O . LEU A 1 346 ? 25.675 -31.057 41.862 1.00 36.19 346 LEU A O 1
ATOM 2660 N N . GLY A 1 347 ? 23.780 -30.510 42.769 1.00 32.78 347 GLY A N 1
ATOM 2661 C CA . GLY A 1 347 ? 23.017 -29.960 43.895 1.00 32.78 347 GLY A CA 1
ATOM 2662 C C . GLY A 1 347 ? 23.314 -28.457 43.955 1.00 32.78 347 GLY A C 1
ATOM 2663 O O . GLY A 1 347 ? 24.420 -28.063 44.301 1.00 32.78 347 GLY A O 1
ATOM 2664 N N . THR A 1 348 ? 22.405 -27.578 43.531 1.00 34.59 348 THR A N 1
ATOM 2665 C CA . THR A 1 348 ? 21.529 -26.827 44.451 1.00 34.59 348 THR A CA 1
ATOM 2666 C C . THR A 1 348 ? 20.413 -26.151 43.650 1.00 34.59 348 THR A C 1
ATOM 2668 O O . THR A 1 348 ? 20.690 -25.477 42.661 1.00 34.59 348 THR A O 1
ATOM 2671 N N . ALA A 1 349 ? 19.162 -26.291 44.093 1.00 36.41 349 ALA A N 1
ATOM 2672 C CA . ALA A 1 349 ? 18.051 -25.469 43.619 1.00 36.41 349 ALA A CA 1
ATOM 2673 C C . ALA A 1 349 ? 17.853 -24.287 44.578 1.00 36.41 349 ALA A C 1
ATOM 2675 O O . ALA A 1 349 ? 17.727 -24.499 45.783 1.00 36.41 349 ALA A O 1
ATOM 2676 N N . SER A 1 350 ? 17.782 -23.064 44.049 1.00 35.75 350 SER A N 1
ATOM 2677 C CA . SER A 1 350 ? 17.465 -21.869 44.840 1.00 35.75 350 SER A CA 1
ATOM 2678 C C . SER A 1 350 ? 16.023 -21.440 44.599 1.00 35.75 350 SER A C 1
ATOM 2680 O O . SER A 1 350 ? 15.720 -20.667 43.693 1.00 35.75 350 SER A O 1
ATOM 2682 N N . SER A 1 351 ? 15.131 -21.948 45.443 1.00 33.25 351 SER A N 1
ATOM 2683 C CA . SER A 1 351 ? 13.805 -21.377 45.668 1.00 33.25 351 SER A CA 1
ATOM 2684 C C . SER A 1 351 ? 13.927 -19.979 46.282 1.00 33.25 351 SER A C 1
ATOM 2686 O O . SER A 1 351 ? 14.566 -19.833 47.324 1.00 33.25 351 SER A O 1
ATOM 2688 N N . ILE A 1 352 ? 13.264 -18.975 45.704 1.00 39.38 352 ILE A N 1
ATOM 2689 C CA . ILE A 1 352 ? 13.023 -17.696 46.385 1.00 39.38 352 ILE A CA 1
ATOM 2690 C C . ILE A 1 352 ? 11.589 -17.716 46.908 1.00 39.38 352 ILE A C 1
ATOM 2692 O O . ILE A 1 352 ? 10.632 -17.572 46.149 1.00 39.38 352 ILE A O 1
ATOM 2696 N N . SER A 1 353 ? 11.465 -17.929 48.215 1.00 34.97 353 SER A N 1
ATOM 2697 C CA . SER A 1 353 ? 10.192 -17.901 48.927 1.0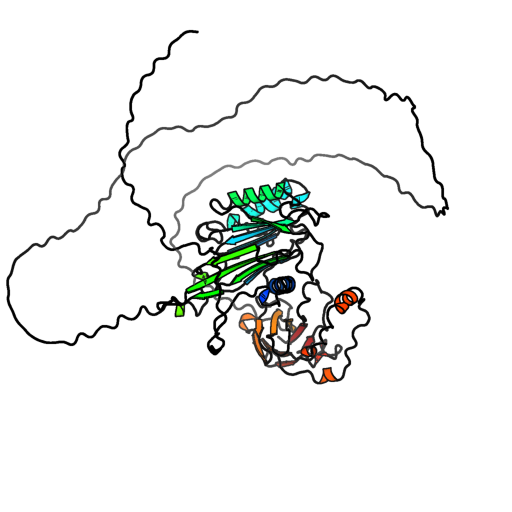0 34.97 353 SER A CA 1
ATOM 2698 C C . SER A 1 353 ? 9.901 -16.508 49.476 1.00 34.97 353 SER A C 1
ATOM 2700 O O . SER A 1 353 ? 10.775 -15.823 49.999 1.00 34.97 353 SER A O 1
ATOM 2702 N N . SER A 1 354 ? 8.627 -16.147 49.391 1.00 35.69 354 SER A N 1
ATOM 2703 C CA . SER A 1 354 ? 7.951 -15.041 50.070 1.00 35.69 354 SER A CA 1
ATOM 2704 C C . SER A 1 354 ? 8.350 -14.800 51.533 1.00 35.69 354 SER A C 1
ATOM 2706 O O . SER A 1 354 ? 8.420 -15.750 52.316 1.00 35.69 354 SER A O 1
ATOM 2708 N N . SER A 1 355 ? 8.390 -13.526 51.936 1.00 37.94 355 SER A N 1
ATOM 2709 C CA . SER A 1 355 ? 8.248 -13.100 53.333 1.00 37.94 355 SER A CA 1
ATOM 2710 C C . SER A 1 355 ? 7.237 -11.950 53.492 1.00 37.94 355 SER A C 1
ATOM 2712 O O . SER A 1 355 ? 7.446 -10.813 53.081 1.00 37.94 355 SER A O 1
ATOM 2714 N N . SER A 1 356 ? 6.119 -12.279 54.136 1.00 38.22 356 SER A N 1
ATOM 2715 C CA . SER A 1 356 ? 5.313 -11.401 55.000 1.00 38.22 356 SER A CA 1
ATOM 2716 C C . SER A 1 356 ? 6.166 -10.888 56.184 1.00 38.22 356 SER A C 1
ATOM 2718 O O . SER A 1 356 ? 7.171 -11.515 56.505 1.00 38.22 356 SER A O 1
ATOM 2720 N N . SER A 1 357 ? 5.858 -9.835 56.950 1.00 35.62 357 SER A N 1
ATOM 2721 C CA . SER A 1 357 ? 4.730 -8.883 57.027 1.00 35.62 357 SER A CA 1
ATOM 2722 C C . SER A 1 357 ? 5.049 -7.845 58.115 1.00 35.62 357 SER A C 1
ATOM 2724 O O . SER A 1 357 ? 5.638 -8.232 59.124 1.00 35.62 357 SER A O 1
ATOM 2726 N N . THR A 1 358 ? 4.508 -6.624 58.036 1.00 34.94 358 THR A N 1
ATOM 2727 C CA . THR A 1 358 ? 4.261 -5.822 59.253 1.00 34.94 358 THR A CA 1
ATOM 2728 C C . THR A 1 358 ? 3.037 -4.923 59.109 1.00 34.94 358 THR A C 1
ATOM 2730 O O . THR A 1 358 ? 2.937 -4.111 58.195 1.00 34.94 358 THR A O 1
ATOM 2733 N N . SER A 1 359 ? 2.100 -5.085 60.038 1.00 35.81 359 SER A N 1
ATOM 2734 C CA . SER A 1 359 ? 0.889 -4.282 60.216 1.00 35.81 359 SER A CA 1
ATOM 2735 C C . SER A 1 359 ? 1.126 -3.106 61.163 1.00 35.81 359 SER A C 1
ATOM 2737 O O . SER A 1 359 ? 1.765 -3.317 62.192 1.00 35.81 359 SER A O 1
ATOM 2739 N N . LEU A 1 360 ? 0.482 -1.958 60.933 1.00 38.84 360 LEU A N 1
ATOM 2740 C CA . LEU A 1 360 ? -0.035 -1.098 62.010 1.00 38.84 360 LEU A CA 1
ATOM 2741 C C . LEU A 1 360 ? -1.346 -0.408 61.582 1.00 38.84 360 LEU A C 1
ATOM 2743 O O . LEU A 1 360 ? -1.676 -0.358 60.399 1.00 38.84 360 LEU A O 1
ATOM 2747 N N . SER A 1 361 ? -2.114 0.013 62.589 1.00 33.19 361 SER A N 1
ATOM 2748 C CA . SER A 1 361 ? -3.562 0.289 62.548 1.00 33.19 361 SER A CA 1
ATOM 2749 C C . SER A 1 361 ? -3.934 1.772 62.329 1.00 33.19 361 SER A C 1
ATOM 2751 O O . SER A 1 361 ? -3.041 2.619 62.310 1.00 33.19 361 SER A O 1
ATOM 2753 N N . PRO A 1 362 ? -5.233 2.103 62.147 1.00 52.88 362 PRO A N 1
ATOM 2754 C CA . PRO A 1 362 ? -5.689 3.445 61.772 1.00 52.88 362 PRO A CA 1
ATOM 2755 C C . PRO A 1 362 ? -6.020 4.348 62.972 1.00 52.88 362 PRO A C 1
ATOM 2757 O O . PRO A 1 362 ? -6.402 3.861 64.033 1.00 52.88 362 PRO A O 1
ATOM 2760 N N . GLU A 1 363 ? -6.027 5.665 62.743 1.00 33.62 363 GLU A N 1
ATOM 2761 C CA . GLU A 1 363 ? -6.729 6.637 63.593 1.00 33.62 363 GLU A CA 1
ATOM 2762 C C . GLU A 1 363 ? -7.721 7.477 62.778 1.00 33.62 363 GLU A C 1
ATOM 2764 O O . GLU A 1 363 ? -7.421 7.963 61.687 1.00 33.62 363 GLU A O 1
ATOM 2769 N N . GLN A 1 364 ? -8.920 7.648 63.338 1.00 43.56 364 GLN A N 1
ATOM 2770 C CA . GLN A 1 364 ? -9.889 8.664 62.931 1.00 43.56 364 GLN A CA 1
ATOM 2771 C C . GLN A 1 364 ? -9.677 9.919 63.781 1.00 43.56 364 GLN A C 1
ATOM 2773 O O . GLN A 1 364 ? -9.550 9.788 64.995 1.00 43.56 364 GLN A O 1
ATOM 2778 N N . VAL A 1 365 ? -9.853 11.116 63.211 1.00 37.34 365 VAL A N 1
ATOM 2779 C CA . VAL A 1 365 ? -10.536 12.202 63.940 1.00 37.34 365 VAL A CA 1
ATOM 2780 C C . VAL A 1 365 ? -11.369 13.044 62.971 1.00 37.34 365 VAL A C 1
ATOM 2782 O O . VAL A 1 365 ? -10.998 13.237 61.814 1.00 37.34 365 VAL A O 1
ATOM 2785 N N . SER A 1 366 ? -12.515 13.523 63.447 1.00 35.47 366 SER A N 1
ATOM 2786 C CA . SER A 1 366 ? -13.531 14.223 62.658 1.00 35.47 366 SER A CA 1
ATOM 2787 C C . SER A 1 366 ? -13.423 15.752 62.718 1.00 35.47 366 SER A C 1
ATOM 2789 O O . SER A 1 366 ? -12.968 16.318 63.705 1.00 35.47 366 SER A O 1
ATOM 2791 N N . SER A 1 367 ? -14.042 16.388 61.714 1.00 34.97 367 SER A N 1
ATOM 2792 C CA . SER A 1 367 ? -14.836 17.632 61.806 1.00 34.97 367 SER A CA 1
ATOM 2793 C C . SER A 1 367 ? -14.207 18.945 62.305 1.00 34.97 367 SER A C 1
ATOM 2795 O O . SER A 1 367 ? -13.937 19.104 63.490 1.00 34.97 367 SER A O 1
ATOM 2797 N N . ALA A 1 368 ? -14.276 19.973 61.450 1.00 32.62 368 ALA A N 1
ATOM 2798 C CA . ALA A 1 368 ? -14.925 21.247 61.793 1.00 32.62 368 ALA A CA 1
ATOM 2799 C C . ALA A 1 368 ? -15.357 21.999 60.518 1.00 32.62 368 ALA A C 1
ATOM 2801 O O . ALA A 1 368 ? -14.628 22.025 59.529 1.00 32.62 368 ALA A O 1
ATOM 2802 N N . ALA A 1 369 ? -16.538 22.621 60.546 1.00 37.56 369 ALA A N 1
ATOM 2803 C CA . ALA A 1 369 ? -16.988 23.555 59.514 1.00 37.56 369 ALA A CA 1
ATOM 2804 C C . ALA A 1 369 ? -16.608 24.997 59.894 1.00 37.56 369 ALA A C 1
ATOM 2806 O O . ALA A 1 369 ? -16.595 25.338 61.076 1.00 37.56 369 ALA A O 1
ATOM 2807 N N . ALA A 1 370 ? -16.379 25.861 58.904 1.00 35.72 370 ALA A N 1
ATOM 2808 C CA . ALA A 1 370 ? -16.287 27.308 59.098 1.00 35.72 370 ALA A CA 1
ATOM 2809 C C . ALA A 1 370 ? -16.938 28.046 57.919 1.00 35.72 370 ALA A C 1
ATOM 2811 O O . ALA A 1 370 ? -16.832 27.622 56.768 1.00 35.72 370 ALA A O 1
ATOM 2812 N N . ALA A 1 371 ? -17.665 29.121 58.226 1.00 33.16 371 ALA A N 1
ATOM 2813 C CA . ALA A 1 371 ? -18.540 29.810 57.283 1.00 33.16 371 ALA A CA 1
ATOM 2814 C C . ALA A 1 371 ? -17.795 30.795 56.367 1.00 33.16 371 ALA A C 1
ATOM 2816 O O . ALA A 1 371 ? -16.835 31.445 56.777 1.00 33.16 371 ALA A O 1
ATOM 2817 N N . VAL A 1 372 ? -18.314 30.980 55.149 1.00 36.22 372 VAL A N 1
ATOM 2818 C CA . VAL A 1 372 ? -17.910 32.079 54.262 1.00 36.22 372 VAL A CA 1
ATOM 2819 C C . VAL A 1 372 ? -18.622 33.358 54.711 1.00 36.22 372 VAL A C 1
ATOM 2821 O O . VAL A 1 372 ? -19.828 33.507 54.523 1.00 36.22 372 VAL A O 1
ATOM 2824 N N . GLY A 1 373 ? -17.873 34.273 55.327 1.00 32.91 373 GLY A N 1
ATOM 2825 C CA . GLY A 1 373 ? -18.349 35.610 55.685 1.00 32.91 373 GLY A CA 1
ATOM 2826 C C . GLY A 1 373 ? -18.361 36.567 54.487 1.00 32.91 373 GLY A C 1
ATOM 2827 O O . GLY A 1 373 ? -17.483 36.512 53.629 1.00 32.91 373 GLY A O 1
ATOM 2828 N N . SER A 1 374 ? -19.343 37.469 54.449 1.00 35.84 374 SER A N 1
ATOM 2829 C CA . SER A 1 374 ? -19.519 38.488 53.404 1.00 35.84 374 SER A CA 1
ATOM 2830 C C . SER A 1 374 ? -19.281 39.894 53.962 1.00 35.84 374 SER A C 1
ATOM 2832 O O . SER A 1 374 ? -19.989 40.272 54.892 1.00 35.84 374 SER A O 1
ATOM 2834 N N . VAL A 1 375 ? -18.355 40.678 53.378 1.00 32.50 375 VAL A N 1
ATOM 2835 C CA . VAL A 1 375 ? -18.296 42.159 53.498 1.00 32.50 375 VAL A CA 1
ATOM 2836 C C . VAL A 1 375 ? -17.682 42.819 52.238 1.00 32.50 375 VAL A C 1
ATOM 2838 O O . VAL A 1 375 ? -16.472 42.914 52.087 1.00 32.50 375 VAL A O 1
ATOM 2841 N N . VAL A 1 376 ? -18.549 43.247 51.316 1.00 34.69 376 VAL A N 1
ATOM 2842 C CA . VAL A 1 376 ? -18.767 44.643 50.844 1.00 34.69 376 VAL A CA 1
ATOM 2843 C C . VAL A 1 376 ? -17.588 45.651 50.634 1.00 34.69 376 VAL A C 1
ATOM 2845 O O . VAL A 1 376 ? -16.906 46.032 51.576 1.00 34.69 376 VAL A O 1
ATOM 2848 N N . ALA A 1 377 ? -17.599 46.260 49.425 1.00 31.64 377 ALA A N 1
ATOM 2849 C CA . ALA A 1 377 ? -17.248 47.654 49.013 1.00 31.64 377 ALA A CA 1
ATOM 2850 C C . ALA A 1 377 ? -15.836 48.091 48.522 1.00 31.64 377 ALA A C 1
ATOM 2852 O O . ALA A 1 377 ? -14.803 47.744 49.080 1.00 31.64 377 ALA A O 1
ATOM 2853 N N . GLY A 1 378 ? -15.860 48.981 47.501 1.00 28.34 378 GLY A N 1
ATOM 2854 C CA . GLY A 1 378 ? -14.737 49.763 46.929 1.00 28.34 378 GLY A CA 1
ATOM 2855 C C . GLY A 1 378 ? -14.626 49.661 45.389 1.00 28.34 378 GLY A C 1
ATOM 2856 O O . GLY A 1 378 ? -13.838 48.866 44.902 1.00 28.34 378 GLY A O 1
ATOM 2857 N N . ILE A 1 379 ? -15.513 50.246 44.560 1.00 34.19 379 ILE A N 1
ATOM 2858 C CA . ILE A 1 379 ? -15.494 51.646 44.038 1.00 34.19 379 ILE A CA 1
ATOM 2859 C C . ILE A 1 379 ? -14.119 51.991 43.395 1.00 34.19 379 ILE A C 1
ATOM 2861 O O . ILE A 1 379 ? -13.122 52.003 44.103 1.00 34.19 379 ILE A O 1
ATOM 2865 N N . PHE A 1 380 ? -13.968 52.209 42.074 1.00 36.41 380 PHE A N 1
ATOM 2866 C CA . PHE A 1 380 ? -14.468 53.357 41.279 1.00 36.41 380 PHE A CA 1
ATOM 2867 C C . PHE A 1 380 ? -14.655 53.078 39.760 1.00 36.41 380 PHE A C 1
ATOM 2869 O O . PHE A 1 380 ? -13.844 52.390 39.160 1.00 36.41 380 PHE A O 1
ATOM 2876 N N . SER A 1 381 ? -15.669 53.739 39.163 1.00 30.28 381 SER A N 1
ATOM 2877 C CA . SER A 1 381 ? -15.692 54.487 37.869 1.00 30.28 381 SER A CA 1
ATOM 2878 C C . SER A 1 381 ? -14.980 53.912 36.607 1.00 30.28 381 SER A C 1
ATOM 2880 O O . SER A 1 381 ? -13.794 53.626 36.634 1.00 30.28 381 SER A O 1
ATOM 2882 N N . SER A 1 382 ? -15.560 53.890 35.391 1.00 32.25 382 SER A N 1
ATOM 2883 C CA . SER A 1 382 ? -16.297 55.002 34.751 1.00 32.25 382 SER A CA 1
ATOM 2884 C C . SER A 1 382 ? -17.153 54.615 33.519 1.00 32.25 382 SER A C 1
ATOM 2886 O O . SER A 1 382 ? -16.651 54.002 32.591 1.00 32.25 382 SER A O 1
ATOM 2888 N N . LYS A 1 383 ? -18.395 55.128 33.492 1.00 34.66 383 LYS A N 1
ATOM 2889 C CA . LYS A 1 383 ? -19.157 55.752 32.372 1.00 34.66 383 LYS A CA 1
ATOM 2890 C C . LYS A 1 383 ? -19.197 55.165 30.935 1.00 34.66 383 LYS A C 1
ATOM 2892 O O . LYS A 1 383 ? -18.211 55.200 30.213 1.00 34.66 383 LYS A O 1
ATOM 2897 N N . ASN A 1 384 ? -20.454 55.025 30.478 1.00 35.66 384 ASN A N 1
ATOM 2898 C CA . ASN A 1 384 ? -20.994 55.232 29.114 1.00 35.66 384 ASN A CA 1
ATOM 2899 C C . ASN A 1 384 ? -20.619 54.190 28.027 1.00 35.66 384 ASN A C 1
ATOM 2901 O O . ASN A 1 384 ? -19.505 53.700 27.978 1.00 35.66 384 ASN A O 1
ATOM 2905 N N . SER A 1 385 ? -21.505 53.818 27.092 1.00 36.22 385 SER A N 1
ATOM 2906 C CA . SER A 1 385 ? -22.699 54.517 26.568 1.00 36.22 385 SER A CA 1
ATOM 2907 C C . SER A 1 385 ? -23.848 53.562 26.166 1.00 36.22 385 SER A C 1
ATOM 2909 O O . SER A 1 385 ? -23.713 52.345 26.236 1.00 36.22 385 SER A O 1
ATOM 2911 N N . VAL A 1 386 ? -25.008 54.134 25.810 1.00 33.75 386 VAL A N 1
ATOM 2912 C CA . VAL A 1 386 ? -26.313 53.457 25.664 1.00 33.75 386 VAL A CA 1
ATOM 2913 C C . VAL A 1 386 ? -26.752 53.356 24.199 1.00 33.75 386 VAL A C 1
ATOM 2915 O O . VAL A 1 386 ? -26.686 54.355 23.488 1.00 33.75 386 VAL A O 1
ATOM 2918 N N . SER A 1 387 ? -27.291 52.197 23.799 1.00 35.94 387 SER A N 1
ATOM 2919 C CA . SER A 1 387 ? -28.423 51.976 22.859 1.00 35.94 387 SER A CA 1
ATOM 2920 C C . SER A 1 387 ? -28.713 50.460 22.868 1.00 35.94 387 SER A C 1
ATOM 2922 O O . SER A 1 387 ? -27.802 49.685 22.612 1.00 35.94 387 SER A O 1
ATOM 2924 N N . ALA A 1 388 ? -29.845 49.935 23.365 1.00 36.09 388 ALA A N 1
ATOM 2925 C CA . ALA A 1 388 ? -31.210 50.015 22.808 1.00 36.09 388 ALA A CA 1
ATOM 2926 C C . ALA A 1 388 ? -31.239 49.545 21.332 1.00 36.09 388 ALA A C 1
ATOM 2928 O O . ALA A 1 388 ? -30.462 50.047 20.532 1.00 36.09 388 ALA A O 1
ATOM 2929 N N . VAL A 1 389 ? -32.069 48.586 20.896 1.00 34.59 389 VAL A N 1
ATOM 2930 C CA . VAL A 1 389 ? -33.527 48.441 21.114 1.00 34.59 389 VAL A CA 1
ATOM 2931 C C . VAL A 1 389 ? -33.983 46.956 21.087 1.00 34.59 389 VAL A C 1
ATOM 2933 O O . VAL A 1 389 ? -33.364 46.141 20.415 1.00 34.59 389 VAL A O 1
ATOM 2936 N N . SER A 1 390 ? -35.070 46.665 21.825 1.00 34.41 390 SER A N 1
ATOM 2937 C CA . SER A 1 390 ? -36.069 45.556 21.813 1.00 34.41 390 SER A CA 1
ATOM 2938 C C . SER A 1 390 ? -35.841 44.268 20.982 1.00 34.41 390 SER A C 1
ATOM 2940 O O . SER A 1 390 ? -35.471 44.336 19.821 1.00 34.41 390 SER A O 1
ATOM 2942 N N . ALA A 1 391 ? -36.079 43.033 21.456 1.00 34.50 391 ALA A N 1
ATOM 2943 C CA . ALA A 1 391 ? -37.140 42.439 22.304 1.00 34.50 391 ALA A CA 1
ATOM 2944 C C . ALA A 1 391 ? -38.463 42.059 21.585 1.00 34.50 391 ALA A C 1
ATOM 2946 O O . ALA A 1 391 ? -39.319 42.912 21.376 1.00 34.50 391 ALA A O 1
ATOM 2947 N N . ALA A 1 392 ? -38.626 40.753 21.303 1.00 34.94 392 ALA A N 1
ATOM 2948 C CA . ALA A 1 392 ? -39.873 39.957 21.256 1.00 34.94 392 ALA A CA 1
ATOM 2949 C C . ALA A 1 392 ? -39.470 38.469 21.043 1.00 34.94 392 ALA A C 1
ATOM 2951 O O . ALA A 1 392 ? -38.839 38.160 20.041 1.00 34.94 392 ALA A O 1
ATOM 2952 N N . SER A 1 393 ? -39.545 37.531 21.996 1.00 36.47 393 SER A N 1
ATOM 2953 C CA . SER A 1 393 ? -40.704 36.930 22.688 1.00 36.47 393 SER A CA 1
ATOM 2954 C C . SER A 1 393 ? -41.571 35.983 21.833 1.00 36.47 393 SER A C 1
ATOM 2956 O O . SER A 1 393 ? -42.531 36.424 21.208 1.00 36.47 393 SER A O 1
ATOM 2958 N N . VAL A 1 394 ? -41.316 34.671 21.929 1.00 39.78 394 VAL A N 1
ATOM 2959 C CA . VAL A 1 394 ? -42.347 33.607 21.914 1.00 39.78 394 VAL A CA 1
ATOM 2960 C C . VAL A 1 394 ? -41.930 32.553 22.953 1.00 39.78 394 VAL A C 1
ATOM 2962 O O . VAL A 1 394 ? -40.736 32.324 23.139 1.00 39.78 394 VAL A O 1
ATOM 2965 N N . ALA A 1 395 ? -42.885 31.966 23.676 1.00 33.84 395 ALA A N 1
ATOM 2966 C CA . ALA A 1 395 ? -42.644 31.116 24.846 1.00 33.84 395 ALA A CA 1
ATOM 2967 C C . ALA A 1 395 ? -43.278 29.721 24.714 1.00 33.84 395 ALA A C 1
ATOM 2969 O O . ALA A 1 395 ? -44.227 29.561 23.949 1.00 33.84 395 ALA A O 1
ATOM 2970 N N . SER A 1 396 ? -42.851 28.789 25.588 1.00 36.94 396 SER A N 1
ATOM 2971 C CA . SER A 1 396 ? -43.496 27.492 25.920 1.00 36.94 396 SER A CA 1
ATOM 2972 C C . SER A 1 396 ? -43.563 26.456 24.771 1.00 36.94 396 SER A C 1
ATOM 2974 O O . SER A 1 396 ? -43.510 26.828 23.609 1.00 36.94 396 SER A O 1
ATOM 2976 N N . VAL A 1 397 ? -43.620 25.131 24.956 1.00 32.56 397 VAL A N 1
ATOM 2977 C CA . VAL A 1 397 ? -43.744 24.196 26.109 1.00 32.56 397 VAL A CA 1
ATOM 2978 C C . VAL A 1 397 ? -42.867 22.946 25.770 1.00 32.56 397 VAL A C 1
ATOM 2980 O O . VAL A 1 397 ? -42.399 22.853 24.641 1.00 32.56 397 VAL A O 1
ATOM 2983 N N . ALA A 1 398 ? -42.560 21.940 26.605 1.00 35.56 398 ALA A N 1
ATOM 2984 C CA . ALA A 1 398 ? -42.986 21.543 27.956 1.00 35.56 398 ALA A CA 1
ATOM 2985 C C . ALA A 1 398 ? -41.856 20.804 28.723 1.00 35.56 398 ALA A C 1
ATOM 2987 O O . ALA A 1 398 ? -40.776 20.561 28.189 1.00 35.56 398 ALA A O 1
ATOM 2988 N N . SER A 1 399 ? -42.135 20.416 29.970 1.00 33.91 399 SER A N 1
ATOM 2989 C CA . SER A 1 399 ? -41.278 19.617 30.860 1.00 33.91 399 SER A CA 1
ATOM 2990 C C . SER A 1 399 ? -41.545 18.110 30.730 1.00 33.91 399 SER A C 1
ATOM 2992 O O . SER A 1 399 ? -42.702 17.713 30.616 1.00 33.91 399 SER A O 1
ATOM 2994 N N . VAL A 1 400 ? -40.524 17.265 30.919 1.00 36.47 400 VAL A N 1
ATOM 2995 C CA . VAL A 1 400 ? -40.710 15.886 31.414 1.00 36.47 400 VAL A CA 1
ATOM 2996 C C . VAL A 1 400 ? -39.682 15.631 32.511 1.00 36.47 400 VAL A C 1
ATOM 2998 O O . VAL A 1 400 ? -38.491 15.862 32.310 1.00 36.47 400 VAL A O 1
ATOM 3001 N N . ALA A 1 401 ? -40.148 15.206 33.683 1.00 34.91 401 ALA A N 1
ATOM 3002 C CA . ALA A 1 401 ? -39.306 14.948 34.843 1.00 34.91 401 ALA A CA 1
ATOM 3003 C C . ALA A 1 401 ? -39.044 13.448 35.035 1.00 34.91 401 ALA A C 1
ATOM 3005 O O . ALA A 1 401 ? -39.919 12.616 34.815 1.00 34.91 401 ALA A O 1
ATOM 3006 N N . SER A 1 402 ? -37.826 13.164 35.487 1.00 36.00 402 SER A N 1
ATOM 3007 C CA . SER A 1 402 ? -37.431 12.144 36.463 1.00 36.00 402 SER A CA 1
ATOM 3008 C C . SER A 1 402 ? -38.423 11.021 36.811 1.00 36.00 402 SER A C 1
ATOM 3010 O O . SER A 1 402 ? -39.429 11.255 37.478 1.00 36.00 402 SER A O 1
ATOM 3012 N N . VAL A 1 403 ? -38.000 9.775 36.581 1.00 36.72 403 VAL A N 1
ATOM 3013 C CA . VAL A 1 403 ? -38.332 8.647 37.469 1.00 36.72 403 VAL A CA 1
ATOM 3014 C C . VAL A 1 403 ? -37.025 7.952 37.839 1.00 36.72 403 VAL A C 1
ATOM 3016 O O . VAL A 1 403 ? -36.196 7.688 36.970 1.00 36.72 403 VAL A O 1
ATOM 3019 N N . ALA A 1 404 ? -36.826 7.698 39.130 1.00 35.50 404 ALA A N 1
ATOM 3020 C CA . ALA A 1 404 ? -35.651 7.021 39.667 1.00 35.50 404 ALA A CA 1
ATOM 3021 C C . ALA A 1 404 ? -36.030 5.657 40.264 1.00 35.50 404 ALA A C 1
ATOM 3023 O O . ALA A 1 404 ? -37.147 5.486 40.742 1.00 35.50 404 ALA A O 1
ATOM 3024 N N . SER A 1 405 ? -35.050 4.751 40.256 1.00 37.34 405 SER A N 1
ATOM 3025 C CA . SER A 1 405 ? -34.842 3.609 41.160 1.00 37.34 405 SER A CA 1
ATOM 3026 C C . SER A 1 405 ? -36.021 2.710 41.560 1.00 37.34 405 SER A C 1
ATOM 3028 O O . SER A 1 405 ? -36.878 3.092 42.350 1.00 37.34 405 SER A O 1
ATOM 3030 N N . VAL A 1 406 ? -35.892 1.421 41.225 1.00 39.81 406 VAL A N 1
ATOM 3031 C CA . VAL A 1 406 ? -36.266 0.328 42.137 1.00 39.81 406 VAL A CA 1
ATOM 3032 C C . VAL A 1 406 ? -35.126 -0.692 42.155 1.00 39.81 406 VAL A C 1
ATOM 3034 O O . VAL A 1 406 ? -34.766 -1.243 41.118 1.00 39.81 406 VAL A O 1
ATOM 3037 N N . GLU A 1 407 ? -34.546 -0.923 43.332 1.00 38.78 407 GLU A N 1
ATOM 3038 C CA . GLU A 1 407 ? -33.668 -2.067 43.597 1.00 38.78 407 GLU A CA 1
ATOM 3039 C C . GLU A 1 407 ? -34.510 -3.329 43.809 1.00 38.78 407 GLU A C 1
ATOM 3041 O O . GLU A 1 407 ? -35.586 -3.263 44.404 1.00 38.78 407 GLU A O 1
ATOM 3046 N N . SER A 1 408 ? -33.991 -4.501 43.442 1.00 38.31 408 SER A N 1
ATOM 3047 C CA . SER A 1 408 ? -34.293 -5.729 44.187 1.00 38.31 408 SER A CA 1
ATOM 3048 C C . SER A 1 408 ? -33.192 -6.768 44.036 1.00 38.31 408 SER A C 1
ATOM 3050 O O . SER A 1 408 ? -32.517 -6.857 43.011 1.00 38.31 408 SER A O 1
ATOM 3052 N N . VAL A 1 409 ? -33.008 -7.520 45.117 1.00 39.62 409 VAL A N 1
ATOM 3053 C CA . VAL A 1 409 ? -31.880 -8.410 45.376 1.00 39.62 409 VAL A CA 1
ATOM 3054 C C . VAL A 1 409 ? -32.440 -9.790 45.699 1.00 39.62 409 VAL A C 1
ATOM 3056 O O . VAL A 1 409 ? -33.233 -9.893 46.621 1.00 39.62 409 VAL A O 1
ATOM 3059 N N . GLU A 1 410 ? -32.007 -10.833 44.992 1.00 40.62 410 GLU A N 1
ATOM 3060 C CA . GLU A 1 410 ? -32.081 -12.253 45.389 1.00 40.62 410 GLU A CA 1
ATOM 3061 C C . GLU A 1 410 ? -31.274 -13.036 44.329 1.00 40.62 410 GLU A C 1
ATOM 3063 O O . GLU A 1 410 ? -31.473 -12.817 43.141 1.00 40.62 410 GLU A O 1
ATOM 3068 N N . SER A 1 411 ? -30.224 -13.829 44.563 1.00 32.69 411 SER A N 1
ATOM 3069 C CA . SER A 1 411 ? -29.717 -14.708 45.632 1.00 32.69 411 SER A CA 1
ATOM 3070 C C . SER A 1 411 ? -29.865 -16.215 45.323 1.00 32.69 411 SER A C 1
ATOM 3072 O O . SER A 1 411 ? -30.944 -16.732 45.076 1.00 32.69 411 SER A O 1
ATOM 3074 N N . LEU A 1 412 ? -28.715 -16.902 45.370 1.00 33.53 412 LEU A N 1
ATOM 3075 C CA . LEU A 1 412 ? -28.502 -18.314 45.738 1.00 33.53 412 LEU A CA 1
ATOM 3076 C C . LEU A 1 412 ? -29.258 -19.466 45.028 1.00 33.53 412 LEU A C 1
ATOM 3078 O O . LEU A 1 412 ? -30.277 -19.964 45.490 1.00 33.53 412 LEU A O 1
ATOM 3082 N N . SER A 1 413 ? -28.545 -20.124 44.107 1.00 38.09 413 SER A N 1
ATOM 3083 C CA . SER A 1 413 ? -28.232 -21.573 44.176 1.00 38.09 413 SER A CA 1
ATOM 3084 C C . SER A 1 413 ? -27.003 -21.826 43.282 1.00 38.09 413 SER A C 1
ATOM 3086 O O . SER A 1 413 ? -26.942 -21.322 42.171 1.00 38.09 413 SER A O 1
ATOM 3088 N N . ARG A 1 414 ? -25.878 -22.440 43.679 1.00 31.73 414 ARG A N 1
ATOM 3089 C CA . ARG A 1 414 ? -25.533 -23.506 44.644 1.00 31.73 414 ARG A CA 1
ATOM 3090 C C . ARG A 1 414 ? -26.036 -24.908 44.280 1.00 31.73 414 ARG A C 1
ATOM 3092 O O . ARG A 1 414 ? -26.686 -25.567 45.084 1.00 31.73 414 ARG A O 1
ATOM 3099 N N . ALA A 1 415 ? -25.614 -25.399 43.115 1.00 34.91 415 ALA A N 1
ATOM 3100 C CA . ALA A 1 415 ? -25.455 -26.836 42.883 1.00 34.91 415 ALA A CA 1
ATOM 3101 C C . ALA A 1 415 ? -24.127 -27.341 43.493 1.00 34.91 415 ALA A C 1
ATOM 3103 O O . ALA A 1 415 ? -23.160 -26.587 43.623 1.00 34.91 415 ALA A O 1
ATOM 3104 N N . LYS A 1 416 ? -24.105 -28.603 43.935 1.00 34.31 416 LYS A N 1
ATOM 3105 C CA . LYS A 1 416 ? -23.069 -29.195 44.802 1.00 34.31 416 LYS A CA 1
ATOM 3106 C C . LYS A 1 416 ? -22.309 -30.307 44.064 1.00 34.31 416 LYS A C 1
ATOM 3108 O O . LYS A 1 416 ? -22.829 -30.891 43.121 1.00 34.31 416 LYS A O 1
ATOM 3113 N N . ALA A 1 417 ? -21.083 -30.583 44.502 1.00 35.94 417 ALA A N 1
ATOM 3114 C CA . ALA A 1 417 ? -20.163 -31.520 43.858 1.00 35.94 417 ALA A CA 1
ATOM 3115 C C . ALA A 1 417 ? -20.633 -32.991 43.825 1.00 35.94 417 ALA A C 1
ATOM 3117 O O . ALA A 1 417 ? -21.297 -33.462 44.748 1.00 35.94 417 ALA A O 1
ATOM 3118 N N . SER A 1 418 ? -20.142 -33.724 42.820 1.00 38.03 418 SER A N 1
ATOM 3119 C CA . SER A 1 418 ? -19.831 -35.161 42.890 1.00 38.03 418 SER A CA 1
ATOM 3120 C C . SER A 1 418 ? -18.444 -35.350 42.247 1.00 38.03 418 SER A C 1
ATOM 3122 O O . SER A 1 418 ? -18.228 -34.904 41.128 1.00 38.03 418 SER A O 1
ATOM 3124 N N . THR A 1 419 ? -17.394 -35.572 43.040 1.00 35.25 419 THR A N 1
ATOM 3125 C CA . THR A 1 419 ? -16.876 -36.864 43.546 1.00 35.25 419 THR A CA 1
ATOM 3126 C C . THR A 1 419 ? -16.008 -37.598 42.516 1.00 35.25 419 THR A C 1
ATOM 3128 O O . THR A 1 419 ? -16.408 -37.828 41.383 1.00 35.25 419 THR A O 1
ATOM 3131 N N . ALA A 1 420 ? -14.792 -37.930 42.951 1.00 39.53 420 ALA A N 1
ATOM 3132 C CA . ALA A 1 420 ? -13.677 -38.445 42.162 1.00 39.53 420 ALA A CA 1
ATOM 3133 C C . ALA A 1 420 ? -13.859 -39.857 41.574 1.00 39.53 420 ALA A C 1
ATOM 3135 O O . ALA A 1 420 ? -14.630 -40.665 42.088 1.00 39.53 420 ALA A O 1
ATOM 3136 N N . SER A 1 421 ? -12.987 -40.199 40.619 1.00 40.97 421 SER A N 1
ATOM 3137 C CA . SER A 1 421 ? -12.325 -41.510 40.611 1.00 40.97 421 SER A CA 1
ATOM 3138 C C . SER A 1 421 ? -10.888 -41.399 40.078 1.00 40.97 421 SER A C 1
ATOM 3140 O O . SER A 1 421 ? -10.559 -40.457 39.355 1.00 40.97 421 SER A O 1
ATOM 3142 N N . SER A 1 422 ? -10.025 -42.327 40.492 1.00 38.28 422 SER A N 1
ATOM 3143 C CA . SER A 1 422 ? -8.564 -42.238 40.369 1.00 38.28 422 SER A CA 1
ATOM 3144 C C . SER A 1 422 ? -7.972 -43.019 39.190 1.00 38.28 422 SER A C 1
ATOM 3146 O O . SER A 1 422 ? -8.438 -44.098 38.851 1.00 38.28 422 SER A O 1
ATOM 3148 N N . ALA A 1 423 ? -6.872 -42.470 38.667 1.00 38.91 423 ALA A N 1
ATOM 3149 C CA . ALA A 1 423 ? -5.640 -43.120 38.196 1.00 38.91 423 ALA A CA 1
ATOM 3150 C C . ALA A 1 423 ? -5.649 -44.554 37.609 1.00 38.91 423 ALA A C 1
ATOM 3152 O O . ALA A 1 423 ? -5.894 -45.526 38.317 1.00 38.91 423 ALA A O 1
ATOM 3153 N N . ALA A 1 424 ? -5.062 -44.683 36.411 1.00 39.31 424 ALA A N 1
ATOM 3154 C CA . ALA A 1 424 ? -3.988 -45.654 36.140 1.00 39.31 424 ALA A CA 1
ATOM 3155 C C . ALA A 1 424 ? -3.134 -45.207 34.927 1.00 39.31 424 ALA A C 1
ATOM 3157 O O . ALA A 1 424 ? -3.698 -44.676 33.970 1.00 39.31 424 ALA A O 1
ATOM 3158 N N . PRO A 1 425 ? -1.800 -45.412 34.926 1.00 53.53 425 PRO A N 1
ATOM 3159 C CA . PRO A 1 425 ? -0.946 -45.152 33.771 1.00 53.53 425 PRO A CA 1
ATOM 3160 C C . PRO A 1 425 ? -0.640 -46.425 32.964 1.00 53.53 425 PRO A C 1
ATOM 3162 O O . PRO A 1 425 ? -0.302 -47.473 33.508 1.00 53.53 425 PRO A O 1
ATOM 3165 N N . ALA A 1 426 ? -0.658 -46.285 31.645 1.00 38.66 426 ALA A N 1
ATOM 3166 C CA . ALA A 1 426 ? -0.061 -47.176 30.653 1.00 38.66 426 ALA A CA 1
ATOM 3167 C C . ALA A 1 426 ? 0.298 -46.267 29.466 1.00 38.66 426 ALA A C 1
ATOM 3169 O O . ALA A 1 426 ? -0.432 -45.324 29.191 1.00 38.66 426 ALA A O 1
ATOM 3170 N N . SER A 1 427 ? 1.338 -46.427 28.666 1.00 40.91 427 SER A N 1
ATOM 3171 C CA . SER A 1 427 ? 2.459 -47.351 28.531 1.00 40.91 427 SER A CA 1
ATOM 3172 C C . SER A 1 427 ? 3.128 -46.844 27.242 1.00 40.91 427 SER A C 1
ATOM 3174 O O . SER A 1 427 ? 2.421 -46.560 26.272 1.00 40.91 427 SER A O 1
ATOM 3176 N N . SER A 1 428 ? 4.446 -46.641 27.220 1.00 47.38 428 SER A N 1
ATOM 3177 C CA . SER A 1 428 ? 5.110 -46.098 26.026 1.00 47.38 428 SER A CA 1
ATOM 3178 C C . SER A 1 428 ? 5.099 -47.132 24.895 1.00 47.38 428 SER A C 1
ATOM 3180 O O . SER A 1 428 ? 5.756 -48.167 25.004 1.00 47.38 428 SER A O 1
ATOM 3182 N N . ALA A 1 429 ? 4.361 -46.857 23.817 1.00 44.03 429 ALA A N 1
ATOM 3183 C CA . ALA A 1 429 ? 4.383 -47.648 22.590 1.00 44.03 429 ALA A CA 1
ATOM 3184 C C . ALA A 1 429 ? 5.265 -46.964 21.533 1.00 44.03 429 ALA A C 1
ATOM 3186 O O . ALA A 1 429 ? 5.186 -45.753 21.328 1.00 44.03 429 ALA A O 1
ATOM 3187 N N . ALA A 1 430 ? 6.112 -47.753 20.870 1.00 55.72 430 ALA A N 1
ATOM 3188 C CA . ALA A 1 430 ? 7.031 -47.281 19.837 1.00 55.72 430 ALA A CA 1
ATOM 3189 C C . ALA A 1 430 ? 6.289 -46.735 18.594 1.00 55.72 430 ALA A C 1
ATOM 3191 O O . ALA A 1 430 ? 5.180 -47.190 18.298 1.00 55.72 430 ALA A O 1
ATOM 3192 N N . PRO A 1 431 ? 6.889 -45.796 17.835 1.00 54.66 431 PRO A N 1
ATOM 3193 C CA . PRO A 1 431 ? 6.279 -45.280 16.614 1.00 54.66 431 PRO A CA 1
ATOM 3194 C C . PRO A 1 431 ? 6.169 -46.379 15.539 1.00 54.66 431 PRO A C 1
ATOM 3196 O O . PRO A 1 431 ? 7.122 -47.142 15.351 1.00 54.66 431 PRO A O 1
ATOM 3199 N N . PRO A 1 432 ? 5.044 -46.464 14.804 1.00 57.28 432 PRO A N 1
ATOM 3200 C CA . PRO A 1 432 ? 4.915 -47.379 13.676 1.00 57.28 432 PRO A CA 1
ATOM 3201 C C . PRO A 1 432 ? 5.833 -46.958 12.511 1.00 57.28 432 PRO A C 1
ATOM 3203 O O . PRO A 1 432 ? 6.163 -45.775 12.380 1.00 57.28 432 PRO A O 1
ATOM 3206 N N . PRO A 1 433 ? 6.247 -47.904 11.647 1.00 52.75 433 PRO A N 1
ATOM 3207 C CA . PRO A 1 433 ? 7.093 -47.604 10.498 1.00 52.75 433 PRO A CA 1
ATOM 3208 C C . PRO A 1 433 ? 6.400 -46.658 9.511 1.00 52.75 433 PRO A C 1
ATOM 3210 O O . PRO A 1 433 ? 5.176 -46.648 9.375 1.00 52.75 433 PRO A O 1
ATOM 3213 N N . SER A 1 434 ? 7.210 -45.878 8.797 1.00 50.25 434 SER A N 1
ATOM 3214 C CA . SER A 1 434 ? 6.769 -44.880 7.824 1.00 50.25 434 SER A CA 1
ATOM 3215 C C . SER A 1 434 ? 5.890 -45.487 6.726 1.00 50.25 434 SER A C 1
ATOM 3217 O O . SER A 1 434 ? 6.397 -46.115 5.794 1.00 50.25 434 SER A O 1
ATOM 3219 N N . SER A 1 435 ? 4.580 -45.247 6.809 1.00 49.62 435 SER A N 1
ATOM 3220 C CA . SER A 1 435 ? 3.670 -45.457 5.684 1.00 49.62 435 SER A CA 1
ATOM 3221 C C . SER A 1 435 ? 4.115 -44.586 4.513 1.00 49.62 435 SER A C 1
ATOM 3223 O O . SER A 1 435 ? 4.300 -43.378 4.669 1.00 49.62 435 SER A O 1
ATOM 3225 N N . SER A 1 436 ? 4.247 -45.191 3.334 1.00 56.50 436 SER A N 1
ATOM 3226 C CA . SER A 1 436 ? 4.410 -44.465 2.075 1.00 56.50 436 SER A CA 1
ATOM 3227 C C . SER A 1 436 ? 3.312 -43.412 1.926 1.00 56.50 436 SER A C 1
ATOM 3229 O O . SER A 1 436 ? 2.146 -43.699 2.215 1.00 56.50 436 SER A O 1
ATOM 3231 N N . ALA A 1 437 ? 3.680 -42.213 1.469 1.00 55.25 437 ALA A N 1
ATOM 3232 C CA . ALA A 1 437 ? 2.714 -41.159 1.188 1.00 55.25 437 ALA A CA 1
ATOM 3233 C C . ALA A 1 437 ? 1.663 -41.671 0.182 1.00 55.25 437 ALA A C 1
ATOM 3235 O O . ALA A 1 437 ? 2.052 -42.261 -0.833 1.00 55.25 437 ALA A O 1
ATOM 3236 N N . PRO A 1 438 ? 0.354 -41.481 0.438 1.00 61.72 438 PRO A N 1
ATOM 3237 C CA . PRO A 1 438 ? -0.657 -41.790 -0.561 1.00 61.72 438 PRO A CA 1
ATOM 3238 C C . PRO A 1 438 ? -0.417 -40.926 -1.810 1.00 61.72 438 PRO A C 1
ATOM 3240 O O . PRO A 1 438 ? 0.081 -39.800 -1.680 1.00 61.72 438 PRO A O 1
ATOM 3243 N N . PRO A 1 439 ? -0.758 -41.418 -3.016 1.00 67.81 439 PRO A N 1
ATOM 3244 C CA . PRO A 1 439 ? -0.725 -40.583 -4.211 1.00 67.81 439 PRO A CA 1
ATOM 3245 C C . PRO A 1 439 ? -1.579 -39.326 -3.978 1.00 67.81 439 PRO A C 1
ATOM 3247 O O . 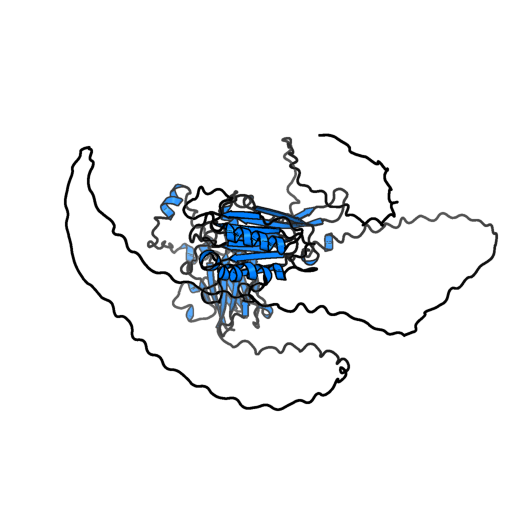PRO A 1 439 ? -2.575 -39.404 -3.247 1.00 67.81 439 PRO A O 1
ATOM 3250 N N . PRO A 1 440 ? -1.204 -38.168 -4.557 1.00 58.00 440 PRO A N 1
ATOM 3251 C CA . PRO A 1 440 ? -1.997 -36.954 -4.422 1.00 58.00 440 PRO A CA 1
ATOM 3252 C C . PRO A 1 440 ? -3.425 -37.261 -4.862 1.00 58.00 440 PRO A C 1
ATOM 3254 O O . PRO A 1 440 ? -3.630 -37.777 -5.961 1.00 58.00 440 PRO A O 1
ATOM 3257 N N . ALA A 1 441 ? -4.388 -37.000 -3.975 1.00 45.38 441 ALA A N 1
ATOM 3258 C CA . ALA A 1 441 ? -5.789 -37.258 -4.260 1.00 45.38 441 ALA A CA 1
ATOM 3259 C C . ALA A 1 441 ? -6.161 -36.538 -5.558 1.00 45.38 441 ALA A C 1
ATOM 3261 O O . ALA A 1 441 ? -5.966 -35.324 -5.661 1.00 45.38 441 ALA A O 1
ATOM 3262 N N . GLU A 1 442 ? -6.660 -37.289 -6.543 1.00 44.44 442 GLU A N 1
ATOM 3263 C CA . GLU A 1 442 ? -7.197 -36.695 -7.760 1.00 44.44 442 GLU A CA 1
ATOM 3264 C C . GLU A 1 442 ? -8.244 -35.667 -7.349 1.00 44.44 442 GLU A C 1
ATOM 3266 O O . GLU A 1 442 ? -9.166 -35.981 -6.591 1.00 44.44 442 GLU A O 1
ATOM 3271 N N . THR A 1 443 ? -8.066 -34.428 -7.808 1.00 46.44 443 THR A N 1
ATOM 3272 C CA . THR A 1 443 ? -8.996 -33.337 -7.539 1.00 46.44 443 THR A CA 1
ATOM 3273 C C . THR A 1 443 ? -10.338 -33.724 -8.140 1.00 46.44 443 THR A C 1
ATOM 3275 O O . THR A 1 443 ? -10.548 -33.573 -9.345 1.00 46.44 443 THR A O 1
ATOM 3278 N N . THR A 1 444 ? -11.228 -34.277 -7.316 1.00 44.38 444 THR A N 1
ATOM 3279 C CA . THR A 1 444 ? -12.548 -34.719 -7.746 1.00 44.38 444 THR A CA 1
ATOM 3280 C C . THR A 1 444 ? -13.257 -33.523 -8.345 1.00 44.38 444 THR A C 1
ATOM 3282 O O . THR A 1 444 ? -13.532 -32.542 -7.650 1.00 44.38 444 THR A O 1
ATOM 3285 N N . TRP A 1 445 ? -13.502 -33.600 -9.654 1.00 44.78 445 TRP A N 1
ATOM 3286 C CA . TRP A 1 445 ? -14.234 -32.583 -10.390 1.00 44.78 445 TRP A CA 1
ATOM 3287 C C . TRP A 1 445 ? -15.544 -32.314 -9.655 1.00 44.78 445 TRP A C 1
ATOM 3289 O O . TRP A 1 445 ? -16.406 -33.190 -9.548 1.00 44.78 445 TRP A O 1
ATOM 3299 N N . VAL A 1 446 ? -15.656 -31.105 -9.102 1.00 53.84 446 VAL A N 1
ATOM 3300 C CA . VAL A 1 446 ? -16.903 -30.622 -8.516 1.00 53.84 446 VAL A CA 1
ATOM 3301 C C . VAL A 1 446 ? -17.962 -30.676 -9.615 1.00 53.84 446 VAL A C 1
ATOM 3303 O O . VAL A 1 446 ? -17.646 -30.452 -10.785 1.00 53.84 446 VAL A O 1
ATOM 3306 N N . ALA A 1 447 ? -19.191 -31.037 -9.238 1.00 53.50 447 ALA A N 1
ATOM 3307 C CA . ALA A 1 447 ? -20.301 -31.203 -10.170 1.00 53.50 447 ALA A CA 1
ATOM 3308 C C . ALA A 1 447 ? -20.390 -30.019 -11.157 1.00 53.50 447 ALA A C 1
ATOM 3310 O O . ALA A 1 447 ? -20.111 -28.887 -10.746 1.00 53.50 447 ALA A O 1
ATOM 3311 N N . PRO A 1 448 ? -20.757 -30.267 -12.432 1.00 58.66 448 PRO A N 1
ATOM 3312 C CA . PRO A 1 448 ? -20.798 -29.226 -13.454 1.00 58.66 448 PRO A CA 1
ATOM 3313 C C . PRO A 1 448 ? -21.621 -28.021 -12.975 1.00 58.66 448 PRO A C 1
ATOM 3315 O O . PRO A 1 448 ? -22.602 -28.219 -12.246 1.00 58.66 448 PRO A O 1
ATOM 3318 N N . PRO A 1 449 ? -21.221 -26.788 -13.346 1.00 58.00 449 PRO A N 1
ATOM 3319 C CA . PRO A 1 449 ? -21.887 -25.577 -12.885 1.00 58.00 449 PRO A CA 1
ATOM 3320 C C . PRO A 1 449 ? -23.388 -25.658 -13.163 1.00 58.00 449 PRO A C 1
ATOM 3322 O O . PRO A 1 449 ? -23.821 -26.118 -14.219 1.00 58.00 449 PRO A O 1
ATOM 3325 N N . ALA A 1 450 ? -24.185 -25.252 -12.176 1.00 60.97 450 ALA A N 1
ATOM 3326 C CA . ALA A 1 450 ? -25.632 -25.325 -12.280 1.00 60.97 450 ALA A CA 1
ATOM 3327 C C . ALA A 1 450 ? -26.127 -24.385 -13.386 1.00 60.97 450 ALA A C 1
ATOM 3329 O O . ALA A 1 450 ? -25.913 -23.174 -13.297 1.00 60.97 450 ALA A O 1
ATOM 3330 N N . HIS A 1 451 ? -26.818 -24.958 -14.376 1.00 76.06 451 HIS A N 1
ATOM 3331 C CA . HIS A 1 451 ? -27.435 -24.210 -15.467 1.00 76.06 451 HIS A CA 1
ATOM 3332 C C . HIS A 1 451 ? -28.316 -23.070 -14.942 1.00 76.06 451 HIS A C 1
ATOM 3334 O O . HIS A 1 451 ? -29.181 -23.269 -14.083 1.00 76.06 451 HIS A O 1
ATOM 3340 N N . GLY A 1 452 ? -28.107 -21.877 -15.482 1.00 88.19 452 GLY A N 1
ATOM 3341 C CA . GLY A 1 452 ? -28.697 -20.631 -15.033 1.00 88.19 452 GLY A CA 1
ATOM 3342 C C . GLY A 1 452 ? -28.184 -19.435 -15.837 1.00 88.19 452 GLY A C 1
ATOM 3343 O O . GLY A 1 452 ? -28.072 -19.467 -17.063 1.00 88.19 452 GLY A O 1
ATOM 3344 N N . LYS A 1 453 ? -27.942 -18.323 -15.138 1.00 92.38 453 LYS A N 1
ATOM 3345 C CA . LYS A 1 453 ? -27.605 -17.029 -15.743 1.00 92.38 453 LYS A CA 1
ATOM 3346 C C . LYS A 1 453 ? -26.280 -16.502 -15.195 1.00 92.38 453 LYS A C 1
ATOM 3348 O O . LYS A 1 453 ? -26.265 -15.827 -14.166 1.00 92.38 453 LYS A O 1
ATOM 3353 N N . CYS A 1 454 ? -25.188 -16.783 -15.902 1.00 94.94 454 CYS A N 1
ATOM 3354 C CA . CYS A 1 454 ? -23.879 -16.208 -15.599 1.00 94.94 454 CYS A CA 1
ATOM 3355 C C . CYS A 1 454 ? -23.908 -14.677 -15.687 1.00 94.94 454 CYS A C 1
ATOM 3357 O O . CYS A 1 454 ? -24.700 -14.088 -16.432 1.00 94.94 454 CYS A O 1
ATOM 3359 N N . ARG A 1 455 ? -23.000 -14.029 -14.951 1.00 94.44 455 ARG A N 1
ATOM 3360 C CA . ARG A 1 455 ? -22.779 -12.579 -14.997 1.00 94.44 455 ARG A CA 1
ATOM 3361 C C . ARG A 1 455 ? -21.292 -12.247 -15.005 1.00 94.44 455 ARG A C 1
ATOM 3363 O O . ARG A 1 455 ? -20.531 -12.759 -14.193 1.00 94.44 455 ARG A O 1
ATOM 3370 N N . LEU A 1 456 ? -20.914 -11.313 -15.866 1.00 94.94 456 LEU A N 1
ATOM 3371 C CA . LEU A 1 456 ? -19.613 -10.659 -15.930 1.00 94.94 456 LEU A CA 1
ATOM 3372 C C . LEU A 1 456 ? -19.818 -9.204 -15.515 1.00 94.94 456 LEU A C 1
ATOM 3374 O O . LEU A 1 456 ? -20.444 -8.436 -16.244 1.00 94.94 456 LEU A O 1
ATOM 3378 N N . HIS A 1 457 ? -19.291 -8.836 -14.355 1.00 93.56 457 HIS A N 1
ATOM 3379 C CA . HIS A 1 457 ? -19.204 -7.452 -13.914 1.00 93.56 457 HIS A CA 1
ATOM 3380 C C . HIS A 1 457 ? -17.841 -6.875 -14.309 1.00 93.56 457 HIS A C 1
ATOM 3382 O O . HIS A 1 457 ? -16.806 -7.527 -14.125 1.00 93.56 457 HIS A O 1
ATOM 3388 N N . ILE A 1 458 ? -17.833 -5.658 -14.853 1.00 91.56 458 ILE A N 1
ATOM 3389 C CA . ILE A 1 458 ? -16.633 -5.008 -15.386 1.00 91.56 458 ILE A CA 1
ATOM 3390 C C . ILE A 1 458 ? -16.522 -3.582 -14.861 1.00 91.56 458 ILE A C 1
ATOM 3392 O O . ILE A 1 458 ? -17.405 -2.761 -15.111 1.00 91.56 458 ILE A O 1
ATOM 3396 N N . TRP A 1 459 ? -15.381 -3.271 -14.246 1.00 88.75 459 TRP A N 1
ATOM 3397 C CA . TRP A 1 459 ? -14.926 -1.898 -14.039 1.00 88.75 459 TRP A CA 1
ATOM 3398 C C . TRP A 1 459 ? -13.929 -1.537 -15.138 1.00 88.75 459 TRP A C 1
ATOM 3400 O O . TRP A 1 459 ? -12.804 -2.042 -15.159 1.00 88.75 459 TRP A O 1
ATOM 3410 N N . GLU A 1 460 ? -14.332 -0.656 -16.047 1.00 88.44 460 GLU A N 1
ATOM 3411 C CA . GLU A 1 460 ? -13.445 -0.047 -17.035 1.00 88.44 460 GLU A CA 1
ATOM 3412 C C . GLU A 1 460 ? -12.913 1.292 -16.509 1.00 88.44 460 GLU A C 1
ATOM 3414 O O . GLU A 1 460 ? -13.672 2.143 -16.040 1.00 88.44 460 GLU A O 1
ATOM 3419 N N . ASN A 1 461 ? -11.605 1.487 -16.647 1.00 84.50 461 ASN A N 1
ATOM 3420 C CA . ASN A 1 461 ? -10.912 2.754 -16.480 1.00 84.50 461 ASN A CA 1
ATOM 3421 C C . ASN A 1 461 ? -10.132 3.058 -17.779 1.00 84.50 461 ASN A C 1
ATOM 3423 O O . ASN A 1 461 ? -9.278 2.270 -18.197 1.00 84.50 461 ASN A O 1
ATOM 3427 N N . SER A 1 462 ? -10.448 4.169 -18.452 1.00 81.94 462 SER A N 1
ATOM 3428 C CA . SER A 1 462 ? -9.738 4.632 -19.652 1.00 81.94 462 SER A CA 1
ATOM 3429 C C . SER A 1 462 ? -9.758 6.162 -19.779 1.00 81.94 462 SER A C 1
ATOM 3431 O O . SER A 1 462 ? -10.718 6.816 -19.381 1.00 81.94 462 SER A O 1
ATOM 3433 N N . TRP A 1 463 ? -8.690 6.739 -20.341 1.00 72.69 463 TRP A N 1
ATOM 3434 C CA . TRP A 1 463 ? -8.493 8.198 -20.442 1.00 72.69 463 TRP A CA 1
ATOM 3435 C C . TRP A 1 463 ? -8.659 8.771 -21.852 1.00 72.69 463 TRP A C 1
ATOM 3437 O O . TRP A 1 463 ? -8.781 9.982 -22.019 1.00 72.69 463 TRP A O 1
ATOM 3447 N N . GLY A 1 464 ? -8.694 7.921 -22.876 1.00 74.31 464 GLY A N 1
ATOM 3448 C CA . GLY A 1 464 ? -8.643 8.379 -24.256 1.00 74.31 464 GLY A CA 1
ATOM 3449 C C . GLY A 1 464 ? -8.750 7.245 -25.261 1.00 74.31 464 GLY A C 1
ATOM 3450 O O . GLY A 1 464 ? -8.784 6.065 -24.914 1.00 74.31 464 GLY A O 1
ATOM 3451 N N . SER A 1 465 ? -8.831 7.617 -26.536 1.00 75.31 465 SER A N 1
ATOM 3452 C CA . SER A 1 465 ? -8.917 6.702 -27.679 1.00 75.31 465 SER A CA 1
ATOM 3453 C C . SER A 1 465 ? -7.638 5.925 -27.966 1.00 75.31 465 SER A C 1
ATOM 3455 O O . SER A 1 465 ? -7.709 4.861 -28.591 1.00 75.31 465 SER A O 1
ATOM 3457 N N . ASP A 1 466 ? -6.519 6.494 -27.532 1.00 79.75 466 ASP A N 1
ATOM 3458 C CA . ASP A 1 466 ? -5.145 6.096 -27.831 1.00 79.75 466 ASP A CA 1
ATOM 3459 C C . ASP A 1 466 ? -4.413 5.622 -26.563 1.00 79.75 466 ASP A C 1
ATOM 3461 O O . ASP A 1 466 ? -3.382 4.952 -26.644 1.00 79.75 466 ASP A O 1
ATOM 3465 N N . ASP A 1 467 ? -5.004 5.895 -25.397 1.00 79.44 467 ASP A N 1
ATOM 3466 C CA . ASP A 1 467 ? -4.586 5.363 -24.109 1.00 79.44 467 ASP A CA 1
ATOM 3467 C C . ASP A 1 467 ? -4.946 3.875 -23.951 1.00 79.44 467 ASP A C 1
ATOM 3469 O O . ASP A 1 467 ? -5.911 3.382 -24.552 1.00 79.44 467 ASP A O 1
ATOM 3473 N N . PRO A 1 468 ? -4.207 3.139 -23.103 1.00 85.25 468 PRO A N 1
ATOM 3474 C CA . PRO A 1 468 ? -4.605 1.808 -22.669 1.00 85.25 468 PRO A CA 1
ATOM 3475 C C . PRO A 1 468 ? -5.941 1.826 -21.913 1.00 85.25 468 PRO A C 1
ATOM 3477 O O . PRO A 1 468 ? -6.221 2.738 -21.133 1.00 85.25 468 PRO A O 1
ATOM 3480 N N . VAL A 1 469 ? -6.723 0.765 -22.094 1.00 88.44 469 VAL A N 1
ATOM 3481 C CA . VAL A 1 469 ? -7.914 0.461 -21.296 1.00 88.44 469 VAL A CA 1
ATOM 3482 C C . VAL A 1 469 ? -7.506 -0.449 -20.146 1.00 88.44 469 VAL A C 1
ATOM 3484 O O . VAL A 1 469 ? -6.769 -1.416 -20.344 1.00 88.44 469 VAL A O 1
ATOM 3487 N N . TYR A 1 470 ? -7.991 -0.159 -18.947 1.00 88.38 470 TYR A N 1
ATOM 3488 C CA . TYR A 1 470 ? -7.754 -0.951 -17.749 1.00 88.38 470 TYR A CA 1
ATOM 3489 C C . TYR A 1 470 ? -9.086 -1.563 -17.319 1.00 88.38 470 TYR A C 1
ATOM 3491 O O . TYR A 1 470 ? -9.982 -0.852 -16.869 1.00 88.38 470 TYR A O 1
ATOM 3499 N N . GLY A 1 471 ? -9.231 -2.878 -17.485 1.00 90.75 471 GLY A N 1
ATOM 3500 C CA . GLY A 1 471 ? -10.440 -3.618 -17.120 1.00 90.75 471 GLY A CA 1
ATOM 3501 C C . GLY A 1 471 ? -10.216 -4.484 -15.888 1.00 90.75 471 GLY A C 1
ATOM 3502 O O . GLY A 1 471 ? -9.295 -5.298 -15.875 1.00 90.75 471 GLY A O 1
ATOM 3503 N N . LYS A 1 472 ? -11.049 -4.338 -14.859 1.00 91.56 472 LYS A N 1
ATOM 3504 C CA . LYS A 1 472 ? -11.152 -5.299 -13.753 1.00 91.56 472 LYS A CA 1
ATOM 3505 C C . LYS A 1 472 ? -12.440 -6.097 -13.931 1.00 91.56 472 LYS A C 1
ATOM 3507 O O . LYS A 1 472 ? -13.486 -5.505 -14.187 1.00 91.56 472 LYS A O 1
ATOM 3512 N N . PHE A 1 473 ? -12.356 -7.415 -13.793 1.00 94.56 473 PHE A N 1
ATOM 3513 C CA . PHE A 1 473 ? -13.427 -8.344 -14.149 1.00 94.56 473 PHE A CA 1
ATOM 3514 C C . PHE A 1 473 ? -13.797 -9.237 -12.968 1.00 94.56 473 PHE A C 1
ATOM 3516 O O . PHE A 1 473 ? -12.913 -9.788 -12.312 1.00 94.56 473 PHE A O 1
ATOM 3523 N N . THR A 1 474 ? -15.091 -9.444 -12.754 1.00 95.06 474 THR A N 1
ATOM 3524 C CA . THR A 1 474 ? -15.631 -10.435 -11.817 1.00 95.06 474 THR A CA 1
ATOM 3525 C C . THR A 1 474 ? -16.659 -11.287 -12.550 1.00 95.06 474 THR A C 1
ATOM 3527 O O . THR A 1 474 ? -17.561 -10.737 -13.176 1.00 95.06 474 THR A O 1
ATOM 3530 N N . VAL A 1 475 ? -16.541 -12.615 -12.470 1.00 95.44 475 VAL A N 1
ATOM 3531 C CA . VAL A 1 475 ? -17.527 -13.552 -13.033 1.00 95.44 475 VAL A CA 1
ATOM 3532 C C . VAL A 1 475 ? -18.256 -14.256 -11.896 1.00 95.44 475 VAL A C 1
ATOM 3534 O O . VAL A 1 475 ? -17.620 -14.796 -10.985 1.00 95.44 475 VAL A O 1
ATOM 3537 N N . THR A 1 476 ? -19.585 -14.263 -11.963 1.00 94.50 476 THR A N 1
ATOM 3538 C CA . THR A 1 476 ? -20.447 -15.109 -11.135 1.00 94.50 476 THR A CA 1
ATOM 3539 C C . THR A 1 476 ? -21.186 -16.129 -11.997 1.00 94.50 476 THR A C 1
ATOM 3541 O O . THR A 1 476 ? -21.600 -15.805 -13.112 1.00 94.50 476 THR A O 1
ATOM 3544 N N . ASP A 1 477 ? -21.354 -17.339 -11.473 1.00 92.56 477 ASP A N 1
ATOM 3545 C CA . ASP A 1 477 ? -22.016 -18.464 -12.145 1.00 92.56 477 ASP A CA 1
ATOM 3546 C C . ASP A 1 477 ? -23.554 -18.342 -12.193 1.00 92.56 477 ASP A C 1
ATOM 3548 O O . ASP A 1 477 ? -24.138 -17.337 -11.770 1.00 92.56 477 ASP A O 1
ATOM 3552 N N . GLY A 1 478 ? -24.219 -19.388 -12.698 1.00 87.44 478 GLY A N 1
ATOM 3553 C CA . GLY A 1 478 ? -25.676 -19.474 -12.813 1.00 87.44 478 GLY A CA 1
ATOM 3554 C C . GLY A 1 478 ? -26.452 -19.427 -11.488 1.00 87.44 478 GLY A C 1
ATOM 3555 O O . GLY A 1 478 ? -27.661 -19.192 -11.517 1.00 87.44 478 GLY A O 1
ATOM 3556 N N . ILE A 1 479 ? -25.775 -19.575 -10.341 1.00 88.06 479 ILE A N 1
ATOM 3557 C CA . ILE A 1 479 ? -26.327 -19.427 -8.982 1.00 88.06 479 ILE A CA 1
ATOM 3558 C C . ILE A 1 479 ? -25.763 -18.195 -8.244 1.00 88.06 479 ILE A C 1
ATOM 3560 O O . ILE A 1 479 ? -25.941 -18.052 -7.034 1.00 88.06 479 ILE A O 1
ATOM 3564 N N . ASN A 1 480 ? -25.152 -17.260 -8.984 1.00 87.06 480 ASN A N 1
ATOM 3565 C CA . ASN A 1 480 ? -24.594 -15.989 -8.509 1.00 87.06 480 ASN A CA 1
ATOM 3566 C C . ASN A 1 480 ? -23.452 -16.136 -7.475 1.00 87.06 480 ASN A C 1
ATOM 3568 O O . ASN A 1 480 ? -23.191 -15.217 -6.694 1.00 87.06 480 ASN A O 1
ATOM 3572 N N . ILE A 1 481 ? -22.725 -17.258 -7.483 1.00 88.50 481 ILE A N 1
ATOM 3573 C CA . ILE A 1 481 ? -21.476 -17.424 -6.727 1.00 88.50 481 ILE A CA 1
ATOM 3574 C C . ILE A 1 481 ? -20.321 -16.856 -7.552 1.00 88.50 481 ILE A C 1
ATOM 3576 O O . ILE A 1 481 ? -20.215 -17.107 -8.750 1.00 88.50 481 ILE A O 1
ATOM 3580 N N . GLN A 1 482 ? -19.427 -16.090 -6.918 1.00 93.25 482 GLN A N 1
ATOM 3581 C CA . GLN A 1 482 ? -18.223 -15.583 -7.578 1.00 93.25 482 GLN A CA 1
ATOM 3582 C C . GLN A 1 482 ? -17.244 -16.724 -7.870 1.00 93.25 482 GLN A C 1
ATOM 3584 O O . GLN A 1 482 ? -16.587 -17.237 -6.965 1.00 93.25 482 GLN A O 1
ATOM 3589 N N . VAL A 1 483 ? -17.109 -17.061 -9.151 1.00 93.31 483 VAL A N 1
ATOM 3590 C CA . VAL A 1 483 ? -16.187 -18.089 -9.649 1.00 93.31 483 VAL A CA 1
ATOM 3591 C C . VAL A 1 483 ? -14.854 -17.508 -10.125 1.00 93.31 483 VAL A C 1
ATOM 3593 O O . VAL A 1 483 ? -13.846 -18.206 -10.084 1.00 93.31 483 VAL A O 1
ATOM 3596 N N . TYR A 1 484 ? -14.815 -16.216 -10.479 1.00 95.31 484 TYR A N 1
ATOM 3597 C CA . TYR A 1 484 ? -13.592 -15.501 -10.860 1.00 95.31 484 TYR A CA 1
ATOM 3598 C C . TYR A 1 484 ? -13.598 -14.045 -10.393 1.00 95.31 484 TYR A C 1
ATOM 3600 O O . TYR A 1 484 ? -14.626 -13.368 -10.440 1.00 95.31 484 TYR A O 1
ATOM 3608 N N . ALA A 1 485 ? -12.422 -13.532 -10.037 1.00 92.12 485 ALA A N 1
ATOM 3609 C CA . ALA A 1 485 ? -12.145 -12.102 -9.972 1.00 92.12 485 ALA A CA 1
ATOM 3610 C C . ALA A 1 485 ? -10.701 -11.843 -10.420 1.00 92.12 485 ALA A C 1
ATOM 3612 O O . ALA A 1 485 ? -9.779 -12.517 -9.956 1.00 92.12 485 ALA A O 1
ATOM 3613 N N . SER A 1 486 ? -10.484 -10.861 -11.298 1.00 89.88 486 SER A N 1
ATOM 3614 C CA . SER A 1 486 ? -9.136 -10.491 -11.727 1.00 89.88 486 SER A CA 1
ATOM 3615 C C . SER A 1 486 ? -8.359 -9.866 -10.566 1.00 89.88 486 SER A C 1
ATOM 3617 O O . SER A 1 486 ? -8.869 -8.997 -9.849 1.00 89.88 486 SER A O 1
ATOM 3619 N N . ASN A 1 487 ? -7.101 -10.280 -10.389 1.00 81.00 487 ASN A N 1
ATOM 3620 C CA . ASN A 1 487 ? -6.214 -9.690 -9.388 1.00 81.00 487 ASN A CA 1
ATOM 3621 C C . ASN A 1 487 ? -5.761 -8.291 -9.845 1.00 81.00 487 ASN A C 1
ATOM 3623 O O . ASN A 1 487 ? -4.726 -8.134 -10.490 1.00 81.00 487 ASN A O 1
ATOM 3627 N N . GLY A 1 488 ? -6.591 -7.284 -9.568 1.00 80.75 488 GLY A N 1
ATOM 3628 C CA . GLY A 1 488 ? -6.408 -5.917 -10.051 1.00 80.75 488 GLY A CA 1
ATOM 3629 C C . GLY A 1 488 ? -6.950 -5.695 -11.468 1.00 80.75 488 GLY A C 1
ATOM 3630 O O . GLY A 1 488 ? -7.816 -6.430 -11.950 1.00 80.75 488 GLY A O 1
ATOM 3631 N N . TYR A 1 489 ? -6.462 -4.635 -12.116 1.00 85.81 489 TYR A N 1
ATOM 3632 C CA . TYR A 1 489 ? -6.861 -4.239 -13.467 1.00 85.81 489 TYR A CA 1
ATOM 3633 C C . TYR A 1 489 ? -5.953 -4.868 -14.531 1.00 85.81 489 TYR A C 1
ATOM 3635 O O . TYR A 1 489 ? -4.736 -4.685 -14.518 1.00 85.81 489 TYR A O 1
ATOM 3643 N N . ILE A 1 490 ? -6.555 -5.525 -15.518 1.00 90.06 490 ILE A N 1
ATOM 3644 C CA . ILE A 1 490 ? -5.876 -6.013 -16.717 1.00 90.06 490 ILE A CA 1
ATOM 3645 C C . ILE A 1 490 ? -5.738 -4.852 -17.707 1.00 90.06 490 ILE A C 1
ATOM 3647 O O . ILE A 1 490 ? -6.728 -4.288 -18.178 1.00 90.06 490 ILE A O 1
ATOM 3651 N N . LYS A 1 491 ? -4.491 -4.501 -18.032 1.00 90.38 491 LYS A N 1
ATOM 3652 C CA . LYS A 1 491 ? -4.152 -3.477 -19.026 1.00 90.38 491 LYS A CA 1
ATOM 3653 C C . LYS A 1 491 ? -4.257 -4.043 -20.444 1.00 90.38 491 LYS A C 1
ATOM 3655 O O . LYS A 1 491 ? -3.639 -5.055 -20.759 1.00 90.38 491 LYS A O 1
ATOM 3660 N N . SER A 1 492 ? -4.987 -3.350 -21.306 1.00 92.69 492 SER A N 1
ATOM 3661 C CA . SER A 1 492 ? -5.276 -3.720 -22.693 1.00 92.69 492 SER A CA 1
ATOM 3662 C C . SER A 1 492 ? -5.256 -2.470 -23.588 1.00 92.69 492 SER A C 1
ATOM 3664 O O . SER A 1 492 ? -5.147 -1.352 -23.081 1.00 92.69 492 SER A O 1
ATOM 3666 N N . LYS A 1 493 ? -5.337 -2.602 -24.914 1.00 92.06 493 LYS A N 1
ATOM 3667 C CA . LYS A 1 493 ? -5.527 -1.466 -25.836 1.00 92.06 493 LYS A CA 1
ATOM 3668 C C . LYS A 1 493 ? -6.892 -1.539 -26.506 1.00 92.06 493 LYS A C 1
ATOM 3670 O O . LYS A 1 493 ? -7.458 -2.611 -26.695 1.00 92.06 493 LYS A O 1
ATOM 3675 N N . TRP A 1 494 ? -7.385 -0.398 -26.977 1.00 89.88 494 TRP A N 1
ATOM 3676 C CA . TRP A 1 494 ? -8.508 -0.395 -27.908 1.00 89.88 494 TRP A CA 1
ATOM 3677 C C . TRP A 1 494 ? -8.156 -1.196 -29.173 1.00 89.88 494 TRP A C 1
ATOM 3679 O O . TRP A 1 494 ? -7.183 -0.890 -29.863 1.00 89.88 494 TRP A O 1
ATOM 3689 N N . GLY A 1 495 ? -8.974 -2.194 -29.493 1.00 91.31 495 GLY A N 1
ATOM 3690 C CA . GLY A 1 495 ? -8.779 -3.194 -30.543 1.00 91.31 495 GLY A CA 1
ATOM 3691 C C . GLY A 1 495 ? -8.380 -4.576 -30.015 1.00 91.31 495 GLY A C 1
ATOM 3692 O O . GLY A 1 495 ? -8.593 -5.557 -30.723 1.00 91.31 495 GLY A O 1
ATOM 3693 N N . ASP A 1 496 ? -7.851 -4.665 -28.794 1.00 94.94 496 ASP A N 1
ATOM 3694 C CA . ASP A 1 496 ? -7.417 -5.926 -28.196 1.00 94.94 496 ASP A CA 1
ATOM 3695 C C . ASP A 1 496 ? -8.608 -6.714 -27.621 1.00 94.94 496 ASP A C 1
ATOM 3697 O O . ASP A 1 496 ? -9.687 -6.172 -27.353 1.00 94.94 496 ASP A O 1
ATOM 3701 N N . THR A 1 497 ? -8.394 -8.014 -27.409 1.00 96.44 497 THR A N 1
ATOM 3702 C CA . THR A 1 497 ? -9.339 -8.914 -26.737 1.00 96.44 497 THR A CA 1
ATOM 3703 C C . THR A 1 497 ? -8.680 -9.523 -25.508 1.00 96.44 497 THR A C 1
ATOM 3705 O O . THR A 1 497 ? -7.621 -10.139 -25.612 1.00 96.44 497 THR A O 1
ATOM 3708 N N . VAL A 1 498 ? -9.310 -9.348 -24.349 1.00 96.44 498 VAL A N 1
ATOM 3709 C CA . VAL A 1 498 ? -8.988 -10.064 -23.113 1.00 96.44 498 VAL A CA 1
ATOM 3710 C C . VAL A 1 498 ? -9.770 -11.375 -23.120 1.00 96.44 498 VAL A C 1
ATOM 3712 O O . VAL A 1 498 ? -10.975 -11.361 -23.362 1.00 96.44 498 VAL A O 1
ATOM 3715 N N . THR A 1 499 ? -9.107 -12.494 -22.842 1.00 97.38 499 THR A N 1
ATOM 3716 C CA . THR A 1 499 ? -9.751 -13.807 -22.709 1.00 97.38 499 THR A CA 1
ATOM 3717 C C . THR A 1 499 ? -9.579 -14.291 -21.279 1.00 97.38 499 THR A C 1
ATOM 3719 O O . THR A 1 499 ? -8.451 -14.508 -20.842 1.00 97.38 499 THR A O 1
ATOM 3722 N N . LEU A 1 500 ? -10.687 -14.459 -20.562 1.00 96.62 500 LEU A N 1
ATOM 3723 C CA . LEU A 1 500 ? -10.740 -15.157 -19.281 1.00 96.62 500 LEU A CA 1
ATOM 3724 C C . LEU A 1 500 ? -10.954 -16.639 -19.596 1.00 96.62 500 LEU A C 1
ATOM 3726 O O . LEU A 1 500 ? -11.897 -16.979 -20.317 1.00 96.62 500 LEU A O 1
ATOM 3730 N N . LYS A 1 501 ? -10.062 -17.514 -19.129 1.00 96.88 501 LYS A N 1
ATOM 3731 C CA . LYS A 1 501 ? -10.113 -18.931 -19.494 1.00 96.88 501 LYS A CA 1
ATOM 3732 C C . LYS A 1 501 ? -11.232 -19.671 -18.773 1.00 96.88 501 LYS A C 1
ATOM 3734 O O . LYS A 1 501 ? -11.539 -19.356 -17.624 1.00 96.88 501 LYS A O 1
ATOM 3739 N N . GLY A 1 502 ? -11.814 -20.678 -19.426 1.00 93.81 502 GLY A N 1
ATOM 3740 C CA . GLY A 1 502 ? -12.788 -21.576 -18.790 1.00 93.81 502 GLY A CA 1
ATOM 3741 C C . GLY A 1 502 ? -12.229 -22.209 -17.508 1.00 93.81 502 GLY A C 1
ATOM 3742 O O . GLY A 1 502 ? -12.883 -22.197 -16.471 1.00 93.81 502 GLY A O 1
ATOM 3743 N N . GLU A 1 503 ? -10.958 -22.626 -17.533 1.00 93.50 503 GLU A N 1
ATOM 3744 C CA . GLU A 1 503 ? -10.251 -23.189 -16.370 1.00 93.50 503 GLU A CA 1
ATOM 3745 C C . GLU A 1 503 ? -10.115 -22.200 -15.192 1.00 93.50 503 GLU A C 1
ATOM 3747 O O . GLU A 1 503 ? -10.365 -22.575 -14.046 1.00 93.50 503 GLU A O 1
ATOM 3752 N N . ASP A 1 504 ? -9.814 -20.924 -15.468 1.00 91.69 504 ASP A N 1
ATOM 3753 C CA . ASP A 1 504 ? -9.733 -19.859 -14.456 1.00 91.69 504 ASP A CA 1
ATOM 3754 C C . ASP A 1 504 ? -11.117 -19.472 -13.917 1.00 91.69 504 ASP A C 1
ATOM 3756 O O . ASP A 1 504 ? -11.276 -19.152 -12.738 1.00 91.69 504 ASP A O 1
ATOM 3760 N N . THR A 1 505 ? -12.121 -19.456 -14.799 1.00 92.62 505 THR A N 1
ATOM 3761 C CA . THR A 1 505 ? -13.491 -19.017 -14.496 1.00 92.62 505 THR A CA 1
ATOM 3762 C C . THR A 1 505 ? -14.402 -20.127 -13.996 1.00 92.62 505 THR A C 1
ATOM 3764 O O . THR A 1 505 ? -15.514 -19.835 -13.569 1.00 92.62 505 THR A O 1
ATOM 3767 N N . ARG A 1 506 ? -13.938 -21.383 -14.007 1.00 91.56 506 ARG A N 1
ATOM 3768 C CA . ARG A 1 506 ? -14.724 -22.593 -13.699 1.00 91.56 506 ARG A CA 1
ATOM 3769 C C . ARG A 1 506 ? -15.962 -22.759 -14.589 1.00 91.56 506 ARG A C 1
ATOM 3771 O O . ARG A 1 506 ? -16.935 -23.392 -14.186 1.00 91.56 506 ARG A O 1
ATOM 3778 N N . LEU A 1 507 ? -15.906 -22.197 -15.794 1.00 89.88 507 LEU A N 1
ATOM 3779 C CA . LEU A 1 507 ? -16.902 -22.369 -16.846 1.00 89.88 507 LEU A CA 1
ATOM 3780 C C . LEU A 1 507 ? -16.385 -23.383 -17.872 1.00 89.88 507 LEU A C 1
ATOM 3782 O O . LEU A 1 507 ? -15.180 -23.557 -18.048 1.00 89.88 507 LEU A O 1
ATOM 3786 N N . ASP A 1 508 ? -17.293 -24.032 -18.593 1.00 93.19 508 ASP A N 1
ATOM 3787 C CA . ASP A 1 508 ? -16.958 -24.956 -19.685 1.00 93.19 508 ASP A CA 1
ATOM 3788 C C . ASP A 1 508 ? -16.497 -24.240 -20.975 1.00 93.19 508 ASP A C 1
ATOM 3790 O O . ASP A 1 508 ? -16.149 -24.884 -21.965 1.00 93.19 508 ASP A O 1
ATOM 3794 N N . HIS A 1 509 ? -16.450 -22.904 -20.959 1.00 94.50 509 HIS A N 1
ATOM 3795 C CA . HIS A 1 509 ? -16.076 -22.052 -22.081 1.00 94.50 509 HIS A CA 1
ATOM 3796 C C . HIS A 1 509 ? -15.240 -20.837 -21.651 1.00 94.50 509 HIS A C 1
ATOM 3798 O O . HIS A 1 509 ? -15.375 -20.314 -20.548 1.00 94.50 509 HIS A O 1
ATOM 3804 N N . ASP A 1 510 ? -14.414 -20.336 -22.573 1.00 96.69 510 ASP A N 1
ATOM 3805 C CA . ASP A 1 510 ? -13.718 -19.055 -22.418 1.00 96.69 510 ASP A CA 1
ATOM 3806 C C . ASP A 1 510 ? -14.703 -17.872 -22.501 1.00 96.69 510 ASP A C 1
ATOM 3808 O O . ASP A 1 510 ? -15.629 -17.870 -23.321 1.00 96.69 510 ASP A O 1
ATOM 3812 N N . VAL A 1 511 ? -14.445 -16.819 -21.718 1.00 96.56 511 VAL A N 1
ATOM 3813 C CA . VAL A 1 511 ? -15.156 -15.531 -21.786 1.00 96.56 511 VAL A CA 1
ATOM 3814 C C . VAL A 1 511 ? -14.231 -14.478 -22.396 1.00 96.56 511 VAL A C 1
ATOM 3816 O O . VAL A 1 511 ? -13.186 -14.142 -21.840 1.00 96.56 511 VAL A O 1
ATOM 3819 N N . THR A 1 512 ? -14.605 -13.936 -23.553 1.00 97.44 512 THR A N 1
ATOM 3820 C CA . THR A 1 512 ? -13.829 -12.930 -24.295 1.00 97.44 512 THR A CA 1
ATOM 3821 C C . THR A 1 512 ? -14.438 -11.535 -24.178 1.00 97.44 512 THR A C 1
ATOM 3823 O O . THR A 1 512 ? -15.640 -11.370 -24.390 1.00 97.44 512 THR A O 1
ATOM 3826 N N . ILE A 1 513 ? -13.599 -10.531 -23.917 1.00 96.38 513 ILE A N 1
ATOM 3827 C CA . ILE A 1 513 ? -13.944 -9.108 -23.849 1.00 96.38 513 ILE A CA 1
ATOM 3828 C C . ILE A 1 513 ? -13.079 -8.339 -24.853 1.00 96.38 513 ILE A C 1
ATOM 3830 O O . ILE A 1 513 ? -11.870 -8.208 -24.666 1.00 96.38 513 ILE A O 1
ATOM 3834 N N . THR A 1 514 ? -13.687 -7.805 -25.908 1.00 95.81 514 THR A N 1
ATOM 3835 C CA . THR A 1 514 ? -13.018 -7.038 -26.966 1.00 95.81 514 THR A CA 1
ATOM 3836 C C . THR A 1 514 ? -13.309 -5.544 -26.822 1.00 95.81 514 THR A C 1
ATOM 3838 O O . THR A 1 514 ? -14.437 -5.080 -27.012 1.00 95.81 514 THR A O 1
ATOM 3841 N N . TRP A 1 515 ? -12.267 -4.759 -26.546 1.00 92.94 515 TRP A N 1
ATOM 3842 C CA . TRP A 1 515 ? -12.348 -3.306 -26.367 1.00 92.94 515 TRP A CA 1
ATOM 3843 C C . TRP A 1 515 ? -12.403 -2.598 -27.722 1.00 92.94 515 TRP A C 1
ATOM 3845 O O . TRP A 1 515 ? -11.380 -2.152 -28.237 1.00 92.94 515 TRP A O 1
ATOM 3855 N N . THR A 1 516 ? -13.562 -2.523 -28.375 1.00 88.81 516 THR A N 1
ATOM 3856 C CA . THR A 1 516 ? -13.586 -2.127 -29.792 1.00 88.81 516 THR A CA 1
ATOM 3857 C C . THR A 1 516 ? -13.126 -0.678 -30.026 1.00 88.81 516 THR A C 1
ATOM 3859 O O . THR A 1 516 ? -13.432 0.244 -29.271 1.00 88.81 516 THR A O 1
ATOM 3862 N N . LYS A 1 517 ? -12.454 -0.437 -31.161 1.00 85.25 517 LYS A N 1
ATOM 3863 C CA . LYS A 1 517 ? -12.213 0.929 -31.670 1.00 85.25 517 LYS A CA 1
ATOM 3864 C C . LYS A 1 517 ? -13.472 1.580 -32.269 1.00 85.25 517 LYS A C 1
ATOM 3866 O O . LYS A 1 517 ? -13.424 2.750 -32.644 1.00 85.25 517 LYS A O 1
ATOM 3871 N N . LYS A 1 518 ? -14.573 0.831 -32.418 1.00 77.75 518 LYS A N 1
ATOM 3872 C CA . LYS A 1 518 ? -15.797 1.290 -33.085 1.00 77.75 518 LYS A CA 1
ATOM 3873 C C . LYS A 1 518 ? -16.576 2.215 -32.150 1.00 77.75 518 LYS A C 1
ATOM 3875 O O . LYS A 1 518 ? -16.796 1.900 -30.981 1.00 77.75 518 LYS A O 1
ATOM 3880 N N . LEU A 1 519 ? -17.033 3.340 -32.691 1.00 73.38 519 LEU A N 1
ATOM 3881 C CA . LEU A 1 519 ? -18.004 4.203 -32.025 1.00 73.38 519 LEU A CA 1
ATOM 3882 C C . LEU A 1 519 ? -19.427 3.722 -32.353 1.00 73.38 519 LEU A C 1
ATOM 3884 O O . LEU A 1 519 ? -19.708 3.263 -33.460 1.00 73.38 519 LEU A O 1
ATOM 3888 N N . SER A 1 520 ? -20.325 3.845 -31.384 1.00 66.44 520 SER A N 1
ATOM 3889 C CA . SER A 1 520 ? -21.756 3.616 -31.512 1.00 66.44 520 SER A CA 1
ATOM 3890 C C . SER A 1 520 ? -22.368 4.715 -32.376 1.00 66.44 520 SER A C 1
ATOM 3892 O O . SER A 1 520 ? -22.501 5.862 -31.947 1.00 66.44 520 SER A O 1
ATOM 3894 N N . SER A 1 521 ? -22.757 4.363 -33.600 1.00 61.06 521 SER A N 1
ATOM 3895 C CA . SER A 1 521 ? -23.396 5.278 -34.554 1.00 61.06 521 SER A CA 1
ATOM 3896 C C . SER A 1 521 ? -24.755 5.811 -34.077 1.00 61.06 521 SER A C 1
ATOM 3898 O O . SER A 1 521 ? -25.233 6.825 -34.581 1.00 61.06 521 SER A O 1
ATOM 3900 N N . THR A 1 522 ? -25.393 5.151 -33.107 1.00 56.06 522 THR A N 1
ATOM 3901 C CA . THR A 1 522 ? -26.669 5.564 -32.499 1.00 56.06 522 THR A CA 1
ATOM 3902 C C . THR A 1 522 ? -26.520 6.726 -31.512 1.00 56.06 522 THR A C 1
ATOM 3904 O O . THR A 1 522 ? -27.442 7.533 -31.383 1.00 56.06 522 THR A O 1
ATOM 3907 N N . LEU A 1 523 ? -25.353 6.879 -30.873 1.00 52.25 523 LEU A N 1
ATOM 3908 C CA . LEU A 1 523 ? -25.087 7.950 -29.900 1.00 52.25 523 LEU A CA 1
ATOM 3909 C C . LEU A 1 523 ? -24.764 9.313 -30.539 1.00 52.25 523 LEU A C 1
ATOM 3911 O O . LEU A 1 523 ? -24.588 10.298 -29.826 1.00 52.25 523 LEU A O 1
ATOM 3915 N N . ASP A 1 524 ? -24.701 9.405 -31.869 1.00 46.56 524 ASP A N 1
ATOM 3916 C CA . ASP A 1 524 ? -24.440 10.668 -32.579 1.00 46.56 524 ASP A CA 1
ATOM 3917 C C . ASP A 1 524 ? -25.676 11.572 -32.718 1.00 46.56 524 ASP A C 1
ATOM 3919 O O . ASP A 1 524 ? -25.542 12.752 -33.027 1.00 46.56 524 ASP A O 1
ATOM 3923 N N . LYS A 1 525 ? -26.887 11.039 -32.490 1.00 45.81 525 LYS A N 1
ATOM 3924 C CA . LYS A 1 525 ? -28.155 11.760 -32.729 1.00 45.81 525 LYS A CA 1
ATOM 3925 C C . LYS A 1 525 ? -28.931 12.142 -31.470 1.00 45.81 525 LYS A C 1
ATOM 3927 O O . LYS A 1 525 ? -29.859 12.944 -31.553 1.00 45.81 525 LYS A O 1
ATOM 3932 N N . ARG A 1 526 ? -28.585 11.585 -30.306 1.00 48.19 526 ARG A N 1
ATOM 3933 C CA . ARG A 1 526 ? -29.216 11.943 -29.030 1.00 48.19 526 ARG A CA 1
ATOM 3934 C C . ARG A 1 526 ? -28.352 12.970 -28.306 1.00 48.19 526 ARG A C 1
ATOM 3936 O O . ARG A 1 526 ? -27.298 12.629 -27.781 1.00 48.19 526 ARG A O 1
ATOM 3943 N N . ASN A 1 527 ? -28.835 14.212 -28.238 1.00 42.03 527 ASN A N 1
ATOM 3944 C CA . ASN A 1 527 ? -28.320 15.198 -27.288 1.00 42.03 527 ASN A CA 1
ATOM 3945 C C . ASN A 1 527 ? -28.467 14.622 -25.875 1.00 42.03 527 ASN A C 1
ATOM 3947 O O . ASN A 1 527 ? -29.574 14.585 -25.335 1.00 42.03 527 ASN A O 1
ATOM 3951 N N . ILE A 1 528 ? -27.356 14.172 -25.287 1.00 45.75 528 ILE A N 1
ATOM 3952 C CA . ILE A 1 528 ? -27.292 13.787 -23.878 1.00 45.75 528 ILE A CA 1
ATOM 3953 C C . ILE A 1 528 ? -27.519 15.069 -23.077 1.00 45.75 528 ILE A C 1
ATOM 3955 O O . ILE A 1 528 ? -26.593 15.849 -22.850 1.00 45.75 528 ILE A O 1
ATOM 3959 N N . LYS A 1 529 ? -28.772 15.322 -22.689 1.00 39.34 529 LYS A N 1
ATOM 3960 C CA . LYS A 1 529 ? -29.090 16.386 -21.741 1.00 39.34 529 LYS A CA 1
ATOM 3961 C C . LYS A 1 529 ? -28.350 16.062 -20.444 1.00 39.34 529 LYS A C 1
ATOM 3963 O O . LYS A 1 529 ? -28.632 15.034 -19.831 1.00 39.34 529 LYS A O 1
ATOM 3968 N N . ARG A 1 530 ? -27.411 16.928 -20.037 1.00 40.62 530 ARG A N 1
ATOM 3969 C CA . ARG A 1 530 ? -26.913 16.950 -18.652 1.00 40.62 530 ARG A CA 1
ATOM 3970 C C . ARG A 1 530 ? -28.134 16.940 -17.731 1.00 40.62 530 ARG A C 1
ATOM 3972 O O . ARG A 1 530 ? -29.072 17.693 -17.982 1.00 40.62 530 ARG A O 1
ATOM 3979 N N . SER A 1 531 ? -28.126 16.116 -16.689 1.00 39.09 531 SER A N 1
ATOM 3980 C CA . SER A 1 531 ? -29.131 16.225 -15.635 1.00 39.09 531 SER A CA 1
ATOM 3981 C C . SER A 1 531 ? -28.981 17.595 -14.970 1.00 39.09 531 SER A C 1
ATOM 3983 O O . SER A 1 531 ? -27.970 17.893 -14.340 1.00 39.09 531 SER A O 1
ATOM 3985 N N . GLU A 1 532 ? -29.985 18.456 -15.134 1.00 38.03 532 GLU A N 1
ATOM 3986 C CA . GLU A 1 532 ? -29.975 19.839 -14.623 1.00 38.03 532 GLU A CA 1
ATOM 3987 C C . GLU A 1 532 ? -30.088 19.914 -13.085 1.00 38.03 532 GLU A C 1
ATOM 3989 O O . GLU A 1 532 ? -30.074 20.994 -12.505 1.00 38.03 532 GLU A O 1
ATOM 3994 N N . THR A 1 533 ? -30.165 18.764 -12.409 1.00 40.84 533 THR A N 1
ATOM 3995 C CA . THR A 1 533 ? -30.351 18.608 -10.960 1.00 40.84 533 THR A CA 1
ATOM 3996 C C . THR A 1 533 ? -29.051 18.593 -10.148 1.00 40.84 533 THR A C 1
ATOM 3998 O O . THR A 1 533 ? -29.080 18.224 -8.976 1.00 40.84 533 THR A O 1
ATOM 4001 N N . TRP A 1 534 ? -27.904 18.952 -10.734 1.00 40.97 534 TRP A N 1
ATOM 4002 C CA . TRP A 1 534 ? -26.627 19.002 -10.012 1.00 40.97 534 TRP A CA 1
ATOM 4003 C C . TRP A 1 534 ? -26.277 20.441 -9.609 1.00 40.97 534 TRP A C 1
ATOM 4005 O O . TRP A 1 534 ? -25.999 21.287 -10.462 1.00 40.97 534 TRP A O 1
ATOM 4015 N N . ASP A 1 535 ? -26.304 20.722 -8.301 1.00 43.81 535 ASP A N 1
ATOM 4016 C CA . ASP A 1 535 ? -25.962 22.030 -7.728 1.00 43.81 535 ASP A CA 1
ATOM 4017 C C . ASP A 1 535 ? -24.479 22.359 -7.975 1.00 43.81 535 ASP A C 1
ATOM 4019 O O . ASP A 1 535 ? -23.571 21.954 -7.248 1.00 43.81 535 ASP A O 1
ATOM 4023 N N . GLY A 1 536 ? -24.234 23.117 -9.044 1.00 43.62 536 GLY A N 1
ATOM 4024 C CA . GLY A 1 536 ? -22.899 23.496 -9.498 1.00 43.62 536 GLY A CA 1
ATOM 4025 C C . GLY A 1 536 ? -22.172 24.534 -8.636 1.00 43.62 536 GLY A C 1
ATOM 4026 O O . GLY A 1 536 ? -21.229 25.147 -9.135 1.00 43.62 536 GLY A O 1
ATOM 4027 N N . THR A 1 537 ? -22.567 24.796 -7.387 1.00 47.28 537 THR A N 1
ATOM 4028 C CA . THR A 1 537 ? -21.856 25.752 -6.512 1.00 47.28 537 THR A CA 1
ATOM 4029 C C . THR A 1 537 ? -20.418 25.331 -6.194 1.00 47.28 537 THR A C 1
ATOM 4031 O O . THR A 1 537 ? -19.542 26.196 -6.145 1.00 47.28 537 THR A O 1
ATOM 4034 N N . LEU A 1 538 ? -20.132 24.028 -6.070 1.00 46.69 538 LEU A N 1
ATOM 4035 C CA . LEU A 1 538 ? -18.761 23.539 -5.856 1.00 46.69 538 LEU A CA 1
ATOM 4036 C C . LEU A 1 538 ? -17.886 23.690 -7.118 1.00 46.69 538 LEU A C 1
ATOM 4038 O O . LEU A 1 538 ? -16.724 24.085 -7.027 1.00 46.69 538 LEU A O 1
ATOM 4042 N N . TRP A 1 539 ? -18.453 23.438 -8.304 1.00 45.28 539 TRP A N 1
ATOM 4043 C CA . TRP A 1 539 ? -17.718 23.507 -9.575 1.00 45.28 539 TRP A CA 1
ATOM 4044 C C . TRP A 1 539 ? -17.537 24.926 -10.119 1.00 45.28 539 TRP A C 1
ATOM 4046 O O . TRP A 1 539 ? -16.463 25.214 -10.638 1.00 45.28 539 TRP A O 1
ATOM 4056 N N . LYS A 1 540 ? -18.481 25.854 -9.909 1.00 44.53 540 LYS A N 1
ATOM 4057 C CA . LYS A 1 540 ? -18.361 27.270 -10.334 1.00 44.53 540 LYS A CA 1
ATOM 4058 C C . LYS A 1 540 ? -17.143 28.011 -9.759 1.00 44.53 540 LYS A C 1
ATOM 4060 O O . LYS A 1 540 ? -16.770 29.078 -10.257 1.00 44.53 540 LYS A O 1
ATOM 4065 N N . ASN A 1 541 ? -16.524 27.467 -8.711 1.00 47.66 541 ASN A N 1
ATOM 4066 C CA . ASN A 1 541 ? -15.285 27.987 -8.136 1.00 47.66 541 ASN A CA 1
ATOM 4067 C C . ASN A 1 541 ? -14.016 27.315 -8.703 1.00 47.66 541 ASN A C 1
ATOM 4069 O O . ASN A 1 541 ? -12.970 27.955 -8.700 1.00 47.66 541 ASN A O 1
ATOM 4073 N N . LEU A 1 542 ? -14.104 26.101 -9.267 1.00 40.75 542 LEU A N 1
ATOM 4074 C CA . LEU A 1 542 ? -13.037 25.493 -10.082 1.00 40.75 542 LEU A CA 1
ATOM 4075 C C . LEU A 1 542 ? -13.061 25.995 -11.541 1.00 40.75 542 LEU A C 1
ATOM 4077 O O . LEU A 1 542 ? -12.010 26.273 -12.116 1.00 40.75 542 LEU A O 1
ATOM 4081 N N . GLU A 1 543 ? -14.251 26.169 -12.126 1.00 40.09 543 GLU A N 1
ATOM 4082 C CA . GLU A 1 543 ? -14.469 26.589 -13.525 1.00 40.09 543 GLU A CA 1
ATOM 4083 C C . GLU A 1 543 ? -13.835 27.947 -13.872 1.00 40.09 543 GLU A C 1
ATOM 4085 O O . GLU A 1 543 ? -13.564 28.224 -15.038 1.00 40.09 543 GLU A O 1
ATOM 4090 N N . ARG A 1 544 ? -13.563 28.804 -12.877 1.00 45.12 544 ARG A N 1
ATOM 4091 C CA . ARG A 1 544 ? -12.908 30.106 -13.094 1.00 45.12 544 ARG A CA 1
ATOM 4092 C C . ARG A 1 544 ? -11.394 30.036 -13.320 1.00 45.12 544 ARG A C 1
ATOM 4094 O O . ARG A 1 544 ? -10.820 31.054 -13.696 1.00 45.12 544 ARG A O 1
ATOM 4101 N N . ALA A 1 545 ? -10.756 28.883 -13.109 1.00 38.44 545 ALA A N 1
ATOM 4102 C CA . ALA A 1 545 ? -9.309 28.714 -13.282 1.00 38.44 545 ALA A CA 1
ATOM 4103 C C . ALA A 1 545 ? -8.920 27.887 -14.521 1.00 38.44 545 ALA A C 1
ATOM 4105 O O . ALA A 1 545 ? -7.829 28.072 -15.056 1.00 38.44 545 ALA A O 1
ATOM 4106 N N . VAL A 1 546 ? -9.786 26.977 -14.979 1.00 35.88 546 VAL A N 1
ATOM 4107 C CA . VAL A 1 546 ? -9.514 26.070 -16.105 1.00 35.88 546 VAL A CA 1
ATOM 4108 C C . VAL A 1 546 ? -10.801 25.877 -16.905 1.00 35.88 546 VAL A C 1
ATOM 4110 O O . VAL A 1 546 ? -11.838 25.550 -16.330 1.00 35.88 546 VAL A O 1
ATOM 4113 N N . ALA A 1 547 ? -10.741 26.058 -18.228 1.00 31.27 547 ALA A N 1
ATOM 4114 C CA . ALA A 1 547 ? -11.869 25.736 -19.100 1.00 31.27 547 ALA A CA 1
ATOM 4115 C C . ALA A 1 547 ? -12.235 24.247 -18.940 1.00 31.27 547 ALA A C 1
ATOM 4117 O O . ALA A 1 547 ? -11.324 23.413 -18.917 1.00 31.27 547 ALA A O 1
ATOM 4118 N N . PRO A 1 548 ? -13.527 23.882 -18.828 1.00 37.22 548 PRO A N 1
ATOM 4119 C CA . PRO A 1 548 ? -13.906 22.490 -18.634 1.00 37.22 548 PRO A CA 1
ATOM 4120 C C . PRO A 1 548 ? -13.363 21.645 -19.796 1.00 37.22 548 PRO A C 1
ATOM 4122 O O . PRO A 1 548 ? -13.507 22.060 -20.952 1.00 37.22 548 PRO A O 1
ATOM 4125 N N . PRO A 1 549 ? -12.748 20.476 -19.529 1.00 40.12 549 PRO A N 1
ATOM 4126 C CA . PRO A 1 549 ? -12.319 19.588 -20.598 1.00 40.12 549 PRO A CA 1
ATOM 4127 C C . PRO A 1 549 ? -13.529 19.268 -21.477 1.00 40.12 549 PRO A C 1
ATOM 4129 O O . PRO A 1 549 ? -14.607 18.939 -20.970 1.00 40.12 549 PRO A O 1
ATOM 4132 N N . ALA A 1 550 ? -13.362 19.411 -22.794 1.00 40.06 550 ALA A N 1
ATOM 4133 C CA . ALA A 1 550 ? -14.423 19.113 -23.748 1.00 40.06 550 ALA A CA 1
ATOM 4134 C C . ALA A 1 550 ? -14.958 17.693 -23.481 1.00 40.06 550 ALA A C 1
ATOM 4136 O O . ALA A 1 550 ? -14.145 16.803 -23.230 1.00 40.06 550 ALA A O 1
ATOM 4137 N N . PRO A 1 551 ? -16.286 17.458 -23.506 1.00 45.81 551 PRO A N 1
ATOM 4138 C CA . PRO A 1 551 ? -16.858 16.152 -23.189 1.00 45.81 551 PRO A CA 1
ATOM 4139 C C . PRO A 1 551 ? -16.271 15.102 -24.133 1.00 45.81 551 PRO A C 1
ATOM 4141 O O . PRO A 1 551 ? -16.542 15.102 -25.336 1.00 45.81 551 PRO A O 1
ATOM 4144 N N . VAL A 1 552 ? -15.398 14.254 -23.591 1.00 46.09 552 VAL A N 1
ATOM 4145 C CA . VAL A 1 552 ? -14.475 13.488 -24.425 1.00 46.09 552 VAL A CA 1
ATOM 4146 C C . VAL A 1 552 ? -15.239 12.349 -25.124 1.00 46.09 552 VAL A C 1
ATOM 4148 O O . VAL A 1 552 ? -16.075 11.702 -24.485 1.00 46.09 552 VAL A O 1
ATOM 4151 N N . PRO A 1 553 ? -14.992 12.054 -26.419 1.00 51.28 553 PRO A N 1
ATOM 4152 C CA . PRO A 1 553 ? -15.863 11.169 -27.210 1.00 51.28 553 PRO A CA 1
ATOM 4153 C C . PRO A 1 553 ? -15.925 9.686 -26.793 1.00 51.28 553 PRO A C 1
ATOM 4155 O O . PRO A 1 553 ? -16.585 8.892 -27.470 1.00 51.28 553 PRO A O 1
ATOM 4158 N N . TRP A 1 554 ? -15.242 9.272 -25.719 1.00 54.03 554 TRP A N 1
ATOM 4159 C CA . TRP A 1 554 ? -15.140 7.868 -25.305 1.00 54.03 554 TRP A CA 1
ATOM 4160 C C . TRP A 1 554 ? -16.487 7.240 -24.938 1.00 54.03 554 TRP A C 1
ATOM 4162 O O . TRP A 1 554 ? -16.623 6.025 -25.081 1.00 54.03 554 TRP A O 1
ATOM 4172 N N . THR A 1 555 ? -17.495 8.030 -24.536 1.00 54.91 555 THR A N 1
ATOM 4173 C CA . THR A 1 555 ? -18.853 7.562 -24.175 1.00 54.91 555 THR A CA 1
ATOM 4174 C C . THR A 1 555 ? -19.537 6.761 -25.274 1.00 54.91 555 THR A C 1
ATOM 4176 O O . THR A 1 555 ? -20.460 6.008 -24.988 1.00 54.91 555 THR A O 1
ATOM 4179 N N . LYS A 1 556 ? -19.066 6.884 -26.518 1.00 63.75 556 LYS A N 1
ATOM 4180 C CA . LYS A 1 556 ? -19.599 6.171 -27.677 1.00 63.75 556 LYS A CA 1
ATOM 4181 C C . LYS A 1 556 ? -18.904 4.834 -27.960 1.00 63.75 556 LYS A C 1
ATOM 4183 O O . LYS A 1 556 ? -19.324 4.159 -28.889 1.00 63.75 556 LYS A O 1
ATOM 4188 N N . ARG A 1 557 ? -17.839 4.437 -27.253 1.00 72.31 557 ARG A N 1
ATOM 4189 C CA . ARG A 1 557 ? -17.111 3.185 -27.560 1.00 72.31 557 ARG A CA 1
ATOM 4190 C C . ARG A 1 557 ? -17.868 1.941 -27.114 1.00 72.31 557 ARG A C 1
ATOM 4192 O O . ARG A 1 557 ? -18.475 1.926 -26.048 1.00 72.31 557 ARG A O 1
ATOM 4199 N N . LEU A 1 558 ? -17.813 0.912 -27.955 1.00 81.19 558 LEU A N 1
ATOM 4200 C CA . LEU A 1 558 ? -18.480 -0.365 -27.725 1.00 81.19 558 LEU A CA 1
ATOM 4201 C C . LEU A 1 558 ? -17.511 -1.381 -27.142 1.00 81.19 558 LEU A C 1
ATOM 4203 O O . LEU A 1 558 ? -16.353 -1.447 -27.566 1.00 81.19 558 LEU A O 1
ATOM 4207 N N . VAL A 1 559 ? -18.025 -2.227 -26.259 1.00 88.12 559 VAL A N 1
ATOM 4208 C CA . VAL A 1 559 ? -17.355 -3.459 -25.850 1.00 88.12 559 VAL A CA 1
ATOM 4209 C C . VAL A 1 559 ? -18.111 -4.613 -26.505 1.00 88.12 559 VAL A C 1
ATOM 4211 O O . VAL A 1 559 ? -19.339 -4.667 -26.433 1.00 88.12 559 VAL A O 1
ATOM 4214 N N . GLU A 1 560 ? -17.385 -5.466 -27.225 1.00 92.56 560 GLU A N 1
ATOM 4215 C CA . GLU A 1 560 ? -17.899 -6.706 -27.816 1.00 92.56 560 GLU A CA 1
ATOM 4216 C C . GLU A 1 560 ? -17.554 -7.857 -26.853 1.00 92.56 560 GLU A C 1
ATOM 4218 O O . GLU A 1 560 ? -16.427 -7.953 -26.370 1.00 92.56 560 GLU A O 1
ATOM 4223 N N . PHE A 1 561 ? -18.520 -8.722 -26.566 1.00 92.62 561 PHE A N 1
ATOM 4224 C CA . PHE A 1 561 ? -18.399 -9.859 -25.656 1.00 92.62 561 PHE A CA 1
ATOM 4225 C C . PHE A 1 561 ? -18.583 -11.165 -26.411 1.00 92.62 561 PHE A C 1
ATOM 4227 O O . PHE A 1 561 ? -19.294 -11.219 -27.420 1.00 92.62 561 PHE A O 1
ATOM 4234 N N . GLY A 1 562 ? -17.981 -12.229 -25.893 1.00 93.62 562 GLY A N 1
ATOM 4235 C CA . GLY A 1 562 ? -18.243 -13.583 -26.351 1.00 93.62 562 GLY A CA 1
ATOM 4236 C C . GLY A 1 562 ? -18.124 -14.596 -25.224 1.00 93.62 562 GLY A C 1
ATOM 4237 O O . GLY A 1 562 ? -17.202 -14.513 -24.419 1.00 93.62 562 GLY A O 1
ATOM 4238 N N . ALA A 1 563 ? -19.059 -15.536 -25.181 1.00 93.81 563 ALA A N 1
ATOM 4239 C CA . ALA A 1 563 ? -19.103 -16.656 -24.247 1.00 93.81 563 ALA A CA 1
ATOM 4240 C C . ALA A 1 563 ? -19.947 -17.768 -24.883 1.00 93.81 563 ALA A C 1
ATOM 4242 O O . ALA A 1 563 ? -20.903 -17.465 -25.599 1.00 93.81 563 ALA A O 1
ATOM 4243 N N . ASN A 1 564 ? -19.577 -19.036 -24.681 1.00 90.81 564 ASN A N 1
ATOM 4244 C CA . ASN A 1 564 ? -20.264 -20.204 -25.255 1.00 90.81 564 ASN A CA 1
ATOM 4245 C C . ASN A 1 564 ? -20.594 -20.067 -26.767 1.00 90.81 564 ASN A C 1
ATOM 4247 O O . ASN A 1 564 ? -21.705 -20.318 -27.227 1.00 90.81 564 ASN A O 1
ATOM 4251 N N . GLY A 1 565 ? -19.649 -19.533 -27.553 1.00 89.31 565 GLY A N 1
ATOM 4252 C CA . GLY A 1 565 ? -19.821 -19.255 -28.990 1.00 89.31 565 GLY A CA 1
ATOM 4253 C C . GLY A 1 565 ? -20.751 -18.080 -29.349 1.00 89.31 565 GLY A C 1
ATOM 4254 O O . GLY A 1 565 ? -20.630 -17.528 -30.446 1.00 89.31 565 GLY A O 1
ATOM 4255 N N . ALA A 1 566 ? -21.626 -17.641 -28.442 1.00 90.00 566 ALA A N 1
ATOM 4256 C CA . ALA A 1 566 ? -22.447 -16.448 -28.610 1.00 90.00 566 ALA A CA 1
ATOM 4257 C C . ALA A 1 566 ? -21.587 -15.175 -28.581 1.00 90.00 566 ALA A C 1
ATOM 4259 O O . ALA A 1 566 ? -20.557 -15.118 -27.908 1.00 90.00 566 ALA A O 1
ATOM 4260 N N . LYS A 1 567 ? -22.027 -14.133 -29.300 1.00 92.31 567 LYS A N 1
ATOM 4261 C CA . LYS A 1 567 ? -21.411 -12.798 -29.282 1.00 92.31 567 LYS A CA 1
ATOM 4262 C C . LYS A 1 567 ? -22.458 -11.695 -29.204 1.00 92.31 567 LYS A C 1
ATOM 4264 O O . LYS A 1 567 ? -23.473 -11.739 -29.903 1.00 92.31 567 LYS A O 1
ATOM 4269 N N . TRP A 1 568 ? -22.192 -10.686 -28.385 1.00 91.19 568 TRP A N 1
ATOM 4270 C CA . TRP A 1 568 ? -23.051 -9.516 -28.204 1.00 91.19 568 TRP A CA 1
ATOM 4271 C C . TRP A 1 568 ? -22.210 -8.260 -27.953 1.00 91.19 568 TRP A C 1
ATOM 4273 O O . TRP A 1 568 ? -20.998 -8.347 -27.791 1.00 91.19 568 TRP A O 1
ATOM 4283 N N . ASP A 1 569 ? -22.824 -7.081 -27.998 1.00 88.94 569 ASP A N 1
ATOM 4284 C CA . ASP A 1 569 ? -22.146 -5.811 -27.741 1.00 88.94 569 ASP A CA 1
ATOM 4285 C C . ASP A 1 569 ? -23.030 -4.884 -26.906 1.00 88.94 569 ASP A C 1
ATOM 4287 O O . ASP A 1 569 ? -24.234 -5.104 -26.767 1.00 88.94 569 ASP A O 1
ATOM 4291 N N . THR A 1 570 ? -22.436 -3.814 -26.382 1.00 84.75 570 THR A N 1
ATOM 4292 C CA . THR A 1 570 ? -23.143 -2.805 -25.580 1.00 84.75 570 THR A CA 1
ATOM 4293 C C . THR A 1 570 ? -24.174 -1.961 -26.353 1.00 84.75 570 THR A C 1
ATOM 4295 O O . THR A 1 570 ? -24.730 -1.029 -25.774 1.00 84.75 570 THR A O 1
ATOM 4298 N N . LYS A 1 571 ? -24.463 -2.221 -27.645 1.00 76.88 571 LYS A N 1
ATOM 4299 C CA . LYS A 1 571 ? -25.489 -1.453 -28.387 1.00 76.88 571 LYS A CA 1
ATOM 4300 C C . LYS A 1 571 ? -26.916 -1.869 -28.058 1.00 76.88 571 LYS A C 1
ATOM 4302 O O . LYS A 1 571 ? -27.822 -1.050 -28.197 1.00 76.88 571 LYS A O 1
ATOM 4307 N N . LYS A 1 572 ? -27.143 -3.154 -27.767 1.00 60.59 572 LYS A N 1
ATOM 4308 C CA . LYS A 1 572 ? -28.497 -3.739 -27.778 1.00 60.59 572 LYS A CA 1
ATOM 4309 C C . LYS A 1 572 ? -29.377 -3.264 -26.617 1.00 60.59 572 LYS A C 1
ATOM 4311 O O . LYS A 1 572 ? -30.595 -3.386 -26.696 1.00 60.59 572 LYS A O 1
ATOM 4316 N N . ASP A 1 573 ? -28.765 -2.656 -25.607 1.00 56.97 573 ASP A N 1
ATOM 4317 C CA . ASP A 1 573 ? -29.346 -2.486 -24.275 1.00 56.97 573 ASP A CA 1
ATOM 4318 C C . ASP A 1 573 ? -29.820 -1.056 -23.961 1.00 56.97 573 ASP A C 1
ATOM 4320 O O . ASP A 1 573 ? -30.273 -0.772 -22.854 1.00 56.97 573 ASP A O 1
ATOM 4324 N N . GLU A 1 574 ? -29.795 -0.142 -24.943 1.00 54.84 574 GLU A N 1
ATOM 4325 C CA . GLU A 1 574 ? -30.367 1.210 -24.784 1.00 54.84 574 GLU A CA 1
ATOM 4326 C C . GLU A 1 574 ? -31.910 1.198 -24.631 1.00 54.84 574 GLU A C 1
ATOM 4328 O O . GLU A 1 574 ? -32.485 2.198 -24.196 1.00 54.84 574 GLU A O 1
ATOM 4333 N N . ASN A 1 575 ? -32.581 0.076 -24.934 1.00 58.09 575 ASN A N 1
ATOM 4334 C CA . ASN A 1 575 ? -33.995 -0.169 -24.622 1.00 58.09 575 ASN A CA 1
ATOM 4335 C C . ASN A 1 575 ? -34.123 -0.996 -23.331 1.00 58.09 575 ASN A C 1
ATOM 4337 O O . ASN A 1 575 ? -34.295 -2.218 -23.351 1.00 58.09 575 ASN A O 1
ATOM 4341 N N . LYS A 1 576 ? -34.070 -0.283 -22.202 1.00 57.88 576 LYS A N 1
ATOM 4342 C CA . LYS A 1 576 ? -34.103 -0.813 -20.828 1.00 57.88 576 LYS A CA 1
ATOM 4343 C C . LYS A 1 576 ? -35.236 -1.816 -20.552 1.00 57.88 576 LYS A C 1
ATOM 4345 O O . LYS A 1 576 ? -35.054 -2.716 -19.742 1.00 57.88 576 LYS A O 1
ATOM 4350 N N . ASP A 1 577 ? -36.371 -1.680 -21.235 1.00 62.44 577 ASP A N 1
ATOM 4351 C CA . ASP A 1 577 ? -37.587 -2.455 -20.962 1.00 62.44 577 ASP A CA 1
ATOM 4352 C C . ASP A 1 577 ? -37.613 -3.852 -21.614 1.00 62.44 577 ASP A C 1
ATOM 4354 O O . ASP A 1 577 ? -38.502 -4.647 -21.301 1.00 62.44 577 ASP A O 1
ATOM 4358 N N . ASP A 1 578 ? -36.660 -4.173 -22.502 1.00 61.91 578 ASP A N 1
ATOM 4359 C CA . ASP A 1 578 ? -36.556 -5.481 -23.175 1.00 61.91 578 ASP A CA 1
ATOM 4360 C C . ASP A 1 578 ? -35.261 -6.253 -22.875 1.00 61.91 578 ASP A C 1
ATOM 4362 O O . ASP A 1 578 ? -35.262 -7.480 -23.000 1.00 61.91 578 ASP A O 1
ATOM 4366 N N . ALA A 1 579 ? -34.188 -5.580 -22.443 1.00 59.38 579 ALA A N 1
ATOM 4367 C CA . ALA A 1 579 ? -32.889 -6.211 -22.179 1.00 59.38 579 ALA A CA 1
ATOM 4368 C C . ALA A 1 579 ? -32.980 -7.347 -21.138 1.00 59.38 579 ALA A C 1
ATOM 4370 O O . ALA A 1 579 ? -32.497 -8.452 -21.373 1.00 59.38 579 ALA A O 1
ATOM 4371 N N . ASP A 1 580 ? -33.715 -7.134 -20.039 1.00 63.88 580 ASP A N 1
ATOM 4372 C CA . ASP A 1 580 ? -33.867 -8.135 -18.972 1.00 63.88 580 ASP A CA 1
ATOM 4373 C C . ASP A 1 580 ? -34.628 -9.414 -19.397 1.00 63.88 580 ASP A C 1
ATOM 4375 O O . ASP A 1 580 ? -34.628 -10.399 -18.655 1.00 63.88 580 ASP A O 1
ATOM 4379 N N . LYS A 1 581 ? -35.254 -9.439 -20.587 1.00 67.62 581 LYS A N 1
ATOM 4380 C CA . LYS A 1 581 ? -36.069 -10.568 -21.079 1.00 67.62 581 LYS A CA 1
ATOM 4381 C C . LYS A 1 581 ? -35.313 -11.552 -21.976 1.00 67.62 581 LYS A C 1
ATOM 4383 O O . LYS A 1 581 ? -35.856 -12.621 -22.254 1.00 67.62 581 LYS A O 1
ATOM 4388 N N . LYS A 1 582 ? -34.128 -11.204 -22.495 1.00 84.19 582 LYS A N 1
ATOM 4389 C CA . LYS A 1 582 ? -33.384 -12.043 -23.456 1.00 84.19 582 LYS A CA 1
ATOM 4390 C C . LYS A 1 582 ? -31.880 -11.967 -23.226 1.00 84.19 582 LYS A C 1
ATOM 4392 O O . LYS A 1 582 ? -31.246 -10.968 -23.540 1.00 84.19 582 LYS A O 1
ATOM 4397 N N . VAL A 1 583 ? -31.309 -13.066 -22.748 1.00 86.38 583 VAL A N 1
ATOM 4398 C CA . VAL A 1 583 ? -29.859 -13.286 -22.735 1.00 86.38 583 VAL A CA 1
ATOM 4399 C C . VAL A 1 583 ? -29.352 -13.708 -24.128 1.00 86.38 583 VAL A C 1
ATOM 4401 O O . VAL A 1 583 ? -30.094 -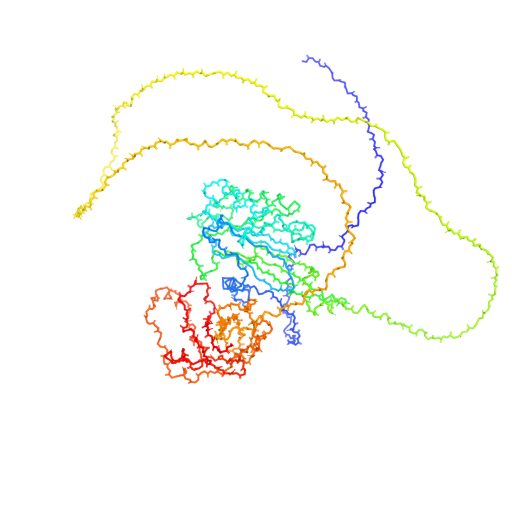14.349 -24.874 1.00 86.38 583 VAL A O 1
ATOM 4404 N N . PRO A 1 584 ? -28.109 -13.352 -24.506 1.00 90.75 584 PRO A N 1
ATOM 4405 C CA . PRO A 1 584 ? -27.166 -12.532 -23.747 1.00 90.75 584 PRO A CA 1
ATOM 4406 C C . PRO A 1 584 ? -27.387 -11.015 -23.923 1.00 90.75 584 PRO A C 1
ATOM 4408 O O . PRO A 1 584 ? -27.758 -10.557 -25.007 1.00 90.75 584 PRO A O 1
ATOM 4411 N N . TYR A 1 585 ? -27.120 -10.239 -22.867 1.00 88.31 585 TYR A N 1
ATOM 4412 C CA . TYR A 1 585 ? -27.307 -8.777 -22.826 1.00 88.31 585 TYR A CA 1
ATOM 4413 C C . TYR A 1 585 ? -26.343 -8.085 -21.845 1.00 88.31 585 TYR A C 1
ATOM 4415 O O . TYR A 1 585 ? -25.743 -8.753 -21.000 1.00 88.31 585 TYR A O 1
ATOM 4423 N N . CYS A 1 586 ? -26.192 -6.758 -21.928 1.00 86.81 586 CYS A N 1
ATOM 4424 C CA . CYS A 1 586 ? -25.368 -5.962 -21.012 1.00 86.81 586 CYS A CA 1
ATOM 4425 C C . CYS A 1 586 ? -26.084 -4.716 -20.481 1.00 86.81 586 CYS A C 1
ATOM 4427 O O . CYS A 1 586 ? -26.267 -3.722 -21.181 1.00 86.81 586 CYS A O 1
ATOM 4429 N N . LYS A 1 587 ? -26.353 -4.679 -19.176 1.00 84.12 587 LYS A N 1
ATOM 4430 C CA . LYS A 1 587 ? -26.707 -3.432 -18.496 1.00 84.12 587 LYS A CA 1
ATOM 4431 C C . LYS A 1 587 ? -25.429 -2.627 -18.294 1.00 84.12 587 LYS A C 1
ATOM 4433 O O . LYS A 1 587 ? -24.757 -2.721 -17.268 1.00 84.12 587 LYS A O 1
ATOM 4438 N N . VAL A 1 588 ? -25.109 -1.802 -19.286 1.00 77.00 588 VAL A N 1
ATOM 4439 C CA . VAL A 1 588 ? -24.179 -0.690 -19.092 1.00 77.00 588 VAL A CA 1
ATOM 4440 C C . VAL A 1 588 ? -24.829 0.247 -18.080 1.00 77.00 588 VAL A C 1
ATOM 4442 O O . VAL A 1 588 ? -25.838 0.890 -18.379 1.00 77.00 588 VAL A O 1
ATOM 4445 N N . GLY A 1 589 ? -24.284 0.291 -16.863 1.00 60.44 589 GLY A N 1
ATOM 4446 C CA . GLY A 1 589 ? -24.725 1.233 -15.846 1.00 60.44 589 GLY A CA 1
ATOM 4447 C C . GLY A 1 589 ? -24.552 2.639 -16.403 1.00 60.44 589 GLY A C 1
ATOM 4448 O O . GLY A 1 589 ? -23.439 3.039 -16.752 1.00 60.44 589 GLY A O 1
ATOM 4449 N N . GLY A 1 590 ? -25.654 3.373 -16.553 1.00 54.06 590 GLY A N 1
ATOM 4450 C CA . GLY A 1 590 ? -25.626 4.735 -17.071 1.00 54.06 590 GLY A CA 1
ATOM 4451 C C . GLY A 1 590 ? -24.933 5.648 -16.069 1.00 54.06 590 GLY A C 1
ATOM 4452 O O . GLY A 1 590 ? -25.621 6.200 -15.223 1.00 54.06 590 GLY A O 1
ATOM 4453 N N . TRP A 1 591 ? -23.600 5.751 -16.171 1.00 46.25 591 TRP A N 1
ATOM 4454 C CA . TRP A 1 591 ? -22.700 6.431 -15.229 1.00 46.25 591 TRP A CA 1
ATOM 4455 C C . TRP A 1 591 ? -23.178 6.290 -13.787 1.00 46.25 591 TRP A C 1
ATOM 4457 O O . TRP A 1 591 ? -23.660 7.258 -13.200 1.00 46.25 591 TRP A O 1
ATOM 4467 N N . ASP A 1 592 ? -23.088 5.076 -13.238 1.00 41.81 592 ASP A N 1
ATOM 4468 C CA . ASP A 1 592 ? -23.561 4.840 -11.878 1.00 41.81 592 ASP A CA 1
ATOM 4469 C C . ASP A 1 592 ? -22.606 5.466 -10.854 1.00 41.81 592 ASP A C 1
ATOM 4471 O O . ASP A 1 592 ? -21.672 4.848 -10.342 1.00 41.81 592 ASP A O 1
ATOM 4475 N N . THR A 1 593 ? -22.826 6.758 -10.623 1.00 40.00 593 THR A N 1
ATOM 4476 C CA . THR A 1 593 ? -22.189 7.569 -9.593 1.00 40.00 593 THR A CA 1
ATOM 4477 C C . THR A 1 593 ? -23.045 7.607 -8.325 1.00 40.00 593 THR A C 1
ATOM 4479 O O . THR A 1 593 ? -22.947 8.574 -7.571 1.00 40.00 593 THR A O 1
ATOM 4482 N N . THR A 1 594 ? -23.945 6.639 -8.106 1.00 35.22 594 THR A N 1
ATOM 4483 C CA . THR A 1 594 ? -24.790 6.629 -6.900 1.00 35.22 594 THR A CA 1
ATOM 4484 C C . THR A 1 594 ? -24.091 5.955 -5.718 1.00 35.22 594 THR A C 1
ATOM 4486 O O . THR A 1 594 ? -24.115 6.517 -4.627 1.00 35.22 594 THR A O 1
ATOM 4489 N N . ASP A 1 595 ? -23.304 4.900 -5.961 1.00 40.38 595 ASP A N 1
ATOM 4490 C CA . ASP A 1 595 ? -22.321 4.340 -5.009 1.00 40.38 595 ASP A CA 1
ATOM 4491 C C . ASP A 1 595 ? -20.942 5.041 -5.102 1.00 40.38 595 ASP A C 1
ATOM 4493 O O . ASP A 1 595 ? -19.877 4.440 -4.952 1.00 40.38 595 ASP A O 1
ATOM 4497 N N . PHE A 1 596 ? -20.938 6.345 -5.396 1.00 40.94 596 PHE A N 1
ATOM 4498 C CA . PHE A 1 596 ? -19.720 7.139 -5.559 1.00 40.94 596 PHE A CA 1
ATOM 4499 C C . PHE A 1 596 ? -19.138 7.550 -4.201 1.00 40.94 596 PHE A C 1
ATOM 4501 O O . PHE A 1 596 ? -19.465 8.601 -3.651 1.00 40.94 596 PHE A O 1
ATOM 4508 N N . ASP A 1 597 ? -18.200 6.747 -3.698 1.00 42.00 597 ASP A N 1
ATOM 4509 C CA . ASP A 1 597 ? -17.390 7.029 -2.501 1.00 42.00 597 ASP A CA 1
ATOM 4510 C C . ASP A 1 597 ? -16.444 8.244 -2.642 1.00 42.00 597 ASP A C 1
ATOM 4512 O O . ASP A 1 597 ? -15.796 8.656 -1.679 1.00 42.00 597 ASP A O 1
ATOM 4516 N N . GLY A 1 598 ? -16.389 8.844 -3.835 1.00 40.03 598 GLY A N 1
ATOM 4517 C CA . GLY A 1 598 ? -15.731 10.113 -4.132 1.00 40.03 598 GLY A CA 1
ATOM 4518 C C . GLY A 1 598 ? -14.227 10.040 -4.393 1.00 40.03 598 GLY A C 1
ATOM 4519 O O . GLY A 1 598 ? -13.620 11.084 -4.627 1.00 40.03 598 GLY A O 1
ATOM 4520 N N . ILE A 1 599 ? -13.607 8.855 -4.344 1.00 44.31 599 ILE A N 1
ATOM 4521 C CA . ILE A 1 599 ? -12.152 8.698 -4.568 1.00 44.31 599 ILE A CA 1
ATOM 4522 C C . ILE A 1 599 ? -11.826 8.742 -6.075 1.00 44.31 599 ILE A C 1
ATOM 4524 O O . ILE A 1 599 ? -10.745 9.145 -6.504 1.00 44.31 599 ILE A O 1
ATOM 4528 N N . ASN A 1 600 ? -12.816 8.403 -6.897 1.00 43.69 600 ASN A N 1
ATOM 4529 C CA . ASN A 1 600 ? -12.674 8.056 -8.305 1.00 43.69 600 ASN A CA 1
ATOM 4530 C C . ASN A 1 600 ? -12.934 9.235 -9.267 1.00 43.69 600 ASN A C 1
ATOM 4532 O O . ASN A 1 600 ? -13.816 9.167 -10.120 1.00 43.69 600 ASN A O 1
ATOM 4536 N N . LEU A 1 601 ? -12.181 10.337 -9.131 1.00 42.69 601 LEU A N 1
ATOM 4537 C CA . LEU A 1 601 ? -12.354 11.550 -9.961 1.00 42.69 601 LEU A CA 1
ATOM 4538 C C . LEU A 1 601 ? -11.390 11.708 -11.141 1.00 42.69 601 LEU A C 1
ATOM 4540 O O . LEU A 1 601 ? -11.596 12.586 -11.977 1.00 42.69 601 LEU A O 1
ATOM 4544 N N . LEU A 1 602 ? -10.335 10.897 -11.216 1.00 46.97 602 LEU A N 1
ATOM 4545 C CA . LEU A 1 602 ? -9.276 11.074 -12.219 1.00 46.97 602 LEU A CA 1
ATOM 4546 C C . LEU A 1 602 ? -9.472 10.251 -13.490 1.00 46.97 602 LEU A C 1
ATOM 4548 O O . LEU A 1 602 ? -8.739 10.463 -14.454 1.00 46.97 602 LEU A O 1
ATOM 4552 N N . ALA A 1 603 ? -10.456 9.355 -13.515 1.00 52.56 603 ALA A N 1
ATOM 4553 C CA . ALA A 1 603 ? -10.848 8.615 -14.702 1.00 52.56 603 ALA A CA 1
ATOM 4554 C C . ALA A 1 603 ? -12.366 8.386 -14.740 1.00 52.56 603 ALA A C 1
ATOM 4556 O O . ALA A 1 603 ? -12.995 8.226 -13.693 1.00 52.56 603 ALA A O 1
ATOM 4557 N N . PRO A 1 604 ? -12.975 8.338 -15.935 1.00 55.97 604 PRO A N 1
ATOM 4558 C CA . PRO A 1 604 ? -14.364 7.943 -16.100 1.00 55.97 604 PRO A CA 1
ATOM 4559 C C . PRO A 1 604 ? -14.531 6.440 -15.833 1.00 55.97 604 PRO A C 1
ATOM 4561 O O . PRO A 1 604 ? -14.284 5.610 -16.706 1.00 55.97 604 PRO A O 1
ATOM 4564 N N . HIS A 1 605 ? -14.985 6.080 -14.634 1.00 66.06 605 HIS A N 1
ATOM 4565 C CA . HIS A 1 605 ? -15.325 4.692 -14.333 1.00 66.06 605 HIS A CA 1
ATOM 4566 C C . HIS A 1 605 ? -16.621 4.297 -15.032 1.00 66.06 605 HIS A C 1
ATOM 4568 O O . HIS A 1 605 ? -17.699 4.788 -14.693 1.00 66.06 605 HIS A O 1
ATOM 4574 N N . ARG A 1 606 ? -16.525 3.374 -15.992 1.00 75.38 606 ARG A N 1
ATOM 4575 C CA . ARG A 1 606 ? -17.699 2.689 -16.537 1.00 75.38 606 ARG A CA 1
ATOM 4576 C C . ARG A 1 606 ? -17.864 1.355 -15.833 1.00 75.38 606 ARG A C 1
ATOM 4578 O O . ARG A 1 606 ? -16.946 0.538 -15.829 1.00 75.38 606 ARG A O 1
ATOM 4585 N N . GLN A 1 607 ? -19.043 1.158 -15.256 1.00 85.25 607 GLN A N 1
ATOM 4586 C CA . GLN A 1 607 ? -19.482 -0.124 -14.721 1.00 85.25 607 GLN A CA 1
ATOM 4587 C C . GLN A 1 607 ? -20.493 -0.734 -15.687 1.00 85.25 607 GLN A C 1
ATOM 4589 O O . GLN A 1 607 ? -21.404 -0.052 -16.167 1.00 85.25 607 GLN A O 1
ATOM 4594 N N . MET A 1 608 ? -20.319 -2.010 -16.002 1.00 88.06 608 MET A N 1
ATOM 4595 C CA . MET A 1 608 ? -21.262 -2.766 -16.820 1.00 88.06 608 MET A CA 1
ATOM 4596 C C . MET A 1 608 ? -21.384 -4.187 -16.284 1.00 88.06 608 MET A C 1
ATOM 4598 O O . MET A 1 608 ? -20.379 -4.844 -16.012 1.00 88.06 608 MET A O 1
ATOM 4602 N N . ASP A 1 609 ? -22.624 -4.645 -16.152 1.00 90.00 609 ASP A N 1
ATOM 4603 C CA . ASP A 1 609 ? -22.958 -6.037 -15.887 1.00 90.00 609 ASP A CA 1
ATOM 4604 C C . ASP A 1 609 ? -23.467 -6.655 -17.193 1.00 90.00 609 ASP A C 1
ATOM 4606 O O . ASP A 1 609 ? -24.382 -6.128 -17.828 1.00 90.00 609 ASP A O 1
ATOM 4610 N N . CYS A 1 610 ? -22.876 -7.772 -17.598 1.00 91.94 610 CYS A N 1
ATOM 4611 C CA . CYS A 1 610 ? -23.273 -8.544 -18.770 1.00 91.94 610 CYS A CA 1
ATOM 4612 C C . CYS A 1 610 ? -23.713 -9.941 -18.349 1.00 91.94 610 CYS A C 1
ATOM 4614 O O . CYS A 1 610 ? -23.037 -10.565 -17.538 1.00 91.94 610 CYS A O 1
ATOM 4616 N N . TRP A 1 611 ? -24.805 -10.450 -18.918 1.00 93.00 611 TRP A N 1
ATOM 4617 C CA . TRP A 1 611 ? -25.355 -11.769 -18.601 1.00 93.00 611 TRP A CA 1
ATOM 4618 C C . TRP A 1 611 ? -25.506 -12.642 -19.841 1.00 93.00 611 TRP A C 1
ATOM 4620 O O . TRP A 1 611 ? -25.843 -12.146 -20.916 1.00 93.00 611 TRP A O 1
ATOM 4630 N N . TRP A 1 612 ? -25.316 -13.947 -19.664 1.00 94.25 612 TRP A N 1
ATOM 4631 C CA . TRP A 1 612 ? -25.518 -14.991 -20.672 1.00 94.25 612 TRP A CA 1
ATOM 4632 C C . TRP A 1 612 ? -25.948 -16.304 -19.998 1.00 94.25 612 TRP A C 1
ATOM 4634 O O . TRP A 1 612 ? -25.971 -16.392 -18.770 1.00 94.25 612 TRP A O 1
ATOM 4644 N N . GLU A 1 613 ? -26.316 -17.304 -20.798 1.00 93.19 613 GLU A N 1
ATOM 4645 C CA . GLU A 1 613 ? -26.643 -18.647 -20.304 1.00 93.19 613 GLU A CA 1
ATOM 4646 C C . GLU A 1 613 ? -25.372 -19.483 -20.119 1.00 93.19 613 GLU A C 1
ATOM 4648 O O . GLU A 1 613 ? -24.534 -19.569 -21.022 1.00 93.19 613 GLU A O 1
ATOM 4653 N N . CYS A 1 614 ? -25.264 -20.096 -18.943 1.00 89.25 614 CYS A N 1
ATOM 4654 C CA . CYS A 1 614 ? -24.294 -21.119 -18.567 1.00 89.25 614 CYS A CA 1
ATOM 4655 C C . CYS A 1 614 ? -25.056 -22.147 -17.714 1.00 89.25 614 CYS A C 1
ATOM 4657 O O . CYS A 1 614 ? -25.056 -23.354 -18.047 1.00 89.25 614 CYS A O 1
#

Secondary structure (DSSP, 8-state):
----------PPPPPPPPPPPPP-------------------------------------GGGGTT-HHHHHHHHHHTSEE-PPPPTTSSSS-EEEEEE--SS-EEEEE---SS-BEEEEE-SSEEEEEEB-STTTTTS-HHHHIIIIIIHHHH--SSTTS---TTTT-STTSTT-GGG--EEEEEEEPPTT-TT--TT--SSHHHHHHHHHHHHHHSTTSPPPEEEEE------SSSSTT-EEEEEEEEEEEEPPTTS---EEEEEEEEEETT-SS-SEEEEEPPPGGGPPTTTHHHHS--------------------------------------------------------------------------------------------------------------------------------PPPPP-PPPPPPPP---PPPPPSSEEEEEEEEE---SSSPEEEEEEEE-TTS-EEEE-SSPEEE-TT-EEEE-HHHHTSSS-EEEEEEEEE-GGGGSS-----TTS-TTTGGGTTTTSPPPP--GGGGEEEEEEETTEEEETTGGG-HHHHTTSSSEEEE-SS--SS--S---SS--EEEEEEEE-

Foldseek 3Di:
DDDDDDDDDDDDDDDDDDDDDDDDDDDDDDDPPDPPDDPDDPDDPDDDPDDPDFAPAPDACVVVVLPRWLRQLVLVVQAAELEFDDPPPPAGKFKDKDFAFQDWHKYKYAFQQQWKWKWKAFLTIIMIMTHDCPPQQPPDPVSVCPRPLVLQQARPCDPGRNGHVNVQEDVPGRQDVVRQMAMEMEGEADAPCPVGDQPHGPRNPSVVSNQVSVCVSRPPHDGYHYTYDHRDGDDLQTLPRMKMKIKHLANDWDADPVGAFTQGKIKMFIDHRVDSGTPDMDIGRHDPRNDHPPSVVRNPDPPPPPPPPPPDDDDDDDDDDDDDDDDDDDDDDDDDDDDDDDDDDDDDDDDDDDDDDDDDDDDDDDDDDDDDDDDDDDDDDDDDDDDDDDDDDDDDDDDDDDDDDDDDDDDDDDDDDDDDDDDDDDDDDDDDDDDDDDDDPDPPPDPQFDWAKKKKKWKWWDDALFTWIWIWIWIATRVRHTQDTDPGTDTGHAQDKDWDACVSSVHPKIKIKHFHSDFAPVVVPDDPPDPPPDDCPVVVVVCVPDPPPDPGRCVRTKIWIDIPNDIDIQPPCPPVVCQVPDPFHKDFPPQPCVPPSNSPDSTRITIMMTMHID